Protein AF-A0A1E4AZ47-F1 (afdb_monomer_lite)

Structure (mmCIF, N/CA/C/O backbone):
data_AF-A0A1E4AZ47-F1
#
_entry.id   AF-A0A1E4AZ47-F1
#
loop_
_atom_site.group_PDB
_atom_site.id
_atom_site.type_symbol
_atom_site.label_atom_id
_atom_site.label_alt_id
_atom_site.label_comp_id
_atom_site.label_asym_id
_atom_site.label_entity_id
_atom_site.label_seq_id
_atom_site.pdbx_PDB_ins_code
_atom_site.Cartn_x
_atom_site.Cartn_y
_atom_site.Cartn_z
_atom_site.occupancy
_atom_site.B_iso_or_equiv
_atom_site.auth_seq_id
_atom_site.auth_comp_id
_atom_site.auth_asym_id
_atom_site.auth_atom_id
_atom_site.pdbx_PDB_model_num
ATOM 1 N N . MET A 1 1 ? 41.464 -9.085 0.660 1.00 68.50 1 MET A N 1
ATOM 2 C CA . MET A 1 1 ? 42.586 -8.368 -0.008 1.00 68.50 1 MET A CA 1
ATOM 3 C C . MET A 1 1 ? 43.583 -9.262 -0.747 1.00 68.50 1 MET A C 1
ATOM 5 O O . MET A 1 1 ? 43.901 -8.948 -1.885 1.00 68.50 1 MET A O 1
ATOM 9 N N . ALA A 1 2 ? 44.096 -10.356 -0.164 1.00 77.19 2 ALA A N 1
ATOM 10 C CA . ALA A 1 2 ? 45.120 -11.184 -0.825 1.00 77.19 2 ALA A CA 1
ATOM 11 C C . ALA A 1 2 ? 44.686 -11.757 -2.194 1.00 77.19 2 ALA A C 1
ATOM 13 O O . ALA A 1 2 ? 45.500 -11.821 -3.109 1.00 77.19 2 ALA A O 1
ATOM 14 N N . GLY A 1 3 ? 43.407 -12.129 -2.351 1.00 82.19 3 GLY A N 1
ATOM 15 C CA . GLY A 1 3 ? 42.839 -12.546 -3.643 1.00 82.19 3 GLY A CA 1
ATOM 16 C C . GLY A 1 3 ? 42.917 -11.458 -4.714 1.00 82.19 3 GLY A C 1
ATOM 17 O O . GLY A 1 3 ? 43.479 -11.697 -5.774 1.00 82.19 3 GLY A O 1
ATOM 18 N N . LEU A 1 4 ? 42.459 -10.244 -4.396 1.00 86.44 4 LEU A N 1
ATOM 19 C CA . LEU A 1 4 ? 42.490 -9.100 -5.317 1.00 86.44 4 LEU A CA 1
ATOM 20 C C . LEU A 1 4 ? 43.920 -8.715 -5.732 1.00 86.44 4 LEU A C 1
ATOM 22 O O . LEU A 1 4 ? 44.159 -8.426 -6.898 1.00 86.44 4 LEU A O 1
ATOM 26 N N . ARG A 1 5 ? 44.894 -8.783 -4.812 1.00 86.56 5 ARG A N 1
ATOM 27 C CA . ARG A 1 5 ? 46.308 -8.544 -5.158 1.00 86.56 5 ARG A CA 1
ATOM 28 C C . ARG A 1 5 ? 46.859 -9.601 -6.117 1.00 86.56 5 ARG A C 1
ATOM 30 O O . ARG A 1 5 ? 47.537 -9.246 -7.071 1.00 86.56 5 ARG A O 1
ATOM 37 N N . ARG A 1 6 ? 46.558 -10.888 -5.895 1.00 87.31 6 ARG A N 1
ATOM 38 C CA . ARG A 1 6 ? 46.950 -11.963 -6.831 1.00 87.31 6 ARG A CA 1
ATOM 39 C C . ARG A 1 6 ? 46.286 -11.813 -8.198 1.00 87.31 6 ARG A C 1
ATOM 41 O O . ARG A 1 6 ? 46.885 -12.188 -9.194 1.00 87.31 6 ARG A O 1
ATOM 48 N N . ALA A 1 7 ? 45.086 -11.244 -8.231 1.00 87.44 7 ALA A N 1
ATOM 49 C CA . ALA A 1 7 ? 44.376 -10.896 -9.454 1.00 87.44 7 ALA A CA 1
ATOM 50 C C . ALA A 1 7 ? 44.939 -9.650 -10.173 1.00 87.44 7 ALA A C 1
ATOM 52 O O . ALA A 1 7 ? 44.410 -9.260 -11.209 1.00 87.44 7 ALA A O 1
ATOM 53 N N . GLY A 1 8 ? 45.993 -9.018 -9.640 1.00 89.56 8 GLY A N 1
ATOM 54 C CA . GLY A 1 8 ? 46.674 -7.884 -10.268 1.00 89.56 8 GLY A CA 1
ATOM 55 C C . GLY A 1 8 ? 46.104 -6.507 -9.918 1.00 89.56 8 GLY A C 1
ATOM 56 O O . GLY A 1 8 ? 46.500 -5.521 -10.535 1.00 89.56 8 GLY A O 1
ATOM 57 N N . LEU A 1 9 ? 45.196 -6.399 -8.937 1.00 89.12 9 LEU A N 1
ATOM 58 C CA . LEU A 1 9 ? 44.657 -5.102 -8.525 1.00 89.12 9 LEU A CA 1
ATOM 59 C C . LEU A 1 9 ? 45.636 -4.345 -7.620 1.00 89.12 9 LEU A C 1
ATOM 61 O O . LEU A 1 9 ? 46.122 -4.868 -6.611 1.00 89.12 9 LEU A O 1
ATOM 65 N N . ASN A 1 10 ? 45.840 -3.070 -7.950 1.00 89.69 10 ASN A N 1
ATOM 66 C CA . ASN A 1 10 ? 46.580 -2.117 -7.132 1.00 89.69 10 ASN A CA 1
ATOM 67 C C . ASN A 1 10 ? 45.646 -1.387 -6.160 1.00 89.69 10 ASN A C 1
ATOM 69 O O . ASN A 1 10 ? 44.522 -1.027 -6.503 1.00 89.69 10 ASN A O 1
ATOM 73 N N . ASN A 1 11 ? 46.130 -1.135 -4.943 1.00 88.94 11 ASN A N 1
ATOM 74 C CA . ASN A 1 11 ? 45.370 -0.392 -3.943 1.00 88.94 11 ASN A CA 1
ATOM 75 C C . ASN A 1 11 ? 45.552 1.112 -4.157 1.00 88.94 11 ASN A C 1
ATOM 77 O O . ASN A 1 11 ? 46.662 1.611 -3.987 1.00 88.94 11 ASN A O 1
ATOM 81 N N . LEU A 1 12 ? 44.462 1.820 -4.457 1.00 90.38 12 LEU A N 1
ATOM 82 C CA . LEU A 1 12 ? 44.475 3.279 -4.587 1.00 90.38 12 LEU A CA 1
ATOM 83 C C . LEU A 1 12 ? 44.446 3.993 -3.225 1.00 90.38 12 LEU A C 1
ATOM 85 O O . LEU A 1 12 ? 45.108 5.007 -3.045 1.00 90.38 12 LEU A O 1
ATOM 89 N N . GLY A 1 13 ? 43.697 3.469 -2.252 1.00 90.25 13 GLY A N 1
ATOM 90 C CA . GLY A 1 13 ? 43.562 4.110 -0.946 1.00 90.25 13 GLY A CA 1
ATOM 91 C C . GLY A 1 13 ? 42.533 3.439 -0.043 1.00 90.25 13 GLY A C 1
ATOM 92 O O . GLY A 1 13 ? 42.040 2.351 -0.341 1.00 90.25 13 GLY A O 1
ATOM 93 N N . ARG A 1 14 ? 42.229 4.101 1.077 1.00 90.12 14 ARG A N 1
ATOM 94 C CA . ARG A 1 14 ? 41.139 3.736 1.991 1.00 90.12 14 ARG A CA 1
ATOM 95 C C . ARG A 1 14 ? 40.019 4.754 1.842 1.00 90.12 14 ARG A C 1
ATOM 97 O O . ARG A 1 14 ? 40.294 5.948 1.807 1.00 90.12 14 ARG A O 1
ATOM 104 N N . THR A 1 15 ? 38.786 4.276 1.770 1.00 91.94 15 THR A N 1
ATOM 105 C CA . THR A 1 15 ? 37.602 5.134 1.713 1.00 91.94 15 THR A CA 1
ATOM 106 C C . THR A 1 15 ? 37.025 5.346 3.104 1.00 91.94 15 THR A C 1
ATOM 108 O O . THR A 1 15 ? 37.216 4.509 3.986 1.00 91.94 15 THR A O 1
ATOM 111 N N . THR A 1 16 ? 36.290 6.437 3.287 1.00 91.81 16 THR A N 1
ATOM 112 C CA . THR A 1 16 ? 35.543 6.706 4.518 1.00 91.81 16 THR A CA 1
ATOM 113 C C . THR A 1 16 ? 34.477 5.636 4.756 1.00 91.81 16 THR A C 1
ATOM 115 O O . THR A 1 16 ? 33.860 5.137 3.812 1.00 91.81 16 THR A O 1
ATOM 118 N N . CYS A 1 17 ? 34.252 5.308 6.022 1.00 88.75 17 CYS A N 1
ATOM 119 C CA . CYS A 1 17 ? 33.089 4.578 6.506 1.00 88.75 17 CYS A CA 1
ATOM 120 C C . CYS A 1 17 ? 32.450 5.386 7.655 1.00 88.75 17 CYS A C 1
ATOM 122 O O . CYS A 1 17 ? 33.123 6.264 8.205 1.00 88.75 17 CYS A O 1
ATOM 124 N N . PRO A 1 18 ? 31.180 5.119 8.010 1.00 86.44 18 PRO A N 1
ATOM 125 C CA . PRO A 1 18 ? 30.551 5.682 9.198 1.00 86.44 18 PRO A CA 1
ATOM 126 C C . PRO A 1 18 ? 31.392 5.411 10.447 1.00 86.44 18 PRO A C 1
ATOM 128 O O . PRO A 1 18 ? 31.984 4.333 10.570 1.00 86.44 18 PRO A O 1
ATOM 131 N N . GLU A 1 19 ? 31.411 6.344 11.397 1.00 82.38 19 GLU A N 1
ATOM 132 C CA . GLU A 1 19 ? 32.083 6.146 12.685 1.00 82.38 19 GLU A CA 1
ATOM 133 C C . GLU A 1 19 ? 31.580 4.847 13.352 1.00 82.38 19 GLU A C 1
ATOM 135 O O . GLU A 1 19 ? 30.376 4.615 13.487 1.00 82.38 19 GLU A O 1
ATOM 140 N N . PHE A 1 20 ? 32.512 3.950 13.695 1.00 80.69 20 PHE A N 1
ATOM 141 C CA . PHE A 1 20 ? 32.240 2.589 14.195 1.00 80.69 20 PHE A CA 1
ATOM 142 C C . PHE A 1 20 ? 31.385 1.686 13.280 1.00 80.69 20 PHE A C 1
ATOM 144 O O . PHE A 1 20 ? 31.055 0.568 13.666 1.00 80.69 20 PHE A O 1
ATOM 151 N N . GLY A 1 21 ? 31.046 2.128 12.066 1.00 73.38 21 GLY A N 1
ATOM 152 C CA . GLY A 1 21 ? 30.168 1.413 11.142 1.00 73.38 21 GLY A CA 1
ATOM 153 C C . GLY A 1 21 ? 28.699 1.364 11.574 1.00 73.38 21 GLY A C 1
ATOM 154 O O . GLY A 1 21 ? 27.982 0.503 11.076 1.00 73.38 21 GLY A O 1
ATOM 155 N N . LEU A 1 22 ? 28.270 2.245 12.490 1.00 68.56 22 LEU A N 1
ATOM 156 C CA . LEU A 1 22 ? 26.955 2.177 13.149 1.00 68.56 22 LEU A CA 1
ATOM 157 C C . LEU A 1 22 ? 25.893 3.120 12.568 1.00 68.56 22 LEU A C 1
ATOM 159 O O . LEU A 1 22 ? 24.713 2.933 12.842 1.00 68.56 22 LEU A O 1
ATOM 163 N N . ALA A 1 23 ? 26.294 4.139 11.806 1.00 73.81 23 ALA A N 1
ATOM 164 C CA . ALA A 1 23 ? 25.368 5.118 11.244 1.00 73.81 23 ALA A CA 1
ATOM 165 C C . ALA A 1 23 ? 25.029 4.814 9.778 1.00 73.81 23 ALA A C 1
ATOM 167 O O . ALA A 1 23 ? 25.885 4.374 9.005 1.00 73.81 23 ALA A O 1
ATOM 168 N N . SER A 1 24 ? 23.805 5.155 9.367 1.00 76.81 24 SER A N 1
ATOM 169 C CA . SER A 1 24 ? 23.324 5.006 7.983 1.00 76.81 24 SER A CA 1
ATOM 170 C C . SER A 1 24 ? 23.868 6.069 7.012 1.00 76.81 24 SER A C 1
ATOM 172 O O . SER A 1 24 ? 23.378 6.229 5.894 1.00 76.81 24 SER A O 1
ATOM 174 N N . ILE A 1 25 ? 24.890 6.816 7.433 1.00 84.69 25 ILE A N 1
ATOM 175 C CA . ILE A 1 25 ? 25.527 7.895 6.678 1.00 84.69 25 ILE A CA 1
ATOM 176 C C . ILE A 1 25 ? 27.046 7.738 6.701 1.00 84.69 25 ILE A C 1
ATOM 178 O O . ILE A 1 25 ? 27.640 7.445 7.737 1.00 84.69 25 ILE A O 1
ATOM 182 N N . THR A 1 26 ? 27.696 7.932 5.550 1.00 89.19 26 THR A N 1
ATOM 183 C CA . THR A 1 26 ? 29.159 7.816 5.443 1.00 89.19 26 THR A CA 1
ATOM 184 C C . THR A 1 26 ? 29.839 9.109 5.883 1.00 89.19 26 THR A C 1
ATOM 186 O O . THR A 1 26 ? 30.253 9.933 5.065 1.00 89.19 26 THR A O 1
ATOM 189 N N . GLU A 1 27 ? 29.997 9.268 7.191 1.00 88.81 27 GLU A N 1
ATOM 190 C CA . GLU A 1 27 ? 30.791 10.337 7.787 1.00 88.81 27 GLU A CA 1
ATOM 191 C C . GLU A 1 27 ? 31.668 9.827 8.929 1.00 88.81 27 GLU A C 1
ATOM 193 O O . GLU A 1 27 ? 31.322 8.884 9.642 1.00 88.81 27 GLU A O 1
ATOM 198 N N . SER A 1 28 ? 32.825 10.459 9.098 1.00 86.75 28 SER A N 1
ATOM 199 C CA . SER A 1 28 ? 33.695 10.217 10.246 1.00 86.75 28 SER A CA 1
ATOM 200 C C . SER A 1 28 ? 34.412 11.494 10.654 1.00 86.75 28 SER A C 1
ATOM 202 O O . SER A 1 28 ? 34.670 12.371 9.825 1.00 86.75 28 SER A O 1
ATOM 204 N N . ARG A 1 29 ? 34.821 11.584 11.918 1.00 84.56 29 ARG A N 1
ATOM 205 C CA . ARG A 1 29 ? 35.613 12.722 12.413 1.00 84.56 29 ARG A CA 1
ATOM 206 C C . ARG A 1 29 ? 36.976 12.828 11.728 1.00 84.56 29 ARG A C 1
ATOM 208 O O . ARG A 1 29 ? 37.522 13.921 11.634 1.00 84.56 29 ARG A O 1
ATOM 215 N N . ILE A 1 30 ? 37.528 11.700 11.276 1.00 84.88 30 ILE A N 1
ATOM 216 C CA . ILE A 1 30 ? 38.873 11.619 10.687 1.00 84.88 30 ILE A CA 1
ATOM 217 C C . ILE A 1 30 ? 38.858 11.972 9.197 1.00 84.88 30 ILE A C 1
ATOM 219 O O . ILE A 1 30 ? 39.746 12.683 8.734 1.00 84.88 30 ILE A O 1
ATOM 223 N N . ALA A 1 31 ? 37.886 11.458 8.440 1.00 84.62 31 ALA A N 1
ATOM 224 C CA . ALA A 1 31 ? 37.849 11.591 6.981 1.00 84.62 31 ALA A CA 1
ATOM 225 C C . ALA A 1 31 ? 36.725 12.510 6.469 1.00 84.62 31 ALA A C 1
ATOM 227 O O . ALA A 1 31 ? 36.594 12.704 5.262 1.00 84.62 31 ALA A O 1
ATOM 228 N N . GLY A 1 32 ? 35.934 13.095 7.371 1.00 89.75 32 GLY A N 1
ATOM 229 C CA . GLY A 1 32 ? 34.832 13.992 7.040 1.00 89.75 32 GLY A CA 1
ATOM 230 C C . GLY A 1 32 ? 33.618 13.267 6.463 1.00 89.75 32 GLY A C 1
ATOM 231 O O . GLY A 1 32 ? 33.449 12.056 6.625 1.00 89.75 32 GLY A O 1
ATOM 232 N N . ILE A 1 33 ? 32.758 14.038 5.797 1.00 93.19 33 ILE A N 1
ATOM 233 C CA . ILE A 1 33 ? 31.509 13.564 5.195 1.00 93.19 33 ILE A CA 1
ATOM 234 C C . ILE A 1 33 ? 31.780 13.138 3.752 1.00 93.19 33 IL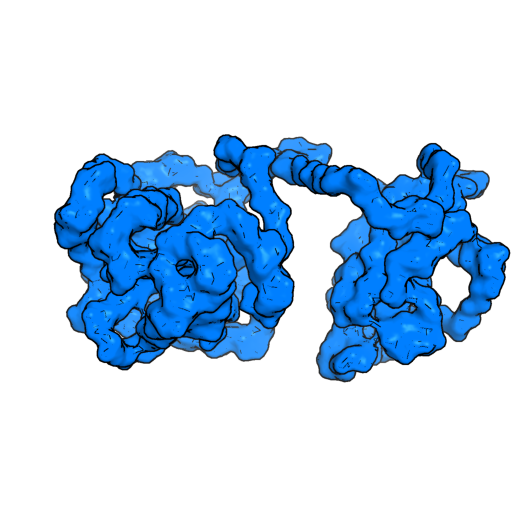E A C 1
ATOM 236 O O . ILE A 1 33 ? 32.275 13.929 2.948 1.00 93.19 33 ILE A O 1
ATOM 240 N N . THR A 1 34 ? 31.407 11.910 3.400 1.00 95.00 34 THR A N 1
ATOM 241 C CA . THR A 1 34 ? 31.369 11.466 2.002 1.00 95.00 34 THR A CA 1
ATOM 242 C C . THR A 1 34 ? 29.985 11.729 1.435 1.00 95.00 34 THR A C 1
ATOM 244 O O . THR A 1 34 ? 28.983 11.337 2.027 1.00 95.00 34 THR A O 1
ATOM 247 N N . ARG A 1 35 ? 29.927 12.383 0.276 1.00 95.88 35 ARG A N 1
ATOM 248 C CA . ARG A 1 35 ? 28.676 12.680 -0.429 1.00 95.88 35 ARG A CA 1
ATOM 249 C C . ARG A 1 35 ? 28.441 11.710 -1.580 1.00 95.88 35 ARG A C 1
ATOM 251 O O . ARG A 1 35 ? 29.384 11.107 -2.094 1.00 95.88 35 ARG A O 1
ATOM 258 N N . ASN A 1 36 ? 27.181 11.557 -1.969 1.00 96.12 36 ASN A N 1
ATOM 259 C CA . ASN A 1 36 ? 26.808 10.767 -3.132 1.00 96.12 36 ASN A CA 1
ATOM 260 C C . ASN A 1 36 ? 27.289 11.470 -4.421 1.00 96.12 36 ASN A C 1
ATOM 262 O O . ASN A 1 36 ? 26.981 12.646 -4.602 1.00 96.12 36 ASN A O 1
ATOM 266 N N . PRO A 1 37 ? 28.025 10.799 -5.326 1.00 94.94 37 PRO A N 1
ATOM 267 C CA . PRO A 1 37 ? 28.505 11.423 -6.563 1.00 94.94 37 PRO A CA 1
ATOM 268 C C . PRO A 1 37 ? 27.401 11.869 -7.528 1.00 94.94 37 PRO A C 1
ATOM 270 O O . PRO A 1 37 ? 27.653 12.739 -8.357 1.00 94.94 37 PRO A O 1
ATOM 273 N N . TRP A 1 38 ? 26.205 11.281 -7.437 1.00 92.81 38 TRP A N 1
ATOM 274 C CA . TRP A 1 38 ? 25.061 11.660 -8.270 1.00 92.81 38 TRP A CA 1
ATOM 275 C C . TRP A 1 38 ? 24.363 12.929 -7.770 1.00 92.81 38 TRP A C 1
ATOM 277 O O . TRP A 1 38 ? 23.812 13.681 -8.567 1.00 92.81 38 TRP A O 1
ATOM 287 N N . ASP A 1 39 ? 24.406 13.175 -6.460 1.00 93.94 39 ASP A N 1
ATOM 288 C CA . ASP A 1 39 ? 23.822 14.345 -5.805 1.00 93.94 39 ASP A CA 1
ATOM 289 C C . ASP A 1 39 ? 24.585 14.630 -4.504 1.00 93.94 39 ASP A C 1
ATOM 291 O O . ASP A 1 39 ? 24.444 13.919 -3.504 1.00 93.94 39 ASP A O 1
ATOM 295 N N . LEU A 1 40 ? 25.386 15.701 -4.504 1.00 94.38 40 LEU A N 1
ATOM 296 C CA . LEU A 1 40 ? 26.261 16.044 -3.381 1.00 94.38 40 LEU A CA 1
ATOM 297 C C . LEU A 1 40 ? 25.502 16.453 -2.108 1.00 94.38 40 LEU A C 1
ATOM 299 O O . LEU A 1 40 ? 26.118 16.575 -1.048 1.00 94.38 40 LEU A O 1
ATOM 303 N N . THR A 1 41 ? 24.184 16.652 -2.178 1.00 92.19 41 THR A N 1
ATOM 304 C CA . THR A 1 41 ? 23.349 16.884 -0.992 1.00 92.19 41 THR A CA 1
ATOM 305 C C . THR A 1 41 ? 23.019 15.585 -0.251 1.00 92.19 41 THR A C 1
ATOM 307 O O . THR A 1 41 ? 22.717 15.621 0.943 1.00 92.19 41 THR A O 1
ATOM 310 N N . ARG A 1 42 ? 23.168 14.425 -0.904 1.00 90.81 42 ARG A N 1
ATOM 311 C CA . ARG A 1 42 ? 22.760 13.114 -0.385 1.00 90.81 42 ARG A CA 1
ATOM 312 C C . ARG A 1 42 ? 23.923 12.281 0.150 1.00 90.81 42 ARG A C 1
ATOM 314 O O . ARG A 1 42 ? 25.098 12.511 -0.149 1.00 90.81 42 ARG A O 1
ATOM 321 N N . THR A 1 43 ? 23.574 11.277 0.951 1.00 92.56 43 THR A N 1
ATOM 322 C CA . THR A 1 43 ? 24.503 10.251 1.444 1.00 92.56 43 THR A CA 1
ATOM 323 C C . THR A 1 43 ? 24.751 9.177 0.373 1.00 92.56 43 THR A C 1
ATOM 325 O O . THR A 1 43 ? 23.822 8.808 -0.352 1.00 92.56 43 THR A O 1
ATOM 328 N N . PRO A 1 44 ? 25.975 8.630 0.255 1.00 92.75 44 PRO A N 1
ATOM 329 C CA . PRO A 1 44 ? 26.239 7.431 -0.541 1.00 92.75 44 PRO A CA 1
ATOM 330 C C . PRO A 1 44 ? 25.797 6.137 0.176 1.00 92.75 44 PRO A C 1
ATOM 332 O O . PRO A 1 44 ? 26.061 5.042 -0.318 1.00 92.75 44 PRO A O 1
ATOM 335 N N . GLY A 1 45 ? 25.160 6.257 1.347 1.00 88.62 45 GLY A N 1
ATOM 336 C CA . GLY A 1 45 ? 24.685 5.154 2.179 1.00 88.62 45 GLY A CA 1
ATOM 337 C C . GLY A 1 45 ? 25.606 4.841 3.362 1.00 88.62 45 GLY A C 1
ATOM 338 O O . GLY A 1 45 ? 26.498 5.619 3.707 1.00 88.62 45 GLY A O 1
ATOM 339 N N . GLU A 1 46 ? 25.349 3.697 3.992 1.00 85.31 46 GLU A N 1
ATOM 340 C CA . GLU A 1 46 ? 26.002 3.183 5.207 1.00 85.31 46 GLU A CA 1
ATOM 341 C C . GLU A 1 46 ? 27.413 2.590 4.964 1.00 85.31 46 GLU A C 1
ATOM 343 O O . GLU A 1 46 ? 28.176 3.115 4.164 1.00 85.31 46 GLU A O 1
ATOM 348 N N . SER A 1 47 ? 27.817 1.520 5.663 1.00 87.31 47 SER A N 1
ATOM 349 C CA . SER A 1 47 ? 29.218 1.138 5.930 1.00 87.31 47 SER A CA 1
ATOM 350 C C . SER A 1 47 ? 30.192 1.078 4.739 1.00 87.31 47 SER A C 1
ATOM 352 O O . SER A 1 47 ? 31.381 1.330 4.935 1.00 87.31 47 SER A O 1
ATOM 354 N N . SER A 1 48 ? 29.723 0.792 3.517 1.00 94.62 48 SER A N 1
ATOM 355 C CA . SER A 1 48 ? 30.553 0.785 2.295 1.00 94.62 48 SER A CA 1
ATOM 356 C C . SER A 1 48 ? 30.361 2.014 1.393 1.00 94.62 48 SER A C 1
ATOM 358 O O . SER A 1 48 ? 30.790 1.998 0.236 1.00 94.62 48 SER A O 1
ATOM 360 N N . GLY A 1 49 ? 29.729 3.084 1.877 1.00 95.12 49 GLY A N 1
ATOM 361 C CA . GLY A 1 49 ? 29.358 4.247 1.070 1.00 95.12 49 GLY A CA 1
ATOM 362 C C . GLY A 1 49 ? 30.554 4.998 0.491 1.00 95.12 49 GLY A C 1
ATOM 363 O O . GLY A 1 49 ? 30.499 5.409 -0.662 1.00 95.12 49 GLY A O 1
ATOM 364 N N . GLY A 1 50 ? 31.693 5.067 1.186 1.00 96.12 50 GLY A N 1
ATOM 365 C CA . GLY A 1 50 ? 32.921 5.631 0.611 1.00 96.12 50 GLY A CA 1
ATOM 366 C C . GLY A 1 50 ? 33.441 4.839 -0.591 1.00 96.12 50 GLY A C 1
ATOM 367 O O . GLY A 1 50 ? 33.876 5.413 -1.589 1.00 96.12 50 GLY A O 1
ATOM 368 N N . SER A 1 51 ? 33.358 3.511 -0.521 1.00 96.62 51 SER A N 1
ATOM 369 C CA . SER A 1 51 ? 33.732 2.623 -1.624 1.00 96.62 51 SER A CA 1
ATOM 370 C C . SER A 1 51 ? 32.754 2.733 -2.791 1.00 96.62 51 SER A C 1
ATOM 372 O O . SER A 1 51 ? 33.182 2.805 -3.943 1.00 96.62 51 SER A O 1
ATOM 374 N N . CYS A 1 52 ? 31.456 2.834 -2.501 1.00 97.31 52 CYS A N 1
ATOM 375 C CA . CYS A 1 52 ? 30.430 3.050 -3.518 1.00 97.31 52 CYS A CA 1
ATOM 376 C C . CYS A 1 52 ? 30.582 4.415 -4.196 1.00 97.31 52 CYS A C 1
ATOM 378 O O . CYS A 1 52 ? 30.564 4.481 -5.420 1.00 97.31 52 CYS A O 1
ATOM 380 N N . ALA A 1 53 ? 30.846 5.481 -3.438 1.00 97.38 53 ALA A N 1
ATOM 381 C CA . ALA A 1 53 ? 31.088 6.809 -3.988 1.00 97.38 53 ALA A CA 1
ATOM 382 C C . ALA A 1 53 ? 32.286 6.814 -4.953 1.00 97.38 53 ALA A C 1
ATOM 384 O O . ALA A 1 53 ? 32.190 7.341 -6.056 1.00 97.38 53 ALA A O 1
ATOM 385 N N . MET A 1 54 ? 33.395 6.157 -4.601 1.00 97.00 54 MET A N 1
ATOM 386 C CA . MET A 1 54 ? 34.566 6.069 -5.485 1.00 97.00 54 MET A CA 1
ATOM 387 C C . MET A 1 54 ? 34.294 5.291 -6.782 1.00 97.00 54 MET A C 1
ATOM 389 O O . MET A 1 54 ? 34.816 5.652 -7.839 1.00 97.00 54 MET A O 1
ATOM 393 N N . VAL A 1 55 ? 33.486 4.227 -6.728 1.00 97.75 55 VAL A N 1
ATOM 394 C CA . VAL A 1 55 ? 33.126 3.442 -7.922 1.00 97.75 55 VAL A CA 1
ATOM 395 C C . VAL A 1 55 ? 32.103 4.178 -8.789 1.00 97.75 55 VAL A C 1
ATOM 397 O O . VAL A 1 55 ? 32.249 4.192 -10.015 1.00 97.75 55 VAL A O 1
ATOM 400 N N . ALA A 1 56 ? 31.100 4.813 -8.178 1.00 97.31 56 ALA A N 1
ATOM 401 C CA . ALA A 1 56 ? 30.076 5.588 -8.875 1.00 97.31 56 ALA A CA 1
ATOM 402 C C . ALA A 1 56 ? 30.663 6.842 -9.536 1.00 97.31 56 ALA A C 1
ATOM 404 O O . ALA A 1 56 ? 30.373 7.106 -10.697 1.00 97.31 56 ALA A O 1
ATOM 405 N N . ALA A 1 57 ? 31.593 7.532 -8.867 1.00 96.25 57 ALA A N 1
ATOM 406 C CA . ALA A 1 57 ? 32.333 8.660 -9.439 1.00 96.25 57 ALA A CA 1
ATOM 407 C C . ALA A 1 57 ? 33.315 8.257 -10.561 1.00 96.25 57 ALA A C 1
ATOM 409 O O . ALA A 1 57 ? 33.973 9.114 -11.144 1.00 96.25 57 ALA A O 1
ATOM 410 N N . GLY A 1 58 ? 33.483 6.958 -10.838 1.00 95.00 58 GLY A N 1
ATOM 411 C CA . GLY A 1 58 ? 34.421 6.464 -11.848 1.00 95.00 58 GLY A CA 1
ATOM 412 C C . GLY A 1 58 ? 35.896 6.519 -11.434 1.00 95.00 58 GLY A C 1
ATOM 413 O O . GLY A 1 58 ? 36.754 6.154 -12.235 1.00 95.00 58 GLY A O 1
ATOM 414 N N . ALA A 1 59 ? 36.204 6.911 -10.193 1.00 95.06 59 ALA A N 1
ATOM 415 C CA . ALA A 1 59 ? 37.573 7.034 -9.692 1.00 95.06 59 ALA A CA 1
ATOM 416 C C . ALA A 1 59 ? 38.288 5.676 -9.587 1.00 95.06 59 ALA A C 1
ATOM 418 O O . ALA A 1 59 ? 39.502 5.589 -9.769 1.00 95.06 59 ALA A O 1
ATOM 419 N N . VAL A 1 60 ? 37.535 4.603 -9.326 1.00 95.00 60 VAL A N 1
ATOM 420 C CA . VAL A 1 60 ? 38.009 3.215 -9.432 1.00 95.00 60 VAL A CA 1
ATOM 421 C C . VAL A 1 60 ? 36.973 2.340 -10.149 1.00 95.00 60 VAL A C 1
ATOM 423 O O . VAL A 1 60 ? 35.775 2.635 -10.123 1.00 95.00 60 VAL A O 1
ATOM 426 N N . PRO A 1 61 ? 37.387 1.251 -10.821 1.00 91.50 61 PRO A N 1
ATOM 427 C CA . PRO A 1 61 ? 36.447 0.327 -11.463 1.00 91.50 61 PRO A CA 1
ATOM 428 C C . PRO A 1 61 ? 35.759 -0.624 -10.471 1.00 91.50 61 PRO A C 1
ATOM 430 O O . PRO A 1 61 ? 34.698 -1.166 -10.769 1.00 91.50 61 PRO A O 1
ATOM 433 N N . ILE A 1 62 ? 36.369 -0.826 -9.304 1.00 95.06 62 ILE A N 1
ATOM 434 C CA . ILE A 1 62 ? 35.967 -1.787 -8.279 1.00 95.06 62 ILE A CA 1
ATOM 435 C C . ILE A 1 62 ? 36.507 -1.321 -6.928 1.00 95.06 62 ILE A C 1
ATOM 437 O O . ILE A 1 62 ? 37.634 -0.828 -6.847 1.00 95.06 62 ILE A O 1
ATOM 441 N N . ALA A 1 63 ? 35.724 -1.493 -5.869 1.00 96.12 63 ALA A N 1
ATOM 442 C CA . ALA A 1 63 ? 36.153 -1.208 -4.504 1.00 96.12 63 ALA A CA 1
ATOM 443 C C . ALA A 1 63 ? 35.706 -2.325 -3.565 1.00 96.12 63 ALA A C 1
ATOM 445 O O . ALA A 1 63 ? 34.694 -2.980 -3.805 1.00 96.12 63 ALA A O 1
ATOM 446 N N . THR A 1 64 ? 36.474 -2.568 -2.506 1.00 94.12 64 THR A N 1
ATOM 447 C CA . THR A 1 64 ? 36.124 -3.571 -1.495 1.00 94.12 64 THR A CA 1
ATOM 448 C C . THR A 1 64 ? 34.993 -3.099 -0.606 1.00 94.12 64 THR A C 1
ATOM 450 O O . THR A 1 64 ? 34.949 -1.930 -0.246 1.00 94.12 64 THR A O 1
ATOM 453 N N . ALA A 1 65 ? 34.144 -4.027 -0.187 1.00 93.56 65 ALA A N 1
ATOM 454 C CA . ALA A 1 65 ? 33.010 -3.743 0.679 1.00 93.56 65 ALA A CA 1
ATOM 455 C C . ALA A 1 65 ? 32.717 -4.941 1.596 1.00 93.56 65 ALA A C 1
ATOM 457 O O . ALA A 1 65 ? 33.195 -6.055 1.348 1.00 93.56 65 ALA A O 1
ATOM 458 N N . SER A 1 66 ? 31.938 -4.721 2.652 1.00 90.25 66 SER A N 1
ATOM 459 C CA . SER A 1 66 ? 31.474 -5.768 3.569 1.00 90.25 66 SER A CA 1
ATOM 460 C C . SER A 1 66 ? 29.990 -5.604 3.879 1.00 90.25 66 SER A C 1
ATOM 462 O O . SER A 1 66 ? 29.465 -4.499 3.819 1.00 90.25 66 SER A O 1
ATOM 464 N N . ASP A 1 67 ? 29.297 -6.707 4.159 1.00 89.50 67 ASP A N 1
ATOM 465 C CA . ASP A 1 67 ? 27.845 -6.738 4.358 1.00 89.50 67 ASP A CA 1
ATOM 466 C C . ASP A 1 67 ? 27.476 -7.756 5.434 1.00 89.50 67 ASP A C 1
ATOM 468 O O . ASP A 1 67 ? 27.631 -8.959 5.215 1.00 89.50 67 ASP A O 1
ATOM 472 N N . GLY A 1 68 ? 27.001 -7.260 6.581 1.00 83.56 68 GLY A N 1
ATOM 473 C CA . GLY A 1 68 ? 26.282 -8.045 7.591 1.00 83.56 68 GLY A CA 1
ATOM 474 C C . GLY A 1 68 ? 24.779 -7.757 7.572 1.00 83.56 68 GLY A C 1
ATOM 475 O O . GLY A 1 68 ? 23.977 -8.676 7.454 1.00 83.56 68 GLY A O 1
ATOM 476 N N . GLY A 1 69 ? 24.394 -6.480 7.633 1.00 77.94 69 GLY A N 1
ATOM 477 C CA . GLY A 1 69 ? 22.989 -6.047 7.651 1.00 77.94 69 GLY A CA 1
ATOM 478 C C . GLY A 1 69 ? 22.450 -5.501 6.326 1.00 77.94 69 GLY A C 1
ATOM 479 O O . GLY A 1 69 ? 21.294 -5.108 6.264 1.00 77.94 69 GLY A O 1
ATOM 480 N N . GLY A 1 70 ? 23.249 -5.476 5.258 1.00 85.00 70 GLY A N 1
ATOM 481 C CA . GLY A 1 70 ? 22.926 -4.749 4.024 1.00 85.00 70 GLY A CA 1
ATOM 482 C C . GLY A 1 70 ? 24.085 -3.940 3.450 1.00 85.00 70 GLY A C 1
ATOM 483 O O . GLY A 1 70 ? 23.955 -3.391 2.364 1.00 85.00 70 GLY A O 1
ATOM 484 N N . SER A 1 71 ? 25.239 -3.898 4.112 1.00 90.81 71 SER A N 1
ATOM 485 C CA . SER A 1 71 ? 26.232 -2.841 3.900 1.00 90.81 71 SER A CA 1
ATOM 486 C C . SER A 1 71 ? 27.054 -2.915 2.602 1.00 90.81 71 SER A C 1
ATOM 488 O O . SER A 1 71 ? 27.846 -2.012 2.343 1.00 90.81 71 SER A O 1
ATOM 490 N N . ILE A 1 72 ? 26.847 -3.929 1.750 1.00 95.44 72 ILE A N 1
ATOM 491 C CA . ILE A 1 72 ? 27.234 -3.905 0.324 1.00 95.44 72 ILE A CA 1
ATOM 492 C C . ILE A 1 72 ? 26.045 -3.425 -0.512 1.00 95.44 72 ILE A C 1
ATOM 494 O O . ILE A 1 72 ? 26.190 -2.547 -1.358 1.00 95.44 72 ILE A O 1
ATOM 498 N N . ARG A 1 73 ? 24.874 -4.027 -0.289 1.00 94.31 73 ARG A N 1
ATOM 499 C CA . ARG A 1 73 ? 23.669 -3.860 -1.113 1.00 94.31 73 ARG A CA 1
ATOM 500 C C . ARG A 1 73 ? 23.033 -2.477 -0.967 1.00 94.31 73 ARG A C 1
ATOM 502 O O . ARG A 1 73 ? 22.748 -1.847 -1.977 1.00 94.31 73 ARG A O 1
ATOM 509 N N . SER A 1 74 ? 22.857 -1.994 0.260 1.00 90.88 74 SER A N 1
ATOM 510 C CA . SER A 1 74 ? 22.248 -0.696 0.560 1.00 90.88 74 SER A CA 1
ATOM 511 C C . SER A 1 74 ? 23.080 0.460 -0.018 1.00 90.88 74 SER A C 1
ATOM 513 O O . SER A 1 74 ? 22.553 1.171 -0.875 1.00 90.88 74 SER A O 1
ATOM 515 N N . PRO A 1 75 ? 24.386 0.623 0.286 1.00 94.00 75 PRO A N 1
ATOM 516 C CA . PRO A 1 75 ? 25.187 1.691 -0.324 1.00 94.00 75 PRO A CA 1
ATOM 517 C C . PRO A 1 75 ? 25.309 1.590 -1.852 1.00 94.00 75 PRO A C 1
ATOM 519 O O . PRO A 1 75 ? 25.341 2.609 -2.542 1.00 94.00 75 PRO A O 1
ATOM 522 N N . ALA A 1 76 ? 25.337 0.371 -2.406 1.00 96.31 76 ALA A N 1
ATOM 523 C CA . ALA A 1 76 ? 25.337 0.182 -3.854 1.00 96.31 76 ALA A CA 1
ATOM 524 C C . ALA A 1 76 ? 24.028 0.674 -4.490 1.00 96.31 76 ALA A C 1
ATOM 526 O O . ALA A 1 76 ? 24.089 1.369 -5.499 1.00 96.31 76 ALA A O 1
ATOM 527 N N . ALA A 1 77 ? 22.873 0.400 -3.874 1.00 92.44 77 ALA A N 1
ATOM 528 C CA . ALA A 1 77 ? 21.582 0.910 -4.334 1.00 92.44 77 ALA A CA 1
ATOM 529 C C . ALA A 1 77 ? 21.531 2.448 -4.312 1.00 92.44 77 ALA A C 1
ATOM 531 O O . ALA A 1 77 ? 21.141 3.058 -5.303 1.00 92.44 77 ALA A O 1
ATOM 532 N N . HIS A 1 78 ? 22.028 3.082 -3.242 1.00 90.19 78 HIS A N 1
ATOM 533 C CA . HIS A 1 78 ? 22.114 4.549 -3.147 1.00 90.19 78 HIS A CA 1
ATOM 534 C C . HIS A 1 78 ? 23.000 5.159 -4.243 1.00 90.19 78 HIS A C 1
ATOM 536 O O . HIS A 1 78 ? 22.765 6.278 -4.694 1.00 90.19 78 HIS A O 1
ATOM 542 N N . CYS A 1 79 ? 24.043 4.438 -4.656 1.00 95.75 79 CYS A N 1
ATOM 543 C CA . CYS A 1 79 ? 25.026 4.896 -5.632 1.00 95.75 79 CYS A CA 1
ATOM 544 C C . CYS A 1 79 ? 24.782 4.359 -7.056 1.00 95.75 79 CYS A C 1
ATOM 546 O O . CYS A 1 79 ? 25.650 4.549 -7.907 1.00 95.75 79 CYS A O 1
ATOM 548 N N . GLY A 1 80 ? 23.663 3.680 -7.339 1.00 94.12 80 GLY A N 1
ATOM 549 C CA . GLY A 1 80 ? 23.384 3.117 -8.670 1.00 94.12 80 GLY A CA 1
ATOM 550 C C . GLY A 1 80 ? 24.401 2.060 -9.130 1.00 94.12 80 GLY A C 1
ATOM 551 O O . GLY A 1 80 ? 24.800 2.035 -10.293 1.00 94.12 80 GLY A O 1
ATOM 552 N N . LEU A 1 81 ? 24.877 1.219 -8.210 1.00 97.56 81 LEU A N 1
ATOM 553 C CA . LEU A 1 81 ? 25.911 0.205 -8.434 1.00 97.56 81 LEU A CA 1
ATOM 554 C C . LEU A 1 81 ? 25.391 -1.219 -8.220 1.00 97.56 81 LEU A C 1
ATOM 556 O O . LEU A 1 81 ? 24.352 -1.456 -7.608 1.00 97.56 81 LEU A O 1
ATOM 560 N N . VAL A 1 82 ? 26.182 -2.198 -8.660 1.00 97.00 82 VAL A N 1
ATOM 561 C CA . VAL A 1 82 ? 25.950 -3.615 -8.378 1.00 97.00 82 VAL A CA 1
ATOM 562 C C . VAL A 1 82 ? 26.590 -3.976 -7.038 1.00 97.00 82 VAL A C 1
ATOM 564 O O . VAL A 1 82 ? 27.816 -4.067 -6.917 1.00 97.00 82 VAL A O 1
ATOM 567 N N . GLY A 1 83 ? 25.744 -4.217 -6.035 1.00 95.69 83 GLY A N 1
ATOM 568 C CA . GLY A 1 83 ? 26.131 -4.746 -4.729 1.00 95.69 83 GLY A CA 1
ATOM 569 C C . GLY A 1 83 ? 25.681 -6.195 -4.560 1.00 95.69 83 GLY A C 1
ATOM 570 O O . GLY A 1 83 ? 24.488 -6.466 -4.461 1.00 95.69 83 GLY A O 1
ATOM 571 N N . LEU A 1 84 ? 26.628 -7.132 -4.487 1.00 94.44 84 LEU A N 1
ATOM 572 C CA . LEU A 1 84 ? 26.350 -8.549 -4.239 1.00 94.44 84 LEU A CA 1
ATOM 573 C C . LEU A 1 84 ? 26.896 -8.952 -2.870 1.00 94.44 84 LEU A C 1
ATOM 575 O O . LEU A 1 84 ? 28.102 -8.886 -2.654 1.00 94.44 84 LEU A O 1
ATOM 579 N N . LYS A 1 85 ? 26.030 -9.438 -1.975 1.00 94.69 85 LYS A N 1
ATOM 580 C CA . LYS A 1 85 ? 26.465 -10.174 -0.782 1.00 94.69 85 LYS A CA 1
ATOM 581 C C . LYS A 1 85 ? 26.656 -11.642 -1.170 1.00 94.69 85 LYS A C 1
ATOM 583 O O . LYS A 1 85 ? 25.660 -12.308 -1.453 1.00 94.69 85 LYS A O 1
ATOM 588 N N . PRO A 1 86 ? 27.890 -12.170 -1.213 1.00 91.62 86 PRO A N 1
ATOM 589 C CA . PRO A 1 86 ? 28.095 -13.560 -1.591 1.00 91.62 86 PRO A CA 1
ATOM 590 C C . PRO A 1 86 ? 27.490 -14.506 -0.557 1.00 91.62 86 PRO A C 1
ATOM 592 O O . PRO A 1 86 ? 27.316 -14.155 0.614 1.00 91.62 86 PRO A O 1
ATOM 595 N N . THR A 1 87 ? 27.224 -15.740 -0.982 1.00 88.19 87 THR A N 1
ATOM 596 C CA . THR A 1 87 ? 26.923 -16.841 -0.063 1.00 88.19 87 THR A CA 1
ATOM 597 C C . THR A 1 87 ? 27.993 -16.912 1.029 1.00 88.19 87 THR A C 1
ATOM 599 O O . THR A 1 87 ? 29.184 -16.748 0.746 1.00 88.19 87 THR A O 1
ATOM 602 N N . ARG A 1 88 ? 27.579 -17.171 2.275 1.00 86.25 88 ARG A N 1
ATOM 603 C CA . ARG A 1 88 ? 28.495 -17.363 3.408 1.00 86.25 88 ARG A CA 1
ATOM 604 C C . ARG A 1 88 ? 29.598 -18.357 3.023 1.00 86.25 88 ARG A C 1
ATOM 606 O O . ARG A 1 88 ? 29.316 -19.385 2.413 1.00 86.25 88 ARG A O 1
ATOM 613 N N . ASN A 1 89 ? 30.847 -18.029 3.350 1.00 85.38 89 ASN A N 1
ATOM 614 C CA . ASN A 1 89 ? 32.039 -18.832 3.041 1.00 85.38 89 ASN A CA 1
ATOM 615 C C . ASN A 1 89 ? 32.348 -19.037 1.542 1.00 85.38 89 ASN A C 1
ATOM 617 O O . ASN A 1 89 ? 33.241 -19.813 1.205 1.00 85.38 89 ASN A O 1
ATOM 621 N N . ARG A 1 90 ? 31.667 -18.338 0.616 1.00 89.94 90 ARG A N 1
ATOM 622 C CA . ARG A 1 90 ? 32.074 -18.317 -0.804 1.00 89.94 90 ARG A CA 1
ATOM 623 C C . ARG A 1 90 ? 33.448 -17.667 -0.981 1.00 89.94 90 ARG A C 1
ATOM 625 O O . ARG A 1 90 ? 34.221 -18.089 -1.839 1.00 89.94 90 ARG A O 1
ATOM 632 N N . LEU A 1 91 ? 33.745 -16.655 -0.170 1.00 89.44 91 LEU A N 1
ATOM 633 C CA . LEU A 1 91 ? 35.075 -16.077 -0.027 1.00 89.44 91 LEU A CA 1
ATOM 634 C C . LEU A 1 91 ? 35.587 -16.361 1.383 1.00 89.44 91 LEU A C 1
ATOM 636 O O . LEU A 1 91 ? 34.819 -16.283 2.342 1.00 89.44 91 LEU A O 1
ATOM 640 N N . SER A 1 92 ? 36.886 -16.638 1.488 1.00 86.19 92 SER A N 1
ATOM 641 C CA . SER A 1 92 ? 37.584 -16.752 2.771 1.00 86.19 92 SER A CA 1
ATOM 642 C C . SER A 1 92 ? 37.388 -15.479 3.616 1.00 86.19 92 SER A C 1
ATOM 644 O O . SER A 1 92 ? 37.726 -14.387 3.137 1.00 86.19 92 SER A O 1
ATOM 646 N N . PRO A 1 93 ? 36.881 -15.589 4.861 1.00 77.69 93 PRO A N 1
ATOM 647 C CA . PRO A 1 93 ? 36.798 -14.463 5.795 1.00 77.69 93 PRO A CA 1
ATOM 648 C C . PRO A 1 93 ? 38.182 -14.037 6.318 1.00 77.69 93 PRO A C 1
ATOM 650 O O . PRO A 1 93 ? 38.333 -12.935 6.845 1.00 77.69 93 PRO A O 1
ATOM 653 N N . GLY A 1 94 ? 39.212 -14.865 6.112 1.00 75.69 94 GLY A N 1
ATOM 654 C CA . GLY A 1 94 ? 40.559 -14.657 6.628 1.00 75.69 94 GLY A CA 1
ATOM 655 C C . GLY A 1 94 ? 40.757 -15.246 8.027 1.00 75.69 94 GLY A C 1
ATOM 656 O O . GLY A 1 94 ? 39.884 -15.904 8.579 1.00 75.69 94 GLY A O 1
ATOM 657 N N . LEU A 1 95 ? 41.946 -15.018 8.594 1.00 60.78 95 LEU A N 1
ATOM 658 C CA . LEU A 1 95 ? 42.408 -15.701 9.810 1.00 60.78 95 LEU A CA 1
ATOM 659 C C . LEU A 1 95 ? 41.699 -15.246 11.098 1.00 60.78 95 LEU A C 1
ATOM 661 O O . LEU A 1 95 ? 41.684 -16.002 12.066 1.00 60.78 95 LEU A O 1
ATOM 665 N N . TYR A 1 96 ? 41.141 -14.028 11.145 1.00 59.97 96 TYR A N 1
ATOM 666 C CA . TYR A 1 96 ? 40.429 -13.534 12.326 1.00 59.97 96 TYR A CA 1
ATOM 667 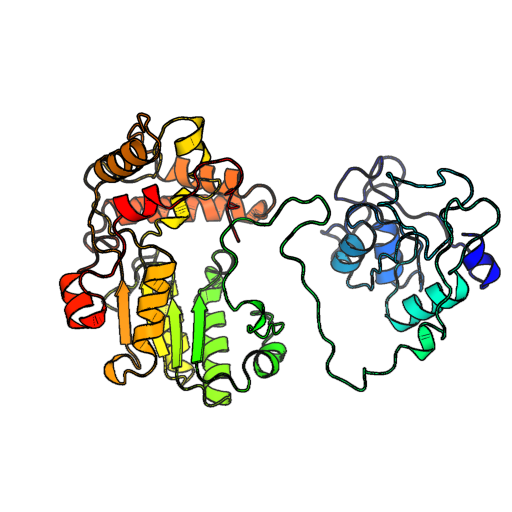C C . TYR A 1 96 ? 39.525 -12.319 12.026 1.00 59.97 96 TYR A C 1
ATOM 669 O O . TYR A 1 96 ? 40.005 -11.365 11.406 1.00 59.97 96 TYR A O 1
ATOM 677 N N . PRO A 1 97 ? 38.272 -12.290 12.521 1.00 60.06 97 PRO A N 1
ATOM 678 C CA . PRO A 1 97 ? 37.545 -13.410 13.125 1.00 60.06 97 PRO A CA 1
ATOM 679 C C . PRO A 1 97 ? 37.161 -14.450 12.057 1.00 60.06 97 PRO A C 1
ATOM 681 O O . PRO A 1 97 ? 36.792 -14.089 10.944 1.00 60.06 97 PRO A O 1
ATOM 684 N N . ALA A 1 98 ? 37.234 -15.740 12.404 1.00 64.75 98 ALA A N 1
ATOM 685 C CA . ALA A 1 98 ? 36.922 -16.838 11.480 1.00 64.75 98 ALA A CA 1
ATOM 686 C C . ALA A 1 98 ? 35.442 -16.868 11.046 1.00 64.75 98 ALA A C 1
ATOM 688 O O . ALA A 1 98 ? 35.116 -17.451 10.015 1.00 64.75 98 ALA A O 1
ATOM 689 N N . ASP A 1 99 ? 34.560 -16.232 11.826 1.00 71.25 99 ASP A N 1
ATOM 690 C CA . ASP A 1 99 ? 33.123 -16.146 11.567 1.00 71.25 99 ASP A CA 1
ATOM 691 C C . ASP A 1 99 ? 32.568 -14.767 11.993 1.00 71.25 99 ASP A C 1
ATOM 693 O O . ASP A 1 99 ? 31.981 -14.621 13.071 1.00 71.25 99 ASP A O 1
ATOM 697 N N . PRO A 1 100 ? 32.823 -13.700 11.211 1.00 70.38 100 PRO A N 1
ATOM 698 C CA . PRO A 1 100 ? 32.441 -12.342 11.586 1.00 70.38 100 PRO A CA 1
ATOM 699 C C . PRO A 1 100 ? 30.920 -12.222 11.742 1.00 70.38 100 PRO A C 1
ATOM 701 O O . PRO A 1 100 ? 30.158 -12.642 10.871 1.00 70.38 100 PRO A O 1
ATOM 704 N N . VAL A 1 101 ? 30.482 -11.616 12.851 1.00 74.56 101 VAL A N 1
ATOM 705 C CA . VAL A 1 101 ? 29.056 -11.421 13.179 1.00 74.56 101 VAL A CA 1
ATOM 706 C C . VAL A 1 101 ? 28.282 -12.752 13.141 1.00 74.56 101 VAL A C 1
ATOM 708 O O . VAL A 1 101 ? 27.226 -12.851 12.525 1.00 74.56 101 VAL A O 1
ATOM 711 N N . ALA A 1 102 ? 28.856 -13.812 13.728 1.00 75.50 102 ALA A N 1
ATOM 712 C CA . ALA A 1 102 ? 28.287 -15.168 13.728 1.00 75.50 102 ALA A CA 1
ATOM 713 C C . ALA A 1 102 ? 27.936 -15.698 12.317 1.00 75.50 102 ALA A C 1
ATOM 715 O O . ALA A 1 102 ? 26.963 -16.430 12.120 1.00 75.50 102 ALA A O 1
ATOM 716 N N . GLY A 1 103 ? 28.710 -15.275 11.313 1.00 75.50 103 GLY A N 1
ATOM 717 C CA . GLY A 1 103 ? 28.567 -15.712 9.926 1.00 75.50 103 GLY A CA 1
ATOM 718 C C . GLY A 1 103 ? 27.566 -14.933 9.093 1.00 75.50 103 GLY A C 1
ATOM 719 O O . GLY A 1 103 ? 27.321 -15.284 7.936 1.00 75.50 103 GLY A O 1
ATOM 720 N N . LEU A 1 104 ? 27.005 -13.866 9.655 1.00 79.38 104 LEU A N 1
ATOM 721 C CA . LEU A 1 104 ? 26.138 -12.953 8.929 1.00 79.38 104 LEU A CA 1
ATOM 722 C C . LEU A 1 104 ? 26.933 -12.106 7.922 1.00 79.38 104 LEU A C 1
ATOM 724 O O . LEU A 1 104 ? 26.456 -11.847 6.808 1.00 79.38 104 LEU A O 1
ATOM 728 N N . ALA A 1 105 ? 28.148 -11.707 8.310 1.00 83.69 105 ALA A N 1
ATOM 729 C CA . ALA A 1 105 ? 28.980 -10.804 7.537 1.00 83.69 105 ALA A CA 1
ATOM 730 C C . ALA A 1 105 ? 29.741 -11.513 6.408 1.00 83.69 105 ALA A C 1
ATOM 732 O O . ALA A 1 105 ? 30.372 -12.551 6.604 1.00 83.69 105 ALA A O 1
ATOM 733 N N . ALA A 1 106 ? 29.741 -10.902 5.226 1.00 88.88 106 ALA A N 1
ATOM 734 C CA . ALA A 1 106 ? 30.562 -11.302 4.090 1.00 88.88 106 ALA A CA 1
ATOM 735 C C . ALA A 1 106 ? 31.370 -10.110 3.570 1.00 88.88 106 ALA A C 1
ATOM 737 O O . ALA A 1 106 ? 30.898 -8.976 3.582 1.00 88.88 106 ALA A O 1
ATOM 738 N N . SER A 1 107 ? 32.588 -10.367 3.093 1.00 90.38 107 SER A N 1
ATOM 739 C CA . SER A 1 107 ? 33.403 -9.372 2.387 1.00 90.38 107 SER A CA 1
ATOM 740 C C . SER A 1 107 ? 33.403 -9.663 0.898 1.00 90.38 107 SER A C 1
ATOM 742 O O . SER A 1 107 ? 33.571 -10.814 0.491 1.00 90.38 107 SER A O 1
ATOM 744 N N . PHE A 1 108 ? 33.257 -8.623 0.086 1.00 94.12 108 PHE A N 1
ATOM 745 C CA . PHE A 1 108 ? 33.362 -8.727 -1.360 1.00 94.12 108 PHE A CA 1
ATOM 746 C C . PHE A 1 108 ? 33.753 -7.381 -1.978 1.00 94.12 108 PHE A C 1
ATOM 748 O O . PHE A 1 108 ? 34.688 -6.724 -1.511 1.00 94.12 108 PHE A O 1
ATOM 755 N N . VAL A 1 109 ? 33.074 -6.993 -3.053 1.00 95.69 109 VAL A N 1
ATOM 756 C CA . VAL A 1 109 ? 33.327 -5.792 -3.831 1.00 95.69 109 VAL A CA 1
ATOM 757 C C . VAL A 1 109 ? 32.012 -5.163 -4.280 1.00 95.69 109 VAL A C 1
ATOM 759 O O . VAL A 1 109 ? 30.981 -5.832 -4.346 1.00 95.69 109 VAL A O 1
ATOM 762 N N . VAL A 1 110 ? 32.086 -3.887 -4.631 1.00 97.44 110 VAL A N 1
ATOM 763 C CA . VAL A 1 110 ? 31.057 -3.153 -5.372 1.00 97.44 110 VAL A CA 1
ATOM 764 C C . VAL A 1 110 ? 31.596 -2.790 -6.753 1.00 97.44 110 VAL A C 1
ATOM 766 O O . VAL A 1 110 ? 32.781 -2.467 -6.900 1.00 97.44 110 VAL A O 1
ATOM 769 N N . THR A 1 111 ? 30.744 -2.882 -7.772 1.00 97.62 111 THR A N 1
ATOM 770 C CA . THR A 1 111 ? 31.113 -2.684 -9.184 1.00 97.62 111 THR A CA 1
ATOM 771 C C . THR A 1 111 ? 30.008 -1.947 -9.946 1.00 97.62 111 THR A C 1
ATOM 773 O O . THR A 1 111 ? 28.894 -1.792 -9.452 1.00 97.62 111 THR A O 1
ATOM 776 N N . ARG A 1 112 ? 30.297 -1.499 -11.175 1.00 96.19 112 ARG A N 1
ATOM 777 C CA . ARG A 1 112 ? 29.290 -0.905 -12.078 1.00 96.19 112 ARG A CA 1
ATOM 778 C C . ARG A 1 112 ? 28.524 -1.937 -12.910 1.00 96.19 112 ARG A C 1
ATOM 780 O O . ARG A 1 112 ? 27.563 -1.577 -13.577 1.00 96.19 112 ARG A O 1
ATOM 787 N N . SER A 1 113 ? 28.958 -3.198 -12.929 1.00 95.00 113 SER A N 1
ATOM 788 C CA . SER A 1 113 ? 28.356 -4.216 -13.789 1.00 95.00 113 SER A CA 1
ATOM 789 C C . SER A 1 113 ? 28.370 -5.602 -13.153 1.00 95.00 113 SER A C 1
ATOM 791 O O . SER A 1 113 ? 29.319 -5.995 -12.474 1.00 95.00 113 SER A O 1
ATOM 793 N N . VAL A 1 114 ? 27.335 -6.395 -13.443 1.00 93.75 114 VAL A N 1
ATOM 794 C CA . VAL A 1 114 ? 27.252 -7.797 -13.001 1.00 93.75 114 VAL A CA 1
ATOM 795 C C . VAL A 1 114 ? 28.433 -8.610 -13.540 1.00 93.75 114 VAL A C 1
ATOM 797 O O . VAL A 1 114 ? 28.959 -9.470 -12.836 1.00 93.75 114 VAL A O 1
ATOM 800 N N . ARG A 1 115 ? 28.913 -8.280 -14.748 1.00 95.12 115 ARG A N 1
ATOM 801 C CA . ARG A 1 115 ? 30.105 -8.882 -15.356 1.00 95.12 115 ARG A CA 1
ATOM 802 C C . ARG A 1 115 ? 31.339 -8.744 -14.470 1.00 95.12 115 ARG A C 1
ATOM 804 O O . ARG A 1 115 ? 32.048 -9.723 -14.255 1.00 95.12 115 ARG A O 1
ATOM 811 N N . ASP A 1 116 ? 31.591 -7.545 -13.956 1.00 95.25 116 ASP A N 1
ATOM 812 C CA . ASP A 1 116 ? 32.787 -7.285 -13.156 1.00 95.25 116 ASP A CA 1
ATOM 813 C C . ASP A 1 116 ? 32.674 -7.935 -11.767 1.00 95.25 116 ASP A C 1
ATOM 815 O O . ASP A 1 116 ? 33.665 -8.451 -11.250 1.00 95.25 116 ASP A O 1
ATOM 819 N N . SER A 1 117 ? 31.465 -8.008 -11.194 1.00 95.56 117 SER A N 1
ATOM 820 C CA . SER A 1 117 ? 31.206 -8.795 -9.978 1.00 95.56 117 SER A CA 1
ATOM 821 C C . SER A 1 117 ? 31.431 -10.294 -10.204 1.00 95.56 117 SER A C 1
ATOM 823 O O . SER A 1 117 ? 32.065 -10.951 -9.384 1.00 95.56 117 SER A O 1
ATOM 825 N N . ALA A 1 118 ? 30.975 -10.851 -11.325 1.00 95.25 118 ALA A N 1
ATOM 826 C CA . ALA A 1 118 ? 31.213 -12.254 -11.662 1.00 95.25 118 ALA A CA 1
ATOM 827 C C . ALA A 1 118 ? 32.713 -12.557 -11.808 1.00 95.25 118 ALA A C 1
ATOM 829 O O . ALA A 1 118 ? 33.216 -13.505 -11.208 1.00 95.25 118 ALA A O 1
ATOM 830 N N . LEU A 1 119 ? 33.450 -11.696 -12.516 1.00 95.00 119 LEU A N 1
ATOM 831 C CA . LEU A 1 119 ? 34.900 -11.828 -12.654 1.00 95.00 119 LEU A CA 1
ATOM 832 C C . LEU A 1 119 ? 35.615 -11.715 -11.299 1.00 95.00 119 LEU A C 1
ATOM 834 O O . LEU A 1 119 ? 36.527 -12.487 -11.007 1.00 95.00 119 LEU A O 1
ATOM 838 N N . ALA A 1 120 ? 35.192 -10.785 -10.441 1.00 94.75 120 ALA A N 1
ATOM 839 C CA . ALA A 1 120 ? 35.747 -10.658 -9.100 1.00 94.75 120 ALA A CA 1
ATOM 840 C C . ALA A 1 120 ? 35.505 -11.922 -8.261 1.00 94.75 120 ALA A C 1
ATOM 842 O O . ALA A 1 120 ? 36.414 -12.339 -7.542 1.00 94.75 120 ALA A O 1
ATOM 843 N N . LEU A 1 121 ? 34.334 -12.564 -8.365 1.00 94.56 121 LEU A N 1
ATOM 844 C CA . LEU A 1 121 ? 34.091 -13.858 -7.722 1.00 94.56 121 LEU A CA 1
ATOM 845 C C . LEU A 1 121 ? 35.037 -14.929 -8.260 1.00 94.56 121 LEU A C 1
ATOM 847 O O . LEU A 1 121 ? 35.702 -15.575 -7.458 1.00 94.56 121 LEU A O 1
ATOM 851 N N . ASP A 1 122 ? 35.164 -15.078 -9.578 1.00 94.44 122 ASP A N 1
ATOM 852 C CA . ASP A 1 122 ? 36.057 -16.076 -10.182 1.00 94.44 122 ASP A CA 1
ATOM 853 C C . ASP A 1 122 ? 37.504 -15.943 -9.698 1.00 94.44 122 ASP A C 1
ATOM 855 O O . ASP A 1 122 ? 38.171 -16.937 -9.412 1.00 94.44 122 ASP A O 1
ATOM 859 N N . LEU A 1 123 ? 37.975 -14.706 -9.540 1.00 92.69 123 LEU A N 1
ATOM 860 C CA . LEU A 1 123 ? 39.346 -14.407 -9.134 1.00 92.69 123 LEU A CA 1
ATOM 861 C C . LEU A 1 123 ? 39.586 -14.516 -7.621 1.00 92.69 123 LEU A C 1
ATOM 863 O O . LEU A 1 123 ? 40.733 -14.665 -7.183 1.00 92.69 123 LEU A O 1
ATOM 867 N N . THR A 1 124 ? 38.540 -14.388 -6.800 1.00 91.06 124 THR A N 1
ATOM 868 C CA . THR A 1 124 ? 38.692 -14.249 -5.340 1.00 91.06 124 THR A CA 1
ATOM 869 C C . THR A 1 124 ? 38.013 -15.327 -4.510 1.00 91.06 124 THR A C 1
ATOM 871 O O . THR A 1 124 ? 38.355 -15.445 -3.330 1.00 91.06 124 THR A O 1
ATOM 874 N N . GLN A 1 125 ? 37.112 -16.119 -5.096 1.00 90.94 125 GLN A N 1
ATOM 875 C CA . GLN A 1 125 ? 36.387 -17.165 -4.387 1.00 90.94 125 GLN A CA 1
ATOM 876 C C . GLN A 1 125 ? 37.300 -18.272 -3.852 1.00 90.94 125 GLN A C 1
ATOM 878 O O . GLN A 1 125 ? 38.442 -18.474 -4.279 1.00 90.94 125 GLN A O 1
ATOM 883 N N . GLY A 1 126 ? 36.731 -19.033 -2.925 1.00 88.00 126 GLY A N 1
ATOM 884 C CA . GLY A 1 126 ? 37.316 -20.233 -2.369 1.00 88.00 126 GLY A CA 1
ATOM 885 C C . GLY A 1 126 ? 37.960 -20.039 -1.011 1.00 88.00 126 GLY A C 1
ATOM 886 O O . GLY A 1 126 ? 38.288 -18.930 -0.578 1.00 88.00 126 GLY A O 1
ATOM 887 N N . TRP A 1 127 ? 38.130 -21.177 -0.351 1.00 86.69 127 TRP A N 1
ATOM 888 C CA . TRP A 1 127 ? 38.664 -21.252 0.993 1.00 86.69 127 TRP A CA 1
ATOM 889 C C . TRP A 1 127 ? 40.197 -21.168 1.000 1.00 86.69 127 TRP A C 1
ATOM 891 O O . TRP A 1 127 ? 40.878 -21.354 -0.021 1.00 86.69 127 TRP A O 1
ATOM 901 N N . LYS A 1 128 ? 40.747 -20.826 2.160 1.00 85.06 128 LYS A N 1
ATOM 902 C CA . LYS A 1 128 ? 42.177 -20.730 2.455 1.00 85.06 128 LYS A CA 1
ATOM 903 C C . LYS A 1 128 ? 42.509 -21.551 3.704 1.00 85.06 128 LYS A C 1
ATOM 905 O O . LYS A 1 128 ? 41.629 -21.778 4.532 1.00 85.06 128 LYS A O 1
ATOM 910 N N . PRO A 1 129 ? 43.772 -21.989 3.868 1.00 83.19 129 PRO A N 1
ATOM 911 C CA . PRO A 1 129 ? 44.214 -22.587 5.123 1.00 83.19 129 PRO A CA 1
ATOM 912 C C . PRO A 1 129 ? 43.875 -21.674 6.311 1.00 83.19 129 PRO A C 1
ATOM 914 O O . PRO A 1 129 ? 44.262 -20.505 6.312 1.00 83.19 129 PRO A O 1
ATOM 917 N N . GLY A 1 130 ? 43.146 -22.213 7.290 1.00 79.12 130 GLY A N 1
ATOM 918 C CA . GLY A 1 130 ? 42.667 -21.479 8.466 1.00 79.12 130 GLY A CA 1
ATOM 919 C C . GLY A 1 130 ? 41.195 -21.054 8.418 1.00 79.12 130 GLY A C 1
ATOM 920 O O . GLY A 1 130 ? 40.675 -20.640 9.450 1.00 79.12 130 GLY A O 1
ATOM 921 N N . ASP A 1 131 ? 40.505 -21.190 7.281 1.00 83.69 131 ASP A N 1
ATOM 922 C CA . ASP A 1 131 ? 39.056 -20.969 7.231 1.00 83.69 131 ASP A CA 1
ATOM 923 C C . ASP A 1 131 ? 38.312 -22.063 8.013 1.00 83.69 131 ASP A C 1
ATOM 925 O O . ASP A 1 131 ? 38.594 -23.253 7.855 1.00 83.69 131 ASP A O 1
ATOM 929 N N . ALA A 1 132 ? 37.325 -21.666 8.822 1.00 78.81 132 ALA A N 1
ATOM 930 C CA . ALA A 1 132 ? 36.509 -22.599 9.604 1.00 78.81 132 ALA A CA 1
ATOM 931 C C . ALA A 1 132 ? 35.588 -23.470 8.729 1.00 78.81 132 ALA A C 1
ATOM 933 O O . ALA A 1 132 ? 35.238 -24.586 9.109 1.00 78.81 132 ALA A O 1
ATOM 934 N N . TYR A 1 133 ? 35.205 -22.964 7.553 1.00 80.94 133 TYR A N 1
ATOM 935 C CA . TYR A 1 133 ? 34.267 -23.608 6.641 1.00 80.94 133 TYR A CA 1
ATOM 936 C C . TYR A 1 133 ? 34.688 -23.378 5.187 1.00 80.94 133 TYR A C 1
ATOM 938 O O . TYR A 1 133 ? 35.067 -22.270 4.810 1.00 80.94 133 TYR A O 1
ATOM 946 N N . GLY A 1 134 ? 34.559 -24.409 4.352 1.00 81.19 134 GLY A N 1
ATOM 947 C CA . GLY A 1 134 ? 34.768 -24.320 2.908 1.00 81.19 134 GLY A CA 1
ATOM 948 C C . GLY A 1 134 ? 33.492 -24.666 2.155 1.00 81.19 134 GLY A C 1
ATOM 949 O O . GLY A 1 134 ? 32.860 -25.681 2.439 1.00 81.19 134 GLY A O 1
ATOM 950 N N . LEU A 1 135 ? 33.112 -23.833 1.187 1.00 86.12 135 LEU A N 1
ATOM 951 C CA . LEU A 1 135 ? 31.999 -24.134 0.291 1.00 86.12 135 LEU A CA 1
ATOM 952 C C . LEU A 1 135 ? 32.500 -24.874 -0.959 1.00 86.12 135 LEU A C 1
ATOM 954 O O . LEU A 1 135 ? 33.607 -24.612 -1.440 1.00 86.12 135 LEU A O 1
ATOM 958 N N . GLN A 1 136 ? 31.675 -25.765 -1.513 1.00 87.31 136 GLN A N 1
ATOM 959 C CA . GLN A 1 136 ? 31.973 -26.433 -2.779 1.00 87.31 136 GLN A CA 1
ATOM 960 C C . GLN A 1 136 ? 32.199 -25.397 -3.892 1.00 87.31 136 GLN A C 1
ATOM 962 O O . GLN A 1 136 ? 31.442 -24.426 -4.041 1.00 87.31 136 GLN A O 1
ATOM 967 N N . GLN A 1 137 ? 33.268 -25.593 -4.665 1.00 86.94 137 GLN A N 1
ATOM 968 C CA . GLN A 1 137 ? 33.564 -24.746 -5.819 1.00 86.94 137 GLN A CA 1
ATOM 969 C C . GLN A 1 137 ? 32.496 -24.943 -6.899 1.00 86.94 137 GLN A C 1
ATOM 971 O O . GLN A 1 137 ? 32.013 -26.064 -7.066 1.00 86.94 137 GLN A O 1
ATOM 976 N N . PRO A 1 138 ? 32.096 -23.877 -7.608 1.00 87.19 138 PRO A N 1
ATOM 977 C CA . PRO A 1 138 ? 31.143 -24.010 -8.695 1.00 87.19 138 PRO A CA 1
ATOM 978 C C . PRO A 1 138 ? 31.766 -24.830 -9.834 1.00 87.19 138 PRO A C 1
ATOM 980 O O . PRO A 1 138 ? 32.969 -24.756 -10.077 1.00 87.19 138 PRO A O 1
ATOM 983 N N . GLU A 1 139 ? 30.940 -25.605 -10.537 1.00 89.44 139 GLU A N 1
ATOM 984 C CA . GLU A 1 139 ? 31.379 -26.443 -11.667 1.00 89.44 139 GLU A CA 1
ATOM 985 C C . GLU A 1 139 ? 31.853 -25.615 -12.872 1.00 89.44 139 GLU A C 1
ATOM 987 O O . GLU A 1 139 ? 32.632 -26.090 -13.695 1.00 89.44 139 GLU A O 1
ATOM 992 N N . GLN A 1 140 ? 31.399 -24.365 -12.961 1.00 92.00 140 GLN A N 1
ATOM 993 C CA . GLN A 1 140 ? 31.776 -23.406 -13.993 1.00 92.00 140 GLN A CA 1
ATOM 994 C C . GLN A 1 140 ? 32.108 -22.043 -13.379 1.00 92.00 140 GLN A C 1
ATOM 996 O O . GLN A 1 140 ? 31.755 -21.758 -12.232 1.00 92.00 140 GLN A O 1
ATOM 1001 N N . THR A 1 141 ? 32.769 -21.189 -14.157 1.00 93.44 141 THR A N 1
ATOM 1002 C CA . THR A 1 141 ? 33.060 -19.813 -13.751 1.00 93.44 141 THR A CA 1
ATOM 1003 C C . THR A 1 141 ? 31.785 -18.970 -13.698 1.00 93.44 141 THR A C 1
ATOM 1005 O O . THR A 1 141 ? 30.823 -19.190 -14.435 1.00 93.44 141 THR A O 1
ATOM 1008 N N . TYR A 1 142 ? 31.755 -17.970 -12.827 1.00 93.94 142 TYR A N 1
ATOM 1009 C CA . TYR A 1 142 ? 30.644 -17.029 -12.744 1.00 93.94 142 TYR A CA 1
ATOM 1010 C C . TYR A 1 142 ? 30.507 -16.211 -14.023 1.00 93.94 142 TYR A C 1
ATOM 1012 O O . TYR A 1 142 ? 29.386 -15.945 -14.448 1.00 93.94 142 TYR A O 1
ATOM 1020 N N . VAL A 1 143 ? 31.619 -15.848 -14.670 1.00 94.31 143 VAL A N 1
ATOM 1021 C CA . VAL A 1 143 ? 31.584 -15.141 -15.957 1.00 94.31 143 VAL A CA 1
ATOM 1022 C C . VAL A 1 143 ? 30.919 -15.986 -17.047 1.00 94.31 143 VAL A C 1
ATOM 1024 O O . VAL A 1 143 ? 30.135 -15.444 -17.825 1.00 94.31 143 VAL A O 1
ATOM 1027 N N . SER A 1 144 ? 31.163 -17.303 -17.105 1.00 90.62 144 SER A N 1
ATOM 1028 C CA . SER A 1 144 ? 30.490 -18.165 -18.093 1.00 90.62 144 SER A CA 1
ATOM 1029 C C . SER A 1 144 ? 29.007 -18.383 -17.771 1.00 90.62 144 SER A C 1
ATOM 1031 O O . SER A 1 144 ? 28.201 -18.613 -18.675 1.00 90.62 144 SER A O 1
ATOM 1033 N N . ALA A 1 145 ? 28.623 -18.229 -16.502 1.00 86.75 145 ALA A N 1
ATOM 1034 C CA . ALA A 1 145 ? 27.241 -18.305 -16.046 1.00 86.75 145 ALA A CA 1
ATOM 1035 C C . ALA A 1 145 ? 26.396 -17.052 -16.365 1.00 86.75 145 ALA A C 1
ATOM 1037 O O . ALA A 1 145 ? 25.186 -17.093 -16.168 1.00 86.75 145 ALA A O 1
ATOM 1038 N N . LEU A 1 146 ? 26.977 -15.965 -16.897 1.00 86.50 146 LEU A N 1
ATOM 1039 C CA . LEU A 1 146 ? 26.254 -14.730 -17.270 1.00 86.50 146 LEU A CA 1
ATOM 1040 C C . LEU A 1 146 ? 25.369 -14.860 -18.520 1.00 86.50 146 LEU A C 1
ATOM 1042 O O . LEU A 1 146 ? 24.871 -13.864 -19.046 1.00 86.50 146 LEU A O 1
ATOM 1046 N N . THR A 1 147 ? 25.192 -16.072 -19.035 1.00 79.31 147 THR A N 1
ATOM 1047 C CA . THR A 1 147 ? 24.313 -16.306 -20.179 1.00 79.31 147 THR A CA 1
ATOM 1048 C C . THR A 1 147 ? 22.849 -16.154 -19.758 1.00 79.31 147 THR A C 1
ATOM 1050 O O . THR A 1 147 ? 22.478 -16.621 -18.677 1.00 79.31 147 THR A O 1
ATOM 1053 N N . PRO A 1 148 ? 21.994 -15.521 -20.588 1.00 68.50 148 PRO A N 1
ATOM 1054 C CA . PRO A 1 148 ? 20.567 -15.460 -20.314 1.00 68.50 148 PRO A CA 1
ATOM 1055 C C . PRO A 1 148 ? 20.023 -16.867 -20.047 1.00 68.50 148 PRO A C 1
ATOM 1057 O O . PRO A 1 148 ? 20.351 -17.807 -20.786 1.00 68.50 148 PRO A O 1
ATOM 1060 N N . PRO A 1 149 ? 19.222 -17.049 -18.989 1.00 67.62 149 PRO A N 1
ATOM 1061 C CA . PRO A 1 149 ? 18.746 -18.367 -18.623 1.00 67.62 149 PRO A CA 1
ATOM 1062 C C . PRO A 1 149 ? 17.891 -18.928 -19.764 1.00 67.62 149 PRO A C 1
ATOM 1064 O O . PRO A 1 149 ? 16.934 -18.307 -20.215 1.00 67.62 149 PRO A O 1
ATOM 1067 N N . LYS A 1 150 ? 18.219 -20.141 -20.228 1.00 74.38 150 LYS A N 1
ATOM 1068 C CA . LYS A 1 150 ? 17.476 -20.828 -21.307 1.00 74.38 150 LYS A CA 1
ATOM 1069 C C . LYS A 1 150 ? 16.037 -21.196 -20.920 1.00 74.38 150 LYS A C 1
ATOM 1071 O O . LYS A 1 150 ? 15.283 -21.693 -21.750 1.00 74.38 150 LYS A O 1
ATOM 1076 N N . LYS A 1 151 ? 15.680 -21.037 -19.646 1.00 73.38 151 LYS A N 1
ATOM 1077 C CA . LYS A 1 151 ? 14.373 -21.351 -19.066 1.00 73.38 151 LYS A CA 1
ATOM 1078 C C . LYS A 1 151 ? 13.951 -20.190 -18.173 1.00 73.38 151 LYS A C 1
ATOM 1080 O O . LYS A 1 151 ? 14.814 -19.533 -17.595 1.00 73.38 151 LYS A O 1
ATOM 1085 N N . LYS A 1 152 ? 12.640 -19.989 -18.014 1.00 70.56 152 LYS A N 1
ATOM 1086 C CA . LYS A 1 152 ? 12.099 -19.050 -17.022 1.00 70.56 152 LYS A CA 1
ATOM 1087 C C . LYS A 1 152 ? 12.700 -19.366 -15.646 1.00 70.56 152 LYS A C 1
ATOM 1089 O O . LYS A 1 152 ? 12.710 -20.526 -15.224 1.00 70.56 152 LYS A O 1
ATOM 1094 N N . LEU A 1 153 ? 13.244 -18.348 -14.982 1.00 69.69 153 LEU A N 1
ATOM 1095 C CA . LEU A 1 153 ? 13.737 -18.487 -13.616 1.00 69.69 153 LEU A CA 1
ATOM 1096 C C . LEU A 1 153 ? 12.541 -18.629 -12.676 1.00 69.69 153 LEU A C 1
ATOM 1098 O O . LEU A 1 153 ? 11.516 -17.983 -12.863 1.00 69.69 153 LEU A O 1
ATOM 1102 N N . ARG A 1 154 ? 12.683 -19.487 -11.668 1.00 60.31 154 ARG A N 1
ATOM 1103 C CA . ARG A 1 154 ? 11.713 -19.613 -10.580 1.00 60.31 154 ARG A CA 1
ATOM 1104 C C . ARG A 1 154 ? 12.311 -18.929 -9.365 1.00 60.31 154 ARG A C 1
ATOM 1106 O O . ARG A 1 154 ? 13.415 -19.288 -8.957 1.00 60.31 154 ARG A O 1
ATOM 1113 N N . VAL A 1 155 ? 11.601 -17.953 -8.818 1.00 62.44 155 VAL A N 1
ATOM 1114 C CA . VAL A 1 155 ? 11.975 -17.308 -7.562 1.00 62.44 155 VAL A CA 1
ATOM 1115 C C . VAL A 1 155 ? 11.316 -18.098 -6.442 1.00 62.44 155 VAL A C 1
ATOM 1117 O O . VAL A 1 155 ? 10.098 -18.240 -6.417 1.00 62.44 155 VAL A O 1
ATOM 1120 N N . ALA A 1 156 ? 12.121 -18.659 -5.545 1.00 50.53 156 ALA A N 1
ATOM 1121 C CA . ALA A 1 156 ? 11.603 -19.228 -4.311 1.00 50.53 156 ALA A CA 1
ATOM 1122 C C . ALA A 1 156 ? 11.463 -18.102 -3.284 1.00 50.53 156 ALA A C 1
ATOM 1124 O O . ALA A 1 156 ? 12.404 -17.333 -3.081 1.00 50.53 156 ALA A O 1
ATOM 1125 N N . TYR A 1 157 ? 10.309 -18.029 -2.634 1.00 53.91 157 TYR A N 1
ATOM 1126 C CA . TYR A 1 157 ? 10.091 -17.202 -1.455 1.00 53.91 157 TYR A CA 1
ATOM 1127 C C . TYR A 1 157 ? 9.887 -18.118 -0.244 1.00 53.91 157 TYR A C 1
ATOM 1129 O O . TYR A 1 157 ? 9.524 -19.286 -0.389 1.00 53.91 157 TYR A O 1
ATOM 1137 N N . ALA A 1 158 ? 10.170 -17.603 0.948 1.00 46.72 158 ALA A N 1
ATOM 1138 C CA . ALA A 1 158 ? 9.884 -18.281 2.203 1.00 46.72 158 ALA A CA 1
ATOM 1139 C C . ALA A 1 158 ? 9.006 -17.353 3.040 1.00 46.72 158 ALA A C 1
ATOM 1141 O O . ALA A 1 158 ? 9.397 -16.221 3.312 1.00 46.72 158 ALA A O 1
ATOM 1142 N N . THR A 1 159 ? 7.829 -17.831 3.431 1.00 50.31 159 THR A N 1
ATOM 1143 C CA . THR A 1 159 ? 6.917 -17.142 4.360 1.00 50.31 159 THR A CA 1
ATOM 1144 C C . THR A 1 159 ? 7.250 -17.451 5.813 1.00 50.31 159 THR A C 1
ATOM 1146 O O . THR A 1 159 ? 6.803 -16.773 6.726 1.00 50.31 159 THR A O 1
ATOM 1149 N N . THR A 1 160 ? 8.070 -18.467 6.058 1.00 46.50 160 THR A N 1
ATOM 1150 C CA . THR A 1 160 ? 8.596 -18.784 7.383 1.00 46.50 160 THR A CA 1
ATOM 1151 C C . THR A 1 160 ? 10.055 -18.365 7.437 1.00 46.50 160 THR A C 1
ATOM 1153 O O . THR A 1 160 ? 10.867 -18.802 6.617 1.00 46.50 160 THR A O 1
ATOM 1156 N N . ALA A 1 161 ? 10.410 -17.517 8.402 1.00 48.78 161 ALA A N 1
ATOM 1157 C CA . ALA A 1 161 ? 11.803 -17.214 8.665 1.00 48.78 161 ALA A CA 1
ATOM 1158 C C . ALA A 1 161 ? 12.530 -18.498 9.087 1.00 48.78 161 ALA A C 1
ATOM 1160 O O . ALA A 1 161 ? 12.004 -19.331 9.823 1.00 48.78 161 ALA A O 1
ATOM 1161 N N . TRP A 1 162 ? 13.788 -18.636 8.676 1.00 45.84 162 TRP A N 1
ATOM 1162 C CA . TRP A 1 162 ? 14.644 -19.782 9.012 1.00 45.84 162 TRP A CA 1
ATOM 1163 C C . TRP A 1 162 ? 14.880 -19.961 10.524 1.00 45.84 162 TRP A C 1
ATOM 1165 O O . TRP A 1 162 ? 15.395 -20.988 10.954 1.00 45.84 162 TRP A O 1
ATOM 1175 N N . THR A 1 163 ? 14.498 -18.967 11.327 1.00 52.22 163 THR A N 1
ATOM 1176 C CA . THR A 1 163 ? 14.469 -18.986 12.795 1.00 52.22 163 THR A CA 1
ATOM 1177 C C . THR A 1 163 ? 13.252 -19.719 13.374 1.00 52.22 163 THR A C 1
ATOM 1179 O O . THR A 1 163 ? 13.148 -19.831 14.591 1.00 52.22 163 THR A O 1
ATOM 1182 N N . GLY A 1 164 ? 12.330 -20.204 12.535 1.00 40.72 164 GLY A N 1
ATOM 1183 C CA . GLY A 1 164 ? 11.069 -20.814 12.965 1.00 40.72 164 GLY A CA 1
ATOM 1184 C C . GLY A 1 164 ? 9.975 -19.798 13.299 1.00 40.72 164 GLY A C 1
ATOM 1185 O O . GLY A 1 164 ? 8.901 -20.193 13.740 1.00 40.72 164 GLY A O 1
ATOM 1186 N N . VAL A 1 165 ? 10.229 -18.503 13.080 1.00 45.94 165 VAL A N 1
ATOM 1187 C CA . VAL A 1 165 ? 9.199 -17.463 13.149 1.00 45.94 165 VAL A CA 1
ATOM 1188 C C . VAL A 1 165 ? 8.437 -17.489 11.830 1.00 45.94 165 VAL A C 1
ATOM 1190 O O . VAL A 1 165 ? 8.946 -17.065 10.791 1.00 45.94 165 VAL A O 1
ATOM 1193 N N . THR A 1 166 ? 7.237 -18.050 11.847 1.00 43.91 166 THR A N 1
ATOM 1194 C CA . THR A 1 166 ? 6.292 -17.939 10.736 1.00 43.91 166 THR A CA 1
ATOM 1195 C C . THR A 1 166 ? 5.915 -16.467 10.580 1.00 43.91 166 THR A C 1
ATOM 1197 O O . THR A 1 166 ? 5.573 -15.832 11.576 1.00 43.91 166 THR A O 1
ATOM 1200 N N . ALA A 1 167 ? 5.973 -15.913 9.362 1.00 45.62 167 ALA A N 1
ATOM 1201 C CA . ALA A 1 167 ? 5.092 -14.789 9.060 1.00 45.62 167 ALA A CA 1
ATOM 1202 C C . ALA A 1 167 ? 3.658 -15.254 9.357 1.00 45.62 167 ALA A C 1
ATOM 1204 O O . ALA A 1 167 ? 3.351 -16.437 9.185 1.00 45.62 167 ALA A O 1
ATOM 1205 N N . ASP A 1 168 ? 2.854 -14.363 9.918 1.00 44.50 168 ASP A N 1
ATOM 1206 C CA . ASP A 1 168 ? 1.648 -14.718 10.655 1.00 44.50 168 ASP A CA 1
ATOM 1207 C C . ASP A 1 168 ? 0.606 -15.510 9.840 1.00 44.50 168 ASP A C 1
ATOM 1209 O O . ASP A 1 168 ? 0.677 -15.602 8.615 1.00 44.50 168 ASP A O 1
ATOM 1213 N N . LYS A 1 169 ? -0.357 -16.096 10.560 1.00 41.22 169 LYS A N 1
ATOM 1214 C CA . LYS A 1 169 ? -1.393 -17.068 10.142 1.00 41.22 169 LYS A CA 1
ATOM 1215 C C . LYS A 1 169 ? -2.271 -16.729 8.923 1.00 41.22 169 LYS A C 1
ATOM 1217 O O . LYS A 1 169 ? -3.089 -17.573 8.558 1.00 41.22 169 LYS A O 1
ATOM 1222 N N . ASP A 1 170 ? -2.069 -15.602 8.256 1.00 43.41 170 ASP A N 1
ATOM 1223 C CA . ASP A 1 170 ? -2.711 -15.265 6.984 1.00 43.41 170 ASP A CA 1
ATOM 1224 C C . ASP A 1 170 ? -1.885 -15.818 5.816 1.00 43.41 170 ASP A C 1
ATOM 1226 O O . ASP A 1 170 ? -1.451 -15.094 4.917 1.00 43.41 170 ASP A O 1
ATOM 1230 N N . ALA A 1 171 ? -1.629 -17.129 5.822 1.00 48.44 171 ALA A N 1
ATOM 1231 C CA . ALA A 1 171 ? -1.172 -17.791 4.611 1.00 48.44 171 ALA A CA 1
ATOM 1232 C C . ALA A 1 171 ? -2.294 -17.637 3.578 1.00 48.44 171 ALA A C 1
ATOM 1234 O O . ALA A 1 171 ? -3.272 -18.379 3.621 1.00 48.44 171 ALA A O 1
ATOM 1235 N N . ILE A 1 172 ? -2.175 -16.634 2.701 1.00 52.97 172 ILE A N 1
ATOM 1236 C CA . ILE A 1 172 ? -3.059 -16.451 1.552 1.00 52.97 172 ILE A CA 1
ATOM 1237 C C . ILE A 1 172 ? -3.008 -17.765 0.773 1.00 52.97 172 ILE A C 1
ATOM 1239 O O . ILE A 1 172 ? -2.006 -18.080 0.126 1.00 52.97 172 ILE A O 1
ATOM 1243 N N . GLU A 1 173 ? -4.057 -18.572 0.904 1.00 50.91 173 GLU A N 1
ATOM 1244 C CA . GLU A 1 173 ? -4.172 -19.835 0.191 1.00 50.91 173 GLU A CA 1
ATOM 1245 C C . GLU A 1 173 ? -4.108 -19.539 -1.309 1.00 50.91 173 GLU A C 1
ATOM 1247 O O . GLU A 1 173 ? -4.803 -18.656 -1.816 1.00 50.91 173 GLU A O 1
ATOM 1252 N N . GLY A 1 174 ? -3.225 -20.232 -2.025 1.00 59.88 174 GLY A N 1
ATOM 1253 C CA . GLY A 1 174 ? -3.028 -19.992 -3.445 1.00 59.88 174 GLY A CA 1
ATOM 1254 C C . GLY A 1 174 ? -2.060 -18.860 -3.782 1.00 59.88 174 GLY A C 1
ATOM 1255 O O . GLY A 1 174 ? -1.916 -18.560 -4.966 1.00 59.88 174 GLY A O 1
ATOM 1256 N N . VAL A 1 175 ? -1.351 -18.257 -2.819 1.00 62.44 175 VAL A N 1
ATOM 1257 C CA . VAL A 1 175 ? -0.282 -17.282 -3.118 1.00 62.44 175 VAL A CA 1
ATOM 1258 C C . VAL A 1 175 ? 0.853 -17.895 -3.947 1.00 62.44 175 VAL A C 1
ATOM 1260 O O . VAL A 1 175 ? 1.486 -17.211 -4.744 1.00 62.44 175 VAL A O 1
ATOM 1263 N N . GLU A 1 176 ? 1.070 -19.209 -3.865 1.00 66.31 176 GLU A N 1
ATOM 1264 C CA . GLU A 1 176 ? 1.948 -19.958 -4.769 1.00 66.31 176 GLU A CA 1
ATOM 1265 C C . GLU A 1 176 ? 1.465 -19.998 -6.227 1.00 66.31 176 GLU A C 1
ATOM 1267 O O . GLU A 1 176 ? 2.269 -20.245 -7.128 1.00 66.31 176 GLU A O 1
ATOM 1272 N N . ASN A 1 177 ? 0.178 -19.732 -6.458 1.00 76.88 177 ASN A N 1
ATOM 1273 C CA . ASN A 1 177 ? -0.428 -19.612 -7.781 1.00 76.88 177 ASN A CA 1
ATOM 1274 C C . ASN A 1 177 ? -0.451 -18.156 -8.279 1.00 76.88 177 ASN A C 1
ATOM 1276 O O . ASN A 1 177 ? -0.895 -17.907 -9.399 1.00 76.88 177 ASN A O 1
ATOM 1280 N N . VAL A 1 178 ? 0.033 -17.198 -7.478 1.00 79.44 178 VAL A N 1
ATOM 1281 C CA . VAL A 1 178 ? 0.135 -15.788 -7.865 1.00 79.44 178 VAL A CA 1
ATOM 1282 C C . VAL A 1 178 ? 1.442 -15.560 -8.618 1.00 79.44 178 VAL A C 1
ATOM 1284 O O . VAL A 1 178 ? 2.543 -15.738 -8.091 1.00 79.44 178 VAL A O 1
ATOM 1287 N N . GLU A 1 179 ? 1.329 -15.139 -9.875 1.00 84.00 179 GLU A N 1
ATOM 1288 C CA . GLU A 1 179 ? 2.475 -14.662 -10.640 1.00 84.00 179 GLU A CA 1
ATOM 1289 C C . GLU A 1 179 ? 2.884 -13.268 -10.143 1.00 84.00 179 GLU A C 1
ATOM 1291 O O . GLU A 1 179 ? 2.077 -12.341 -10.127 1.00 84.00 179 GLU A O 1
ATOM 1296 N N . VAL A 1 180 ? 4.153 -13.104 -9.763 1.00 83.94 180 VAL A N 1
ATOM 1297 C CA . VAL A 1 180 ? 4.705 -11.806 -9.355 1.00 83.94 180 VAL A CA 1
ATOM 1298 C C . VAL A 1 180 ? 5.481 -11.199 -10.513 1.00 83.94 180 VAL A C 1
ATOM 1300 O O . VAL A 1 180 ? 6.436 -11.802 -11.012 1.00 83.94 180 VAL A O 1
ATOM 1303 N N . ARG A 1 181 ? 5.109 -9.979 -10.903 1.00 82.56 181 ARG A N 1
ATOM 1304 C CA . ARG A 1 181 ? 5.777 -9.218 -11.961 1.00 82.56 181 ARG A CA 1
ATOM 1305 C C . ARG A 1 181 ? 6.256 -7.868 -11.423 1.00 82.56 181 ARG A C 1
ATOM 1307 O O . ARG A 1 181 ? 5.493 -7.198 -10.730 1.00 82.56 181 ARG A O 1
ATOM 1314 N N . PRO A 1 182 ? 7.512 -7.470 -11.691 1.00 82.75 182 PRO A N 1
ATOM 1315 C CA . PRO A 1 182 ? 8.013 -6.174 -11.261 1.00 82.75 182 PRO A CA 1
ATOM 1316 C C . PRO A 1 182 ? 7.327 -5.058 -12.051 1.00 82.75 182 PRO A C 1
ATOM 1318 O O . PRO A 1 182 ? 7.234 -5.126 -13.273 1.00 82.75 182 PRO A O 1
ATOM 1321 N N . MET A 1 183 ? 6.890 -4.021 -11.347 1.00 86.25 183 MET A N 1
ATOM 1322 C CA . MET A 1 183 ? 6.299 -2.822 -11.929 1.00 86.25 183 MET A CA 1
ATOM 1323 C C . MET A 1 183 ? 6.716 -1.627 -11.082 1.00 86.25 183 MET A C 1
ATOM 1325 O O . MET A 1 183 ? 6.583 -1.663 -9.858 1.00 86.25 183 MET A O 1
ATOM 1329 N N . ASP A 1 184 ? 7.215 -0.579 -11.724 1.00 86.12 184 ASP A N 1
ATOM 1330 C CA . ASP A 1 184 ? 7.466 0.705 -11.079 1.00 86.12 184 ASP A CA 1
ATOM 1331 C C . ASP A 1 184 ? 6.418 1.692 -11.583 1.00 86.12 184 ASP A C 1
ATOM 1333 O O . ASP A 1 184 ? 6.373 1.992 -12.774 1.00 86.12 184 ASP A O 1
ATOM 1337 N N . LEU A 1 185 ? 5.572 2.200 -10.682 1.00 86.94 185 LEU A N 1
ATOM 1338 C CA . LEU A 1 185 ? 4.498 3.129 -11.034 1.00 86.94 185 LEU A CA 1
ATOM 1339 C C . LEU A 1 185 ? 5.022 4.420 -11.685 1.00 86.94 185 LEU A C 1
ATOM 1341 O O . LEU A 1 185 ? 4.288 5.032 -12.453 1.00 86.94 185 LEU A O 1
ATOM 1345 N N . TYR A 1 186 ? 6.273 4.811 -11.448 1.00 87.69 186 TYR A N 1
ATOM 1346 C CA . TYR A 1 186 ? 6.868 6.005 -12.050 1.00 87.69 186 TYR A CA 1
ATOM 1347 C C . TYR A 1 186 ? 7.645 5.722 -13.346 1.00 87.69 186 TYR A C 1
ATOM 1349 O O . TYR A 1 186 ? 8.055 6.668 -14.022 1.00 87.69 186 TYR A O 1
ATOM 1357 N N . ASP A 1 187 ? 7.800 4.453 -13.742 1.00 89.69 187 ASP A N 1
ATOM 1358 C CA . ASP A 1 187 ? 8.414 4.058 -15.011 1.00 89.69 187 ASP A CA 1
ATOM 1359 C C . ASP A 1 187 ? 7.429 3.283 -15.895 1.00 89.69 187 ASP A C 1
ATOM 1361 O O . ASP A 1 187 ? 7.300 2.056 -15.834 1.00 89.69 187 ASP A O 1
ATOM 1365 N N . THR A 1 188 ? 6.764 4.016 -16.793 1.00 93.56 188 THR A N 1
ATOM 1366 C CA . THR A 1 188 ? 5.800 3.452 -17.752 1.00 93.56 188 THR A CA 1
ATOM 1367 C C . THR A 1 188 ? 6.383 2.376 -18.672 1.00 93.56 188 THR A C 1
ATOM 1369 O O . THR A 1 188 ? 5.620 1.574 -19.208 1.00 93.56 188 THR A O 1
ATOM 1372 N N . ALA A 1 189 ? 7.712 2.298 -18.840 1.00 94.19 189 ALA A N 1
ATOM 1373 C CA . ALA A 1 189 ? 8.332 1.233 -19.627 1.00 94.19 189 ALA A CA 1
ATOM 1374 C C . ALA A 1 189 ? 8.138 -0.154 -18.988 1.00 94.19 189 ALA A C 1
ATOM 1376 O O . ALA A 1 189 ? 8.171 -1.159 -19.693 1.00 94.19 189 ALA A O 1
ATOM 1377 N N . THR A 1 190 ? 7.881 -0.213 -17.676 1.00 91.69 190 THR A N 1
ATOM 1378 C CA . THR A 1 190 ? 7.651 -1.465 -16.937 1.00 91.69 190 THR A CA 1
ATOM 1379 C C . THR A 1 190 ? 6.212 -1.984 -17.038 1.00 91.69 190 THR A C 1
ATOM 1381 O O . THR A 1 190 ? 5.946 -3.141 -16.723 1.00 91.69 190 THR A O 1
ATOM 1384 N N . TYR A 1 191 ? 5.267 -1.154 -17.497 1.00 95.06 191 TYR A N 1
ATOM 1385 C CA . TYR A 1 191 ? 3.834 -1.442 -17.384 1.00 95.06 191 TYR A CA 1
ATOM 1386 C C . TYR A 1 191 ? 3.387 -2.580 -18.300 1.00 95.06 191 TYR A C 1
ATOM 1388 O O . TYR A 1 191 ? 2.602 -3.424 -17.879 1.00 95.06 191 TYR A O 1
ATOM 1396 N N . ARG A 1 192 ? 3.874 -2.616 -19.549 1.00 94.62 192 ARG A N 1
ATOM 1397 C CA . ARG A 1 192 ? 3.479 -3.650 -20.518 1.00 94.62 192 ARG A CA 1
ATOM 1398 C C . ARG A 1 192 ? 3.826 -5.040 -19.999 1.00 94.62 192 ARG A C 1
ATOM 1400 O O . ARG A 1 192 ? 2.937 -5.874 -19.890 1.00 94.62 192 ARG A O 1
ATOM 1407 N N . ASP A 1 193 ? 5.081 -5.251 -19.618 1.00 91.25 193 ASP A N 1
ATOM 1408 C CA . ASP A 1 193 ? 5.553 -6.545 -19.118 1.00 91.25 193 ASP A CA 1
ATOM 1409 C C . ASP A 1 193 ? 4.826 -6.955 -17.827 1.00 91.25 193 ASP A C 1
ATOM 1411 O O . ASP A 1 193 ? 4.552 -8.136 -17.613 1.00 91.25 193 ASP A O 1
ATOM 1415 N N . ALA A 1 194 ? 4.475 -5.985 -16.977 1.00 91.31 194 ALA A N 1
ATOM 1416 C CA . ALA A 1 194 ? 3.726 -6.241 -15.755 1.00 91.31 194 ALA A CA 1
ATOM 1417 C C . ALA A 1 194 ? 2.264 -6.635 -16.019 1.00 91.31 194 ALA A C 1
ATOM 1419 O O . ALA A 1 194 ? 1.755 -7.550 -15.376 1.00 91.31 194 ALA A O 1
ATOM 1420 N N . LEU A 1 195 ? 1.590 -5.979 -16.965 1.00 94.75 195 LEU A N 1
ATOM 1421 C CA . LEU A 1 195 ? 0.136 -6.066 -17.123 1.00 94.75 195 LEU A CA 1
ATOM 1422 C C . LEU A 1 195 ? -0.314 -6.993 -18.265 1.00 94.75 195 LEU A C 1
ATOM 1424 O O . LEU A 1 195 ? -1.456 -7.449 -18.256 1.00 94.75 195 LEU A O 1
ATOM 1428 N N . GLU A 1 196 ? 0.551 -7.306 -19.233 1.00 94.19 196 GLU A N 1
ATOM 1429 C CA . GLU A 1 196 ? 0.186 -8.081 -20.427 1.00 94.19 196 GLU A CA 1
ATOM 1430 C C . GLU A 1 196 ? -0.440 -9.445 -20.085 1.00 94.19 196 GLU A C 1
ATOM 1432 O O . GLU A 1 196 ? 0.066 -10.211 -19.263 1.00 94.19 196 GLU A O 1
ATOM 1437 N N . GLY A 1 197 ? -1.566 -9.758 -20.730 1.00 92.88 197 GLY A N 1
ATOM 1438 C CA . GLY A 1 197 ? -2.323 -10.989 -20.491 1.00 92.88 197 GLY A CA 1
ATOM 1439 C C . GLY A 1 197 ? -3.246 -10.951 -19.269 1.00 92.88 197 GLY A C 1
ATOM 1440 O O . GLY A 1 197 ? -3.907 -11.950 -18.999 1.00 92.88 197 GLY A O 1
ATOM 1441 N N . SER A 1 198 ? -3.317 -9.830 -18.546 1.00 94.88 198 SER A N 1
ATOM 1442 C CA . SER A 1 198 ? -4.315 -9.630 -17.491 1.00 94.88 198 SER A CA 1
ATOM 1443 C C . SER A 1 198 ? -5.669 -9.277 -18.102 1.00 94.88 198 SER A C 1
ATOM 1445 O O . SER A 1 198 ? -5.780 -8.303 -18.838 1.00 94.88 198 SER A O 1
ATOM 1447 N N . ASP A 1 199 ? -6.716 -10.024 -17.754 1.00 95.56 199 ASP A N 1
ATOM 1448 C CA . ASP A 1 199 ? -8.093 -9.650 -18.102 1.00 95.56 199 ASP A CA 1
ATOM 1449 C C . ASP A 1 199 ? -8.571 -8.427 -17.301 1.00 95.56 199 ASP A C 1
ATOM 1451 O O . ASP A 1 199 ? -9.326 -7.598 -17.805 1.00 95.56 199 ASP A O 1
ATOM 1455 N N . TYR A 1 200 ? -8.119 -8.313 -16.050 1.00 97.00 200 TYR A N 1
ATOM 1456 C CA . TYR A 1 200 ? -8.577 -7.331 -15.074 1.00 97.00 200 TYR A CA 1
ATOM 1457 C C . TYR A 1 200 ? -7.407 -6.743 -14.301 1.00 97.00 200 TYR A C 1
ATOM 1459 O O . TYR A 1 200 ? -6.439 -7.442 -14.005 1.00 97.00 200 TYR A O 1
ATOM 1467 N N . ILE A 1 201 ? -7.518 -5.469 -13.929 1.00 96.94 201 ILE A N 1
ATOM 1468 C CA . ILE A 1 201 ? -6.541 -4.795 -13.074 1.00 96.94 201 ILE A CA 1
ATOM 1469 C C . ILE A 1 201 ? -7.248 -4.281 -11.830 1.00 96.94 201 ILE A C 1
ATOM 1471 O O . ILE A 1 201 ? -8.123 -3.424 -11.920 1.00 96.94 201 ILE A O 1
ATOM 1475 N N . PHE A 1 202 ? -6.822 -4.758 -10.665 1.00 95.81 202 PHE A N 1
ATOM 1476 C CA . PHE A 1 202 ? -7.161 -4.150 -9.385 1.00 95.81 202 PHE A CA 1
ATOM 1477 C C . PHE A 1 202 ? -6.085 -3.135 -9.016 1.00 95.81 202 PHE A C 1
ATOM 1479 O O . PHE A 1 202 ? -4.909 -3.478 -8.911 1.00 95.81 202 PHE A O 1
ATOM 1486 N N . TYR A 1 203 ? -6.482 -1.883 -8.818 1.00 94.00 203 TYR A N 1
ATOM 1487 C CA . TYR A 1 203 ? -5.576 -0.811 -8.434 1.00 94.00 203 TYR A CA 1
ATOM 1488 C C . TYR A 1 203 ? -5.995 -0.239 -7.083 1.00 94.00 203 TYR A C 1
ATOM 1490 O O . TYR A 1 203 ? -7.132 0.194 -6.913 1.00 94.00 203 TYR A O 1
ATOM 1498 N N . THR A 1 204 ? -5.067 -0.194 -6.132 1.00 88.12 204 THR A N 1
ATOM 1499 C CA . THR A 1 204 ? -5.224 0.534 -4.868 1.00 88.12 204 THR A CA 1
ATOM 1500 C C . THR A 1 204 ? -4.058 1.495 -4.754 1.00 88.12 204 THR A C 1
ATOM 1502 O O . THR A 1 204 ? -2.897 1.102 -4.851 1.00 88.12 204 THR A O 1
ATOM 1505 N N . HIS A 1 205 ? -4.365 2.780 -4.613 1.00 81.25 205 HIS A N 1
ATOM 1506 C CA . HIS A 1 205 ? -3.350 3.816 -4.728 1.00 81.25 205 HIS A CA 1
ATOM 1507 C C . HIS A 1 205 ? -2.474 3.903 -3.461 1.00 81.25 205 HIS A C 1
ATOM 1509 O O . HIS A 1 205 ? -3.038 4.046 -2.371 1.00 81.25 205 HIS A O 1
ATOM 1515 N N . PRO A 1 206 ? -1.129 3.898 -3.572 1.00 75.50 206 PRO A N 1
ATOM 1516 C CA . PRO A 1 206 ? -0.247 4.055 -2.418 1.00 75.50 206 PRO A CA 1
ATOM 1517 C C . PRO A 1 206 ? -0.476 5.385 -1.699 1.00 75.50 206 PRO A C 1
ATOM 1519 O O . PRO A 1 206 ? -0.615 6.437 -2.326 1.00 75.50 206 PRO A O 1
ATOM 1522 N N . LEU A 1 207 ? -0.482 5.364 -0.367 1.00 70.75 207 LEU A N 1
ATOM 1523 C CA . LEU A 1 207 ? -0.742 6.563 0.430 1.00 70.75 207 LEU A CA 1
ATOM 1524 C C . LEU A 1 207 ? 0.318 7.655 0.205 1.00 70.75 207 LEU A C 1
ATOM 1526 O O . LEU A 1 207 ? -0.0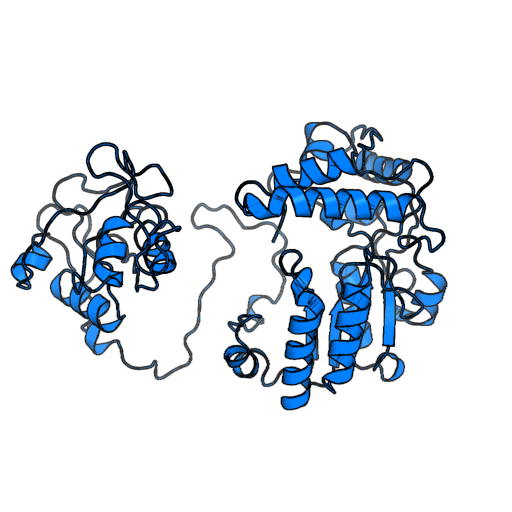11 8.840 0.170 1.00 70.75 207 LEU A O 1
ATOM 1530 N N . GLN A 1 208 ? 1.576 7.253 0.019 1.00 67.62 208 GLN A N 1
ATOM 1531 C CA . GLN A 1 208 ? 2.724 8.144 -0.153 1.00 67.62 208 GLN A CA 1
ATOM 1532 C C . GLN A 1 208 ? 2.714 8.878 -1.501 1.00 67.62 208 GLN A C 1
ATOM 1534 O O . GLN A 1 208 ? 3.331 9.931 -1.621 1.00 67.62 208 GLN A O 1
ATOM 1539 N N . ALA A 1 209 ? 1.990 8.360 -2.497 1.00 72.38 209 ALA A N 1
ATOM 1540 C CA . ALA A 1 209 ? 1.932 8.917 -3.847 1.00 72.38 209 ALA A CA 1
ATOM 1541 C C . ALA A 1 209 ? 0.671 9.767 -4.099 1.00 72.38 209 ALA A C 1
ATOM 1543 O O . ALA A 1 209 ? 0.356 10.088 -5.243 1.00 72.38 209 ALA A O 1
ATOM 1544 N N . ARG A 1 210 ? -0.053 10.165 -3.036 1.00 73.94 210 ARG A N 1
ATOM 1545 C CA . ARG A 1 210 ? -1.342 10.884 -3.117 1.00 73.94 210 ARG A CA 1
ATOM 1546 C C . ARG A 1 210 ? -1.333 12.094 -4.056 1.00 73.94 210 ARG A C 1
ATOM 1548 O O . ARG A 1 210 ? -2.327 12.305 -4.745 1.00 73.94 210 ARG A O 1
ATOM 1555 N N . ALA A 1 211 ? -0.245 12.865 -4.082 1.00 78.94 211 ALA A N 1
ATOM 1556 C CA . ALA A 1 211 ? -0.114 14.044 -4.942 1.00 78.94 211 ALA A CA 1
ATOM 1557 C C . ALA A 1 211 ? -0.061 13.690 -6.440 1.00 78.94 211 ALA A C 1
ATOM 1559 O O . ALA A 1 211 ? -0.541 14.455 -7.273 1.00 78.94 211 ALA A O 1
ATOM 1560 N N . ASP A 1 212 ? 0.453 12.505 -6.775 1.00 86.12 212 ASP A N 1
ATOM 1561 C CA . ASP A 1 212 ? 0.596 12.017 -8.148 1.00 86.12 212 ASP A CA 1
ATOM 1562 C C . ASP A 1 212 ? -0.563 11.105 -8.570 1.00 86.12 212 ASP A C 1
ATOM 1564 O O . ASP A 1 212 ? -0.561 10.556 -9.673 1.00 86.12 212 ASP A O 1
ATOM 1568 N N . ARG A 1 213 ? -1.586 10.946 -7.718 1.00 88.88 213 ARG A N 1
ATOM 1569 C CA . ARG A 1 213 ? -2.722 10.034 -7.918 1.00 88.88 213 ARG A CA 1
ATOM 1570 C C . ARG A 1 213 ? -3.305 10.088 -9.313 1.00 88.88 213 ARG A C 1
ATOM 1572 O O . ARG A 1 213 ? -3.478 9.045 -9.939 1.00 88.88 213 ARG A O 1
ATOM 1579 N N . ALA A 1 214 ? -3.597 11.292 -9.795 1.00 91.12 214 ALA A N 1
ATOM 1580 C CA . ALA A 1 214 ? -4.214 11.462 -11.099 1.00 91.12 214 ALA A CA 1
ATOM 1581 C C . ALA A 1 214 ? -3.292 11.058 -12.255 1.00 91.12 214 ALA A C 1
ATOM 1583 O O . ALA A 1 214 ? -3.759 10.486 -13.238 1.00 91.12 214 ALA A O 1
ATOM 1584 N N . VAL A 1 215 ? -1.990 11.317 -12.124 1.00 93.38 215 VAL A N 1
ATOM 1585 C CA . VAL A 1 215 ? -0.990 10.921 -13.119 1.00 93.38 215 VAL A CA 1
ATOM 1586 C C . VAL A 1 215 ? -0.871 9.401 -13.151 1.00 93.38 215 VAL A C 1
ATOM 1588 O O . VAL A 1 215 ? -1.024 8.801 -14.214 1.00 93.38 215 VAL A O 1
ATOM 1591 N N . LEU A 1 216 ? -0.679 8.781 -11.986 1.00 94.06 216 LEU A N 1
ATOM 1592 C CA . LEU A 1 216 ? -0.428 7.347 -11.871 1.00 94.06 216 LEU A CA 1
ATOM 1593 C C . LEU A 1 216 ? -1.632 6.511 -12.322 1.00 94.06 216 LEU A C 1
ATOM 1595 O O . LEU A 1 216 ? -1.482 5.621 -13.156 1.00 94.06 216 LEU A O 1
ATOM 1599 N N . VAL A 1 217 ? -2.850 6.825 -11.860 1.00 95.38 217 VAL A N 1
ATOM 1600 C CA . VAL A 1 217 ? -4.044 6.074 -12.295 1.00 95.38 217 VAL A CA 1
ATOM 1601 C C . VAL A 1 217 ? -4.346 6.280 -13.782 1.00 95.38 217 VAL A C 1
ATOM 1603 O O . VAL A 1 217 ? -4.781 5.351 -14.457 1.00 95.38 217 VAL A O 1
ATOM 1606 N N . GLY A 1 218 ? -4.066 7.472 -14.321 1.00 96.56 218 GLY A N 1
ATOM 1607 C CA . GLY A 1 218 ? -4.201 7.744 -15.751 1.00 96.56 218 GLY A CA 1
ATOM 1608 C C . GLY A 1 218 ? -3.219 6.928 -16.595 1.00 96.56 218 GLY A C 1
ATOM 1609 O O . GLY A 1 218 ? -3.597 6.421 -17.649 1.00 96.56 218 GLY A O 1
ATOM 1610 N N . GLN A 1 219 ? -1.978 6.759 -16.129 1.00 97.56 219 GLN A N 1
ATOM 1611 C CA . GLN A 1 219 ? -0.972 5.914 -16.782 1.00 97.56 219 GLN A CA 1
ATOM 1612 C C . GLN A 1 219 ? -1.346 4.431 -16.724 1.00 97.56 219 GLN A C 1
ATOM 1614 O O . GLN A 1 219 ? -1.252 3.749 -17.745 1.00 97.56 219 GLN A O 1
ATOM 1619 N N . VAL A 1 220 ? -1.826 3.947 -15.571 1.00 97.31 220 VAL A N 1
ATOM 1620 C CA . VAL A 1 220 ? -2.331 2.570 -15.425 1.00 97.31 220 VAL A CA 1
ATOM 1621 C C . VAL A 1 220 ? -3.502 2.338 -16.376 1.00 97.31 220 VAL A C 1
ATOM 1623 O O . VAL A 1 220 ? -3.489 1.371 -17.131 1.00 97.31 220 VAL A O 1
ATOM 1626 N N . GLY A 1 221 ? -4.469 3.259 -16.409 1.00 97.94 221 GLY A N 1
ATOM 1627 C CA . GLY A 1 221 ? -5.590 3.205 -17.343 1.00 97.94 221 GLY A CA 1
ATOM 1628 C C . GLY A 1 221 ? -5.138 3.203 -18.804 1.00 97.94 221 GLY A C 1
ATOM 1629 O O . GLY A 1 221 ? -5.611 2.401 -19.599 1.00 97.94 221 GLY A O 1
ATOM 1630 N N . LYS A 1 222 ? -4.153 4.029 -19.170 1.00 98.31 222 LYS A N 1
ATOM 1631 C CA . LYS A 1 222 ? -3.669 4.089 -20.555 1.00 98.31 222 LYS A CA 1
ATOM 1632 C C . LYS A 1 222 ? -3.027 2.766 -20.974 1.00 98.31 222 LYS A C 1
ATOM 1634 O O . LYS A 1 222 ? -3.328 2.262 -22.050 1.00 98.31 222 LYS A O 1
ATOM 1639 N N . ALA A 1 223 ? -2.181 2.193 -20.119 1.00 97.94 223 ALA A N 1
ATOM 1640 C CA . ALA A 1 223 ? -1.583 0.887 -20.375 1.00 97.94 223 ALA A CA 1
ATOM 1641 C C . ALA A 1 223 ? -2.647 -0.217 -20.457 1.00 97.94 223 ALA A C 1
ATOM 1643 O O . ALA A 1 223 ? -2.561 -1.078 -21.325 1.00 97.94 223 ALA A O 1
ATOM 1644 N N . ALA A 1 224 ? -3.672 -0.165 -19.603 1.00 97.88 224 ALA A N 1
ATOM 1645 C CA . ALA A 1 224 ? -4.788 -1.103 -19.635 1.00 97.88 224 ALA A CA 1
ATOM 1646 C C . ALA A 1 224 ? -5.558 -1.038 -20.966 1.00 97.88 224 ALA A C 1
ATOM 1648 O O . ALA A 1 224 ? -5.842 -2.076 -21.558 1.00 97.88 224 ALA A O 1
ATOM 1649 N N . ALA A 1 225 ? -5.833 0.170 -21.469 1.00 97.75 225 ALA A N 1
ATOM 1650 C CA . ALA A 1 225 ? -6.477 0.373 -22.765 1.00 97.75 225 ALA A CA 1
ATOM 1651 C C . ALA A 1 225 ? -5.612 -0.134 -23.935 1.00 97.75 225 ALA A C 1
ATOM 1653 O O . ALA A 1 225 ? -6.127 -0.758 -24.853 1.00 97.75 225 ALA A O 1
ATOM 1654 N N . GLU A 1 226 ? -4.293 0.087 -23.897 1.00 97.94 226 GLU A N 1
ATOM 1655 C CA . GLU A 1 226 ? -3.350 -0.413 -24.916 1.00 97.94 226 GLU A CA 1
ATOM 1656 C C . GLU A 1 226 ? -3.179 -1.943 -24.914 1.00 97.94 226 GLU A C 1
ATOM 1658 O O . GLU A 1 226 ? -2.635 -2.500 -25.871 1.00 97.94 226 GLU A O 1
ATOM 1663 N N . LEU A 1 227 ? -3.579 -2.606 -23.829 1.00 97.81 227 LEU A N 1
ATOM 1664 C CA . LEU A 1 227 ? -3.493 -4.054 -23.631 1.00 97.81 227 LEU A CA 1
ATOM 1665 C C . LEU A 1 227 ? -4.858 -4.749 -23.717 1.00 97.81 227 LEU A C 1
ATOM 1667 O O . LEU A 1 227 ? -4.937 -5.937 -23.416 1.00 97.81 227 LEU A O 1
ATOM 1671 N N . ASP A 1 228 ? -5.910 -4.021 -24.106 1.00 96.44 228 ASP A N 1
ATOM 1672 C CA . ASP A 1 228 ? -7.284 -4.525 -24.202 1.00 96.44 228 ASP A CA 1
ATOM 1673 C C . ASP A 1 228 ? -7.787 -5.186 -22.897 1.00 96.44 228 ASP A C 1
ATOM 1675 O O . ASP A 1 228 ? -8.527 -6.173 -22.911 1.00 96.44 228 ASP A O 1
ATOM 1679 N N . VAL A 1 229 ? -7.392 -4.634 -21.742 1.00 96.88 229 VAL A N 1
ATOM 1680 C CA . VAL A 1 229 ? -7.870 -5.073 -20.419 1.00 96.88 229 VAL A CA 1
ATOM 1681 C C . VAL A 1 229 ? -9.375 -4.814 -20.308 1.00 96.88 229 VAL A C 1
ATOM 1683 O O . VAL A 1 229 ? -9.850 -3.716 -20.601 1.00 96.88 229 VAL A O 1
ATOM 1686 N N . LYS A 1 230 ? -10.137 -5.799 -19.819 1.00 96.88 230 LYS A N 1
ATOM 1687 C CA . LYS A 1 230 ? -11.608 -5.746 -19.741 1.00 96.88 230 LYS A CA 1
ATOM 1688 C C . LYS A 1 230 ? -12.128 -4.785 -18.676 1.00 96.88 230 LYS A C 1
ATOM 1690 O O . LYS A 1 230 ? -13.191 -4.194 -18.855 1.00 96.88 230 LYS A O 1
ATOM 1695 N N . ARG A 1 231 ? -11.418 -4.636 -17.551 1.00 97.25 231 ARG A N 1
ATOM 1696 C CA . ARG A 1 231 ? -11.765 -3.660 -16.503 1.00 97.25 231 ARG A CA 1
ATOM 1697 C C . ARG A 1 231 ? -10.566 -3.276 -15.638 1.00 97.25 231 ARG A C 1
ATOM 1699 O O . ARG A 1 231 ? -9.841 -4.142 -15.150 1.00 97.25 231 ARG A O 1
ATOM 1706 N N . VAL A 1 232 ? -10.426 -1.980 -15.369 1.00 98.12 232 VAL A N 1
ATOM 1707 C CA . VAL A 1 232 ? -9.606 -1.434 -14.280 1.00 98.12 232 VAL A CA 1
ATOM 1708 C C . VAL A 1 232 ? -10.518 -1.107 -13.100 1.00 98.12 232 VAL A C 1
ATOM 1710 O O . VAL A 1 232 ? -11.328 -0.184 -13.168 1.00 98.12 232 VAL A O 1
ATOM 1713 N N . VAL A 1 233 ? -10.398 -1.851 -12.008 1.00 98.19 233 VAL A N 1
ATOM 1714 C CA . VAL A 1 233 ? -11.146 -1.609 -10.774 1.00 98.19 233 VAL A CA 1
ATOM 1715 C C . VAL A 1 233 ? -10.243 -0.889 -9.785 1.00 98.19 233 VAL A C 1
ATOM 1717 O O . VAL A 1 233 ? -9.273 -1.453 -9.279 1.00 98.19 233 VAL A O 1
ATOM 1720 N N . TRP A 1 234 ? -10.555 0.372 -9.510 1.00 97.12 234 TRP A N 1
ATOM 1721 C CA . TRP A 1 234 ? -9.757 1.229 -8.647 1.00 97.12 234 TRP A CA 1
ATOM 1722 C C . TRP A 1 234 ? -10.442 1.464 -7.302 1.00 97.12 234 TRP A C 1
ATOM 1724 O O . TRP A 1 234 ? -11.542 2.005 -7.258 1.00 97.12 234 TRP A O 1
ATOM 1734 N N . ASN A 1 235 ? -9.769 1.134 -6.201 1.00 95.12 235 ASN A N 1
ATOM 1735 C CA . ASN A 1 235 ? -10.129 1.638 -4.880 1.00 95.12 235 ASN A CA 1
ATOM 1736 C C . ASN A 1 235 ? -9.341 2.920 -4.555 1.00 95.12 235 ASN A C 1
ATOM 1738 O O . ASN A 1 235 ? -8.106 2.923 -4.503 1.00 95.12 235 ASN A O 1
ATOM 1742 N N . THR A 1 236 ? -10.046 4.024 -4.309 1.00 91.62 236 THR A N 1
ATOM 1743 C CA . THR A 1 236 ? -9.439 5.326 -3.983 1.00 91.62 236 THR A CA 1
ATOM 1744 C C . THR A 1 236 ? -8.938 5.412 -2.538 1.00 91.62 236 THR A C 1
ATOM 1746 O O . THR A 1 236 ? -8.184 6.338 -2.208 1.00 91.62 236 THR A O 1
ATOM 1749 N N . SER A 1 237 ? -9.372 4.486 -1.673 1.00 89.25 237 SER A N 1
ATOM 1750 C CA . SER A 1 237 ? -9.116 4.491 -0.226 1.00 89.25 237 SER A CA 1
ATOM 1751 C C . SER A 1 237 ? -9.575 5.776 0.472 1.00 89.25 237 SER A C 1
ATOM 1753 O O . SER A 1 237 ? -8.963 6.220 1.447 1.00 89.25 237 SER A O 1
ATOM 1755 N N . SER A 1 238 ? -10.576 6.457 -0.088 1.00 88.81 238 SER A N 1
ATOM 1756 C CA . SER A 1 238 ? -11.160 7.693 0.437 1.00 88.81 238 SER A CA 1
ATOM 1757 C C . SER A 1 238 ? -12.485 7.997 -0.261 1.00 88.81 238 SER A C 1
ATOM 1759 O O . SER A 1 238 ? -12.649 7.691 -1.439 1.00 88.81 238 SER A O 1
ATOM 1761 N N . TRP A 1 239 ? -13.382 8.701 0.423 1.00 91.06 239 TRP A N 1
ATOM 1762 C CA . TRP A 1 239 ? -14.652 9.148 -0.151 1.00 91.06 239 TRP A CA 1
ATOM 1763 C C . TRP A 1 239 ? -14.495 9.876 -1.503 1.00 91.06 239 TRP A C 1
ATOM 1765 O O . TRP A 1 239 ? -13.524 10.604 -1.750 1.00 91.06 239 TRP A O 1
ATOM 1775 N N . ILE A 1 240 ? -15.467 9.658 -2.384 1.00 90.12 240 ILE A N 1
ATOM 1776 C CA . ILE A 1 240 ? -15.593 10.267 -3.707 1.00 90.12 240 ILE A CA 1
ATOM 1777 C C . ILE A 1 240 ? -16.787 11.227 -3.671 1.00 90.12 240 ILE A C 1
ATOM 1779 O O . ILE A 1 240 ? -17.891 10.792 -3.341 1.00 90.12 240 ILE A O 1
ATOM 1783 N N . PRO A 1 241 ? -16.611 12.507 -4.035 1.00 84.31 241 PRO A N 1
ATOM 1784 C CA . PRO A 1 241 ? -17.724 13.445 -4.094 1.00 84.31 241 PRO A CA 1
ATOM 1785 C C . PRO A 1 241 ? -18.788 13.064 -5.130 1.00 84.31 241 PRO A C 1
ATOM 1787 O O . PRO A 1 241 ? -18.461 12.759 -6.275 1.00 84.31 241 PRO A O 1
ATOM 1790 N N . ASP A 1 242 ? -20.069 13.186 -4.765 1.00 73.38 242 ASP A N 1
ATOM 1791 C CA . ASP A 1 242 ? -21.203 12.902 -5.666 1.00 73.38 242 ASP A CA 1
ATOM 1792 C C . ASP A 1 242 ? -21.236 13.811 -6.905 1.00 73.38 242 ASP A C 1
ATOM 1794 O O . ASP A 1 242 ? -21.802 13.463 -7.942 1.00 73.38 242 ASP A O 1
ATOM 1798 N N . LYS A 1 243 ? -20.646 15.007 -6.803 1.00 69.75 243 LYS A N 1
ATOM 1799 C CA . LYS A 1 243 ? -20.535 15.973 -7.899 1.00 69.75 243 LYS A CA 1
ATOM 1800 C C . LYS A 1 243 ? -19.068 16.330 -8.128 1.00 69.75 243 LYS A C 1
ATOM 1802 O O . LYS A 1 243 ? -18.389 16.680 -7.163 1.00 69.75 243 LYS A O 1
ATOM 1807 N N . PRO A 1 244 ? -18.589 16.340 -9.386 1.00 63.50 244 PRO A N 1
ATOM 1808 C CA . PRO A 1 244 ? -17.279 16.886 -9.715 1.00 63.50 244 PRO A CA 1
ATOM 1809 C C . PRO A 1 244 ? -17.176 18.356 -9.283 1.00 63.50 244 PRO A C 1
ATOM 1811 O O . PRO A 1 244 ? -17.932 19.208 -9.746 1.00 63.50 244 PRO A O 1
ATOM 1814 N N . GLY A 1 245 ? -16.248 18.649 -8.380 1.00 62.25 245 GLY A N 1
ATOM 1815 C CA . GLY A 1 245 ? -16.100 19.955 -7.737 1.00 62.25 245 GLY A CA 1
ATOM 1816 C C . GLY A 1 245 ? -15.528 19.748 -6.341 1.00 62.25 245 GLY A C 1
ATOM 1817 O O . GLY A 1 245 ? -15.842 18.749 -5.705 1.00 62.25 245 GLY A O 1
ATOM 1818 N N . ASP A 1 246 ? -14.611 20.610 -5.912 1.00 56.75 246 ASP A N 1
ATOM 1819 C CA . ASP A 1 246 ? -13.623 20.236 -4.899 1.00 56.75 246 ASP A CA 1
ATOM 1820 C C . ASP A 1 246 ? -13.997 20.685 -3.474 1.00 56.75 246 ASP A C 1
ATOM 1822 O O . ASP A 1 246 ? -13.883 21.871 -3.148 1.00 56.75 246 ASP A O 1
ATOM 1826 N N . PRO A 1 247 ? -14.389 19.762 -2.580 1.00 67.94 247 PRO A N 1
ATOM 1827 C CA . PRO A 1 247 ? -13.938 19.812 -1.202 1.00 67.94 247 PRO A CA 1
ATOM 1828 C C . PRO A 1 247 ? -12.455 19.427 -1.167 1.00 67.94 247 PRO A C 1
ATOM 1830 O O . PRO A 1 247 ? -12.142 18.253 -1.343 1.00 67.94 247 PRO A O 1
ATOM 1833 N N . PHE A 1 248 ? -11.586 20.414 -0.907 1.00 73.38 248 PHE A N 1
ATOM 1834 C CA . PHE A 1 248 ? -10.106 20.378 -0.929 1.00 73.38 248 PHE A CA 1
ATOM 1835 C C . PHE A 1 248 ? -9.439 19.020 -0.615 1.00 73.38 248 PHE A C 1
ATOM 1837 O O . PHE A 1 248 ? -8.447 18.645 -1.232 1.00 73.38 248 PHE A O 1
ATOM 1844 N N . THR A 1 249 ? -9.976 18.264 0.338 1.00 76.81 249 THR A N 1
ATOM 1845 C CA . THR A 1 249 ? -9.472 16.960 0.783 1.00 76.81 249 THR A CA 1
ATOM 1846 C C . THR A 1 249 ? -9.658 15.811 -0.230 1.00 76.81 249 THR A C 1
ATOM 1848 O O . THR A 1 249 ? -8.957 14.802 -0.145 1.00 76.81 249 THR A O 1
ATOM 1851 N N . TYR A 1 250 ? -10.579 15.939 -1.190 1.00 84.00 250 TYR A N 1
ATOM 1852 C CA . TYR A 1 250 ? -10.998 14.864 -2.103 1.00 84.00 250 TYR A CA 1
ATOM 1853 C C . TYR A 1 250 ? -10.906 15.224 -3.592 1.00 84.00 250 TYR A C 1
ATOM 1855 O O . TYR A 1 250 ? -11.159 14.368 -4.441 1.00 84.00 250 TYR A O 1
ATOM 1863 N N . GLY A 1 251 ? -10.500 16.444 -3.947 1.00 81.06 251 GLY A N 1
ATOM 1864 C CA . GLY A 1 251 ? -10.333 16.875 -5.338 1.00 81.06 251 GLY A CA 1
ATOM 1865 C C . GLY A 1 251 ? -9.407 15.997 -6.165 1.00 81.06 251 GLY A C 1
ATOM 1866 O O . GLY A 1 251 ? -9.679 15.747 -7.341 1.00 81.06 251 GLY A O 1
ATOM 1867 N N . GLU A 1 252 ? -8.356 15.453 -5.549 1.00 83.31 252 GLU A N 1
ATOM 1868 C CA . GLU A 1 252 ? -7.430 14.536 -6.222 1.00 83.31 252 GLU A CA 1
ATOM 1869 C C . GLU A 1 252 ? -8.087 13.199 -6.607 1.00 83.31 252 GLU A C 1
ATOM 1871 O O . GLU A 1 252 ? -7.702 12.603 -7.614 1.00 83.31 252 GLU A O 1
ATOM 1876 N N . ASN A 1 253 ? -9.135 12.752 -5.895 1.00 88.69 253 ASN A N 1
ATOM 1877 C CA . ASN A 1 253 ? -9.953 11.619 -6.349 1.00 88.69 253 ASN A CA 1
ATOM 1878 C C . ASN A 1 253 ? -10.682 11.970 -7.638 1.00 88.69 253 ASN A C 1
ATOM 1880 O O . ASN A 1 253 ? -10.556 11.253 -8.624 1.00 88.69 253 ASN A O 1
ATOM 1884 N N . THR A 1 254 ? -11.375 13.108 -7.668 1.00 88.50 254 THR A N 1
ATOM 1885 C CA . THR A 1 254 ? -12.086 13.579 -8.863 1.00 88.50 254 THR A CA 1
ATOM 1886 C C . THR A 1 254 ? -11.134 13.746 -10.052 1.00 88.50 254 THR A C 1
ATOM 1888 O O . THR A 1 254 ? -11.455 13.347 -11.173 1.00 88.50 254 THR A O 1
ATOM 1891 N N . LYS A 1 255 ? -9.932 14.298 -9.831 1.00 89.56 255 LYS A N 1
ATOM 1892 C CA . LYS A 1 255 ? -8.897 14.413 -10.871 1.00 89.56 255 LYS A CA 1
ATOM 1893 C C . LYS A 1 255 ? -8.428 13.045 -11.363 1.00 89.56 255 LYS A C 1
ATOM 1895 O O . LYS A 1 255 ? -8.336 12.859 -12.574 1.00 89.56 255 LYS A O 1
ATOM 1900 N N . GLY A 1 256 ? -8.180 12.095 -10.462 1.00 92.12 256 GLY A N 1
ATOM 1901 C CA . GLY A 1 256 ? -7.769 10.745 -10.844 1.00 92.12 256 GLY A CA 1
ATOM 1902 C C . GLY A 1 256 ? -8.851 9.968 -11.579 1.00 92.12 256 GLY A C 1
ATOM 1903 O O . GLY A 1 256 ? -8.567 9.339 -12.591 1.00 92.12 256 GLY A O 1
ATOM 1904 N N . ILE A 1 257 ? -10.106 10.102 -11.162 1.00 92.81 257 ILE A N 1
ATOM 1905 C CA . ILE A 1 257 ? -11.249 9.479 -11.831 1.00 92.81 257 ILE A CA 1
ATOM 1906 C C . ILE A 1 257 ? -11.350 9.997 -13.269 1.00 92.81 257 ILE A C 1
ATOM 1908 O O . ILE A 1 257 ? -11.420 9.221 -14.218 1.00 92.81 257 ILE A O 1
ATOM 1912 N N . ASN A 1 258 ? -11.250 11.316 -13.448 1.00 92.44 258 ASN A N 1
ATOM 1913 C CA . ASN A 1 258 ? -11.220 11.925 -14.775 1.00 92.44 258 ASN A CA 1
ATOM 1914 C C . ASN A 1 258 ? -10.018 11.467 -15.614 1.00 92.44 258 ASN A C 1
ATOM 1916 O O . ASN A 1 258 ? -10.146 11.332 -16.830 1.00 92.44 258 ASN A O 1
ATOM 1920 N N . ALA A 1 259 ? -8.852 11.257 -14.998 1.00 95.50 259 ALA A N 1
ATOM 1921 C CA . ALA A 1 259 ? -7.672 10.750 -15.690 1.00 95.50 259 ALA A CA 1
ATOM 1922 C C . ALA A 1 259 ? -7.869 9.301 -16.160 1.00 95.50 259 ALA A C 1
ATOM 1924 O O . ALA A 1 259 ? -7.545 8.998 -17.308 1.00 95.50 259 ALA A O 1
ATOM 1925 N N . LEU A 1 260 ? -8.472 8.444 -15.327 1.00 96.19 260 LEU A N 1
ATOM 1926 C CA . LEU A 1 260 ? -8.845 7.081 -15.702 1.00 96.19 260 LEU A CA 1
ATOM 1927 C C . LEU A 1 260 ? -9.839 7.085 -16.870 1.00 96.19 260 LEU A C 1
ATOM 1929 O O . LEU A 1 260 ? -9.587 6.428 -17.873 1.00 96.19 260 LEU A O 1
ATOM 1933 N N . TRP A 1 261 ? -10.900 7.895 -16.823 1.00 94.19 261 TRP A N 1
ATOM 1934 C CA . TRP A 1 261 ? -11.853 7.985 -17.939 1.00 94.19 261 TRP A CA 1
ATOM 1935 C C . TRP A 1 261 ? -11.214 8.474 -19.238 1.00 94.19 261 TRP A C 1
ATOM 1937 O O . TRP A 1 261 ? -11.465 7.925 -20.308 1.00 94.19 261 TRP A O 1
ATOM 1947 N N . ARG A 1 262 ? -10.337 9.481 -19.162 1.00 96.56 262 ARG A N 1
ATOM 1948 C CA . ARG A 1 262 ? -9.612 10.001 -20.335 1.00 96.56 262 ARG A CA 1
ATOM 1949 C C . ARG A 1 262 ? -8.601 9.016 -20.908 1.00 96.56 262 ARG A C 1
ATOM 1951 O O . ARG A 1 262 ? -8.201 9.188 -22.055 1.00 96.56 262 ARG A O 1
ATOM 1958 N N . SER A 1 263 ? -8.178 8.024 -20.129 1.00 97.25 263 SER A N 1
ATOM 1959 C CA . SER A 1 263 ? -7.259 6.991 -20.603 1.00 97.25 263 SER A CA 1
ATOM 1960 C C . SER A 1 263 ? -7.892 6.058 -21.639 1.00 97.25 263 SER A C 1
ATOM 1962 O O . SER A 1 263 ? -7.168 5.426 -22.402 1.00 97.25 263 SER A O 1
ATOM 1964 N N . GLY A 1 264 ? -9.229 5.999 -21.684 1.00 95.12 264 GLY A N 1
ATOM 1965 C CA . GLY A 1 264 ? -9.982 5.109 -22.564 1.00 95.12 264 GLY A CA 1
ATOM 1966 C C . GLY A 1 264 ? -10.160 3.691 -22.020 1.00 95.12 264 GLY A C 1
ATOM 1967 O O . GLY A 1 264 ? -10.847 2.902 -22.661 1.00 95.12 264 GLY A O 1
ATOM 1968 N N . ALA A 1 265 ? -9.592 3.359 -20.855 1.00 96.44 265 ALA A N 1
ATOM 1969 C CA . ALA A 1 265 ? -9.826 2.061 -20.236 1.00 96.44 265 ALA A CA 1
ATOM 1970 C C . ALA A 1 265 ? -11.254 1.939 -19.678 1.00 96.44 265 ALA A C 1
ATOM 1972 O O . ALA A 1 265 ? -11.746 2.882 -19.044 1.00 96.44 265 ALA A O 1
ATOM 1973 N N . PRO A 1 266 ? -11.898 0.766 -19.823 1.00 95.56 266 PRO A N 1
ATOM 1974 C CA . PRO A 1 266 ? -13.102 0.448 -19.070 1.00 95.56 266 PRO A CA 1
ATOM 1975 C C . PRO A 1 266 ? -12.739 0.413 -17.584 1.00 95.56 266 PRO A C 1
ATOM 1977 O O . PRO A 1 266 ? -11.864 -0.345 -17.163 1.00 95.56 266 PRO A O 1
ATOM 1980 N N . GLY A 1 267 ? -13.383 1.250 -16.773 1.00 96.62 267 GLY A N 1
ATOM 1981 C CA . GLY A 1 267 ? -13.035 1.414 -15.360 1.00 96.62 267 GLY A CA 1
ATOM 1982 C C . GLY A 1 267 ? -14.233 1.323 -14.421 1.00 96.62 267 GLY A C 1
ATOM 1983 O O . GLY A 1 267 ? -15.359 1.620 -14.811 1.00 96.62 267 GLY A O 1
ATOM 1984 N N . THR A 1 268 ? -13.976 0.942 -13.174 1.00 97.62 268 THR A N 1
ATOM 1985 C CA . THR A 1 268 ? -14.914 1.008 -12.045 1.00 97.62 268 THR A CA 1
ATOM 1986 C C . THR A 1 268 ? -14.172 1.589 -10.854 1.00 97.62 268 THR A C 1
ATOM 1988 O O . THR A 1 268 ? -13.044 1.179 -10.588 1.00 97.62 268 THR A O 1
ATOM 1991 N N . VAL A 1 269 ? -14.776 2.531 -10.131 1.00 96.94 269 VAL A N 1
ATOM 1992 C CA . VAL A 1 269 ? -14.103 3.190 -9.005 1.00 96.94 269 VAL A CA 1
ATOM 1993 C C . VAL A 1 269 ? -14.885 3.026 -7.706 1.00 96.94 269 VAL A C 1
ATOM 1995 O O . VAL A 1 269 ? -16.066 3.348 -7.632 1.00 96.94 269 VAL A O 1
ATOM 1998 N N . PHE A 1 270 ? -14.213 2.575 -6.655 1.00 97.06 270 PHE A N 1
ATOM 1999 C CA . PHE A 1 270 ? -14.772 2.476 -5.316 1.00 97.06 270 PHE A CA 1
ATOM 2000 C C . PHE A 1 270 ? -14.151 3.510 -4.383 1.00 97.06 270 PHE A C 1
ATOM 2002 O O . PHE A 1 270 ? -12.931 3.640 -4.296 1.00 97.06 270 PHE A O 1
ATOM 2009 N N . GLY A 1 271 ? -15.017 4.240 -3.685 1.00 94.62 271 GLY A N 1
ATOM 2010 C CA . GLY A 1 271 ? -14.672 5.170 -2.620 1.00 94.62 271 GLY A CA 1
ATOM 2011 C C . GLY A 1 271 ? -14.843 4.517 -1.262 1.00 94.62 271 GLY A C 1
ATOM 2012 O O . GLY A 1 271 ? -15.850 4.752 -0.598 1.00 94.62 271 GLY A O 1
ATOM 2013 N N . SER A 1 272 ? -13.903 3.665 -0.850 1.00 94.12 272 SER A N 1
ATOM 2014 C CA . SER A 1 272 ? -13.966 3.077 0.489 1.00 94.12 272 SER A CA 1
ATOM 2015 C C . SER A 1 272 ? -13.682 4.132 1.560 1.00 94.12 272 SER A C 1
ATOM 2017 O O . SER A 1 272 ? -12.744 4.922 1.416 1.00 94.12 272 SER A O 1
ATOM 2019 N N . VAL A 1 273 ? -14.469 4.136 2.636 1.00 91.75 273 VAL A N 1
ATOM 2020 C CA . VAL A 1 273 ? -14.337 5.110 3.732 1.00 91.75 273 VAL A CA 1
ATOM 2021 C C . VAL A 1 273 ? -13.283 4.687 4.769 1.00 91.75 273 VAL A C 1
ATOM 2023 O O . VAL A 1 273 ? -12.097 4.663 4.449 1.00 91.75 273 VAL A O 1
ATOM 2026 N N . LEU A 1 274 ? -13.658 4.397 6.017 1.00 93.94 274 LEU A N 1
ATOM 2027 C CA . LEU A 1 274 ? -12.716 4.009 7.066 1.00 93.94 274 LEU A CA 1
ATOM 2028 C C . LEU A 1 274 ? -12.463 2.503 7.053 1.00 93.94 274 LEU A C 1
ATOM 2030 O O . LEU A 1 274 ? -13.408 1.717 7.052 1.00 93.94 274 LEU A O 1
ATOM 2034 N N . PHE A 1 275 ? -11.193 2.101 7.101 1.00 94.38 275 PHE A N 1
ATOM 2035 C CA . PHE A 1 275 ? -10.826 0.690 7.201 1.00 94.38 275 PHE A CA 1
ATOM 2036 C C . PHE A 1 275 ? -10.774 0.230 8.652 1.00 94.38 275 PHE A C 1
ATOM 2038 O O . PHE A 1 275 ? -10.094 0.857 9.468 1.00 94.38 275 PHE A O 1
ATOM 2045 N N . MET A 1 276 ? -11.429 -0.890 8.964 1.00 95.56 276 MET A N 1
ATOM 2046 C CA . MET A 1 276 ? -11.281 -1.556 10.265 1.00 95.56 276 MET A CA 1
ATOM 2047 C C . MET A 1 276 ? -9.816 -1.952 10.508 1.00 95.56 276 MET A C 1
ATOM 2049 O O . MET A 1 276 ? -9.282 -1.727 11.591 1.00 95.56 276 MET A O 1
ATOM 2053 N N . ASP A 1 277 ? -9.127 -2.411 9.459 1.00 92.06 277 ASP A N 1
ATOM 2054 C CA . ASP A 1 277 ? -7.707 -2.779 9.451 1.00 92.06 277 ASP A CA 1
ATOM 2055 C C . ASP A 1 277 ? -6.757 -1.688 9.967 1.00 92.06 277 ASP A C 1
ATOM 2057 O O . ASP A 1 277 ? -5.713 -2.004 10.542 1.00 92.06 277 ASP A O 1
ATOM 2061 N N . ASN A 1 278 ? -7.131 -0.407 9.864 1.00 90.94 278 ASN A N 1
ATOM 2062 C CA . ASN A 1 278 ? -6.340 0.693 10.423 1.00 90.94 278 ASN A CA 1
ATOM 2063 C C . ASN A 1 278 ? -6.296 0.689 11.964 1.00 90.94 278 ASN A C 1
ATOM 2065 O O . ASN A 1 278 ? -5.596 1.513 12.552 1.00 90.94 278 ASN A O 1
ATOM 2069 N N . LEU A 1 279 ? -7.069 -0.166 12.640 1.00 93.31 279 LEU A N 1
ATOM 2070 C CA . LEU A 1 279 ? -7.004 -0.366 14.091 1.00 93.31 279 LEU A CA 1
ATOM 2071 C C . LEU A 1 279 ? -5.865 -1.320 14.501 1.00 93.31 279 LEU A C 1
ATOM 2073 O O . LEU A 1 279 ? -5.507 -1.360 15.678 1.00 93.31 279 LEU A O 1
ATOM 2077 N N . LEU A 1 280 ? -5.279 -2.053 13.545 1.00 89.81 280 LEU A N 1
ATOM 2078 C CA . LEU A 1 280 ? -4.140 -2.960 13.755 1.00 89.81 280 LEU A CA 1
ATOM 2079 C C . LEU A 1 280 ? -2.778 -2.303 13.490 1.00 89.81 280 LEU A C 1
ATOM 2081 O O . LEU A 1 280 ? -1.746 -2.876 13.834 1.00 89.81 280 LEU A O 1
ATOM 2085 N N . THR A 1 281 ? -2.756 -1.114 12.894 1.00 87.94 281 THR A N 1
ATOM 2086 C CA . THR A 1 281 ? -1.517 -0.409 12.549 1.00 87.94 281 THR A CA 1
ATOM 2087 C C . THR A 1 281 ? -0.884 0.274 13.758 1.00 87.94 281 THR A C 1
ATOM 2089 O O . THR A 1 281 ? -1.531 0.540 14.778 1.00 87.94 281 THR A O 1
ATOM 2092 N N . ASP A 1 282 ? 0.397 0.610 13.625 1.00 83.94 282 ASP A N 1
ATOM 2093 C CA . ASP A 1 282 ? 1.214 1.152 14.713 1.00 83.94 282 ASP A CA 1
ATOM 2094 C C . ASP A 1 282 ? 0.736 2.510 15.269 1.00 83.94 282 ASP A C 1
ATOM 2096 O O . ASP A 1 282 ? 1.032 2.860 16.406 1.00 83.94 282 ASP A O 1
ATOM 2100 N N . TRP A 1 283 ? -0.073 3.274 14.528 1.00 87.12 283 TRP A N 1
ATOM 2101 C CA . TRP A 1 283 ? -0.643 4.529 15.044 1.00 87.12 283 TRP A CA 1
ATOM 2102 C C . TRP A 1 283 ? -1.905 4.343 15.898 1.00 87.12 283 TRP A C 1
ATOM 2104 O O . TRP A 1 283 ? -2.341 5.289 16.548 1.00 87.12 283 TRP A O 1
ATOM 2114 N N . ALA A 1 284 ? -2.542 3.167 15.878 1.00 91.94 284 ALA A N 1
ATOM 2115 C CA . ALA A 1 284 ? -3.796 2.911 16.598 1.00 91.94 284 ALA A CA 1
ATOM 2116 C C . ALA A 1 284 ? -3.646 1.785 17.619 1.00 91.94 284 ALA A C 1
ATOM 2118 O O . ALA A 1 284 ? -4.050 1.915 18.778 1.00 91.94 284 ALA A O 1
ATOM 2119 N N . ARG A 1 285 ? -3.043 0.676 17.192 1.00 92.75 285 ARG A N 1
ATOM 2120 C CA . ARG A 1 285 ? -2.961 -0.561 17.960 1.00 92.75 285 ARG A CA 1
ATOM 2121 C C . ARG A 1 285 ? -2.261 -0.387 19.313 1.00 92.75 285 ARG A C 1
ATOM 2123 O O . ARG A 1 285 ? -2.777 -0.943 20.283 1.00 92.75 285 ARG A O 1
ATOM 2130 N N . PRO A 1 286 ? -1.151 0.368 19.462 1.00 92.62 286 PRO A N 1
ATOM 2131 C CA . PRO A 1 286 ? -0.532 0.576 20.773 1.00 92.62 286 PRO A CA 1
ATOM 2132 C C . PRO A 1 286 ? -1.473 1.249 21.778 1.00 92.62 286 PRO A C 1
ATOM 2134 O O . PRO A 1 286 ? -1.572 0.786 22.914 1.00 92.62 286 PRO A O 1
ATOM 2137 N N . PHE A 1 287 ? -2.241 2.257 21.357 1.00 95.69 287 PHE A N 1
ATOM 2138 C CA . PHE A 1 287 ? -3.231 2.903 22.222 1.00 95.69 287 PHE A CA 1
ATOM 2139 C C . PHE A 1 287 ? -4.316 1.914 22.665 1.00 95.69 287 PHE A C 1
ATOM 2141 O O . PHE A 1 287 ? -4.649 1.843 23.846 1.00 95.69 287 PHE A O 1
ATOM 2148 N N . ILE A 1 288 ? -4.806 1.071 21.756 1.00 95.81 288 ILE A N 1
ATOM 2149 C CA . ILE A 1 288 ? -5.853 0.083 22.055 1.00 95.81 288 ILE A CA 1
ATOM 2150 C C . ILE A 1 288 ? -5.312 -1.028 22.974 1.00 95.81 288 ILE A C 1
ATOM 2152 O O . ILE A 1 288 ? -5.838 -1.300 24.060 1.00 95.81 288 ILE A O 1
ATOM 2156 N N . VAL A 1 289 ? -4.226 -1.681 22.562 1.00 94.12 289 VAL A N 1
ATOM 2157 C CA . VAL A 1 289 ? -3.717 -2.899 23.203 1.00 94.12 289 VAL A CA 1
ATOM 2158 C C . VAL A 1 289 ? -2.898 -2.594 24.453 1.00 94.12 289 VAL A C 1
ATOM 2160 O O . VAL A 1 289 ? -3.054 -3.301 25.447 1.00 94.12 289 VAL A O 1
ATOM 2163 N N . LYS A 1 290 ? -2.064 -1.550 24.458 1.00 93.19 290 LYS A N 1
ATOM 2164 C CA . LYS A 1 290 ? -1.182 -1.242 25.598 1.00 93.19 290 LYS A CA 1
ATOM 2165 C C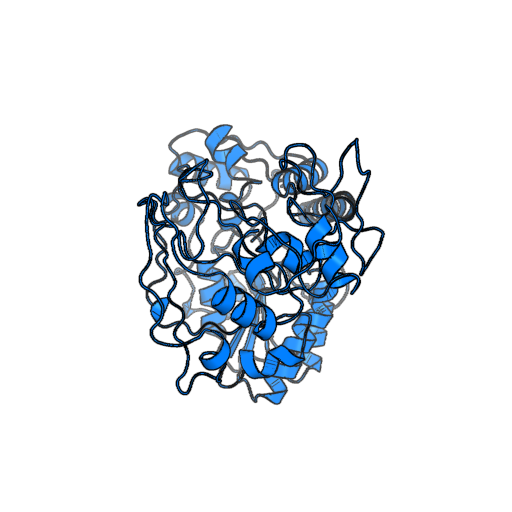 . LYS A 1 290 ? -1.827 -0.249 26.559 1.00 93.19 290 LYS A C 1
ATOM 2167 O O . LYS A 1 290 ? -1.787 -0.474 27.764 1.00 93.19 290 LYS A O 1
ATOM 2172 N N . GLU A 1 291 ? -2.478 0.791 26.044 1.00 96.19 291 GLU A N 1
ATOM 2173 C CA . GLU A 1 291 ? -3.036 1.860 26.888 1.00 96.19 291 GLU A CA 1
ATOM 2174 C C . GLU A 1 291 ? -4.526 1.694 27.220 1.00 96.19 291 GLU A C 1
ATOM 2176 O O . GLU A 1 291 ? -5.012 2.327 28.154 1.00 96.19 291 GLU A O 1
ATOM 2181 N N . GLY A 1 292 ? -5.262 0.850 26.487 1.00 97.25 292 GLY A N 1
ATOM 2182 C CA . GLY A 1 292 ? -6.710 0.701 26.668 1.00 97.25 292 GLY A CA 1
ATOM 2183 C C . GLY A 1 292 ? -7.496 1.937 26.223 1.00 97.25 292 GLY A C 1
ATOM 2184 O O . GLY A 1 292 ? -8.490 2.296 26.848 1.00 97.25 292 GLY A O 1
ATOM 2185 N N . ARG A 1 293 ? -7.042 2.621 25.168 1.00 97.56 293 ARG A N 1
ATOM 2186 C CA . ARG A 1 293 ? -7.606 3.882 24.667 1.00 97.56 293 ARG A CA 1
ATOM 2187 C C . ARG A 1 293 ? -7.910 3.796 23.175 1.00 97.56 293 ARG A C 1
ATOM 2189 O O . ARG A 1 293 ? -7.121 3.271 22.395 1.00 97.56 293 ARG A O 1
ATOM 2196 N N . TYR A 1 294 ? -9.031 4.378 22.773 1.00 97.00 294 TYR A N 1
ATOM 2197 C CA . TYR A 1 294 ? -9.356 4.667 21.380 1.00 97.00 294 TYR A CA 1
ATOM 2198 C C . TYR A 1 294 ? -9.187 6.163 21.136 1.00 97.00 294 TYR A C 1
ATOM 2200 O O . TYR A 1 294 ? -9.925 6.964 21.712 1.00 97.00 294 TYR A O 1
ATOM 2208 N N . VAL A 1 295 ? -8.219 6.518 20.289 1.00 96.44 295 VAL A N 1
ATOM 2209 C CA . VAL A 1 295 ? -7.745 7.904 20.134 1.00 96.44 295 VAL A CA 1
ATOM 2210 C C . VAL A 1 295 ? -8.116 8.557 18.805 1.00 96.44 295 VAL A C 1
ATOM 2212 O O . VAL A 1 295 ? -7.722 9.693 18.572 1.00 96.44 295 VAL A O 1
ATOM 2215 N N . TYR A 1 296 ? -8.872 7.890 17.927 1.00 95.56 296 TYR A N 1
ATOM 2216 C CA . TYR A 1 296 ? -9.252 8.480 16.635 1.00 95.56 296 TYR A CA 1
ATOM 2217 C C . TYR A 1 296 ? -9.965 9.827 16.825 1.00 95.56 296 TYR A C 1
ATOM 2219 O O . TYR A 1 296 ? -10.838 9.927 17.692 1.00 95.56 296 TYR A O 1
ATOM 2227 N N . PRO A 1 297 ? -9.658 10.841 15.996 1.00 96.75 297 PRO A N 1
ATOM 2228 C CA . PRO A 1 297 ? -10.088 12.221 16.199 1.00 96.75 297 PRO A CA 1
ATOM 2229 C C . PRO A 1 297 ? -11.513 12.455 15.678 1.00 96.75 297 PRO A C 1
ATOM 2231 O O . PRO A 1 297 ? -11.789 13.396 14.931 1.00 96.75 297 PRO A O 1
ATOM 2234 N N . HIS A 1 298 ? -12.432 11.563 16.037 1.00 95.31 298 HIS A N 1
ATOM 2235 C CA . HIS A 1 298 ? -13.850 11.680 15.733 1.00 95.31 298 HIS A CA 1
ATOM 2236 C C . HIS A 1 298 ? -14.542 12.449 16.849 1.00 95.31 298 HIS A C 1
ATOM 2238 O O . HIS A 1 298 ? -14.355 12.172 18.036 1.00 95.31 298 HIS A O 1
ATOM 2244 N N . ASN A 1 299 ? -15.389 13.403 16.483 1.00 93.50 299 ASN A N 1
ATOM 2245 C CA . ASN A 1 299 ? -16.264 14.023 17.458 1.00 93.50 299 ASN A CA 1
ATOM 2246 C C . ASN A 1 299 ? -17.272 12.982 17.999 1.00 93.50 299 ASN A C 1
ATOM 2248 O O . ASN A 1 299 ? -17.557 11.986 17.330 1.00 93.50 299 ASN A O 1
ATOM 2252 N N . PRO A 1 300 ? -17.852 13.201 19.194 1.00 94.06 300 PRO A N 1
ATOM 2253 C CA . PRO A 1 300 ? -18.696 12.201 19.857 1.00 94.06 300 PRO A CA 1
ATOM 2254 C C . PRO A 1 300 ? -19.934 11.739 19.078 1.00 94.06 300 PRO A C 1
ATOM 2256 O O . PRO A 1 300 ? -20.477 10.683 19.397 1.00 94.06 300 PRO A O 1
ATOM 2259 N N . ASN A 1 301 ? -20.389 12.528 18.103 1.00 94.25 301 ASN A N 1
ATOM 2260 C CA . ASN A 1 301 ? -21.603 12.277 17.331 1.00 94.25 301 ASN A CA 1
ATOM 2261 C C . ASN A 1 301 ? -21.307 11.851 15.886 1.00 94.25 301 ASN A C 1
ATOM 2263 O O . ASN A 1 301 ? -22.248 11.547 15.155 1.00 94.25 301 ASN A O 1
ATOM 2267 N N . LEU A 1 302 ? -20.035 11.849 15.468 1.00 96.00 302 LEU A N 1
ATOM 2268 C CA . LEU A 1 302 ? -19.648 11.458 14.121 1.00 96.00 302 LEU A CA 1
ATOM 2269 C C . LEU A 1 302 ? -19.960 9.979 13.940 1.00 96.00 302 LEU A C 1
ATOM 2271 O O . LEU A 1 302 ? -19.392 9.115 14.611 1.00 96.00 302 LEU A O 1
ATOM 2275 N N . GLN A 1 303 ? -20.876 9.718 13.024 1.00 95.81 303 GLN A N 1
ATOM 2276 C CA . GLN A 1 303 ? -21.221 8.387 12.582 1.00 95.81 303 GLN A CA 1
ATOM 2277 C C . GLN A 1 303 ? -20.353 8.024 11.381 1.00 95.81 303 GLN A C 1
ATOM 2279 O O . GLN A 1 303 ? -20.151 8.843 10.486 1.00 95.81 303 GLN A O 1
ATOM 2284 N N . ALA A 1 304 ? -19.833 6.802 11.366 1.00 96.69 304 ALA A N 1
ATOM 2285 C CA . ALA A 1 304 ? -19.009 6.325 10.270 1.00 96.69 304 ALA A CA 1
ATOM 2286 C C . ALA A 1 304 ? -19.289 4.858 9.965 1.00 96.69 304 ALA A C 1
ATOM 2288 O O . ALA A 1 304 ? -19.406 4.034 10.876 1.00 96.69 304 ALA A O 1
ATOM 2289 N N . ASN A 1 305 ? -19.351 4.539 8.678 1.00 97.62 305 ASN A N 1
ATOM 2290 C CA . ASN A 1 305 ? -19.215 3.176 8.208 1.00 97.62 305 ASN A CA 1
ATOM 2291 C C . ASN A 1 305 ? -17.732 2.785 8.252 1.00 97.62 305 ASN A C 1
ATOM 2293 O O . ASN A 1 305 ? -16.862 3.531 7.796 1.00 97.62 305 ASN A O 1
ATOM 2297 N N . TRP A 1 306 ? -17.457 1.604 8.794 1.00 97.06 306 TRP A N 1
ATOM 2298 C CA . TRP A 1 306 ? -16.132 0.989 8.801 1.00 97.06 306 TRP A CA 1
ATOM 2299 C C . TRP A 1 306 ? -16.191 -0.272 7.958 1.00 97.06 306 TRP A C 1
ATOM 2301 O O . TRP A 1 306 ? -17.138 -1.027 8.117 1.00 97.06 306 TRP A O 1
ATOM 2311 N N . ILE A 1 307 ? -15.230 -0.492 7.067 1.00 97.44 307 ILE A N 1
ATOM 2312 C CA . ILE A 1 307 ? -15.185 -1.644 6.155 1.00 97.44 307 ILE A CA 1
ATOM 2313 C C . ILE A 1 307 ? -13.867 -2.406 6.330 1.00 97.44 307 ILE A C 1
ATOM 2315 O O . ILE A 1 307 ? -12.836 -1.784 6.587 1.00 97.44 307 ILE A O 1
ATOM 2319 N N . SER A 1 308 ? -13.875 -3.733 6.215 1.00 95.12 308 SER A N 1
ATOM 2320 C CA . SER A 1 308 ? -12.638 -4.523 6.165 1.00 95.12 308 SER A CA 1
ATOM 2321 C C . SER A 1 308 ? -12.018 -4.476 4.763 1.00 95.12 308 SER A C 1
ATOM 2323 O O . SER A 1 308 ? -12.716 -4.265 3.767 1.00 95.12 308 SER A O 1
ATOM 2325 N N . LEU A 1 309 ? -10.704 -4.682 4.654 1.00 91.38 309 LEU A N 1
ATOM 2326 C CA . LEU A 1 309 ? -10.049 -4.803 3.342 1.00 91.38 309 LEU A CA 1
ATOM 2327 C C . LEU A 1 309 ? -10.587 -5.995 2.526 1.00 91.38 309 LEU A C 1
ATOM 2329 O O . LEU A 1 309 ? -10.704 -5.897 1.303 1.00 91.38 309 LEU A O 1
ATOM 2333 N N . ASP A 1 310 ?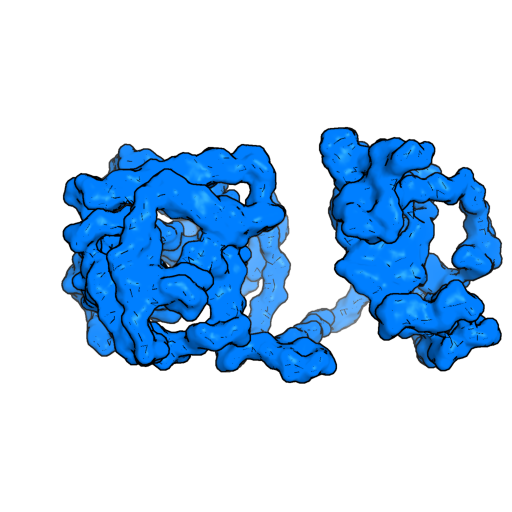 -10.991 -7.076 3.195 1.00 90.94 310 ASP A N 1
ATOM 2334 C CA . ASP A 1 310 ? -11.617 -8.240 2.560 1.00 90.94 310 ASP A CA 1
ATOM 2335 C C . ASP A 1 310 ? -12.953 -7.882 1.899 1.00 90.94 310 ASP A C 1
ATOM 2337 O O . ASP A 1 310 ? -13.230 -8.291 0.770 1.00 90.94 310 ASP A O 1
ATOM 2341 N N . ASP A 1 311 ? -13.783 -7.081 2.567 1.00 96.44 311 ASP A N 1
ATOM 2342 C CA . ASP A 1 311 ? -15.065 -6.649 2.013 1.00 96.44 311 ASP A CA 1
ATOM 2343 C C . ASP A 1 311 ? -14.890 -5.649 0.867 1.00 96.44 311 ASP A C 1
ATOM 2345 O O . ASP A 1 311 ? -15.628 -5.709 -0.119 1.00 96.44 311 ASP A O 1
ATOM 2349 N N . VAL A 1 312 ? -13.867 -4.790 0.922 1.00 96.38 312 VAL A N 1
ATOM 2350 C CA . VAL A 1 312 ? -13.470 -3.965 -0.232 1.00 96.38 312 VAL A CA 1
ATOM 2351 C C . VAL A 1 312 ? -13.142 -4.858 -1.430 1.00 96.38 312 VAL A C 1
ATOM 2353 O O . VAL A 1 312 ? -13.642 -4.618 -2.531 1.00 96.38 312 VAL A O 1
ATOM 2356 N N . ALA A 1 313 ? -12.362 -5.924 -1.225 1.00 93.25 313 ALA A N 1
ATOM 2357 C CA . ALA A 1 313 ? -12.039 -6.875 -2.284 1.00 93.25 313 ALA A CA 1
ATOM 2358 C C . ALA A 1 313 ? -13.290 -7.586 -2.829 1.00 93.25 313 ALA A C 1
ATOM 2360 O O . ALA A 1 313 ? -13.403 -7.764 -4.044 1.00 93.25 313 ALA A O 1
ATOM 2361 N N . ARG A 1 314 ? -14.271 -7.929 -1.977 1.00 95.88 314 ARG A N 1
ATOM 2362 C CA . ARG A 1 314 ? -15.563 -8.494 -2.418 1.00 95.88 314 ARG A CA 1
ATOM 2363 C C . ARG A 1 314 ? -16.314 -7.551 -3.358 1.00 95.88 314 ARG A C 1
ATOM 2365 O O . ARG A 1 314 ? -16.770 -8.007 -4.404 1.00 95.88 314 ARG A O 1
ATOM 2372 N N . PHE A 1 315 ? -16.399 -6.257 -3.040 1.00 97.50 315 PHE A N 1
ATOM 2373 C CA . PHE A 1 315 ? -16.998 -5.261 -3.942 1.00 97.50 315 PHE A CA 1
ATOM 2374 C C . PHE A 1 315 ? -16.243 -5.157 -5.270 1.00 97.50 315 PHE A C 1
ATOM 2376 O O . PHE A 1 315 ? -16.854 -5.144 -6.341 1.00 97.50 315 PHE A O 1
ATOM 2383 N N . MET A 1 316 ? -14.910 -5.126 -5.209 1.00 97.12 316 MET A N 1
ATOM 2384 C CA . MET A 1 316 ? -14.067 -5.037 -6.399 1.00 97.12 316 MET A CA 1
ATOM 2385 C C . MET A 1 316 ? -14.269 -6.251 -7.318 1.00 97.12 316 MET A C 1
ATOM 2387 O O . MET A 1 316 ? -14.489 -6.076 -8.518 1.00 97.12 316 MET A O 1
ATOM 2391 N N . LEU A 1 317 ? -14.289 -7.465 -6.761 1.00 95.38 317 LEU A N 1
ATOM 2392 C CA . LEU A 1 317 ? -14.555 -8.712 -7.486 1.00 95.38 317 LEU A CA 1
ATOM 2393 C C . LEU A 1 317 ? -15.972 -8.761 -8.071 1.00 95.38 317 LEU A C 1
ATOM 2395 O O . LEU A 1 317 ? -16.141 -9.115 -9.237 1.00 95.38 317 LEU A O 1
ATOM 2399 N N . ALA A 1 318 ? -16.984 -8.358 -7.300 1.00 96.25 318 ALA A N 1
ATOM 2400 C CA . ALA A 1 318 ? -18.378 -8.352 -7.746 1.00 96.25 318 ALA A CA 1
ATOM 2401 C C . ALA A 1 318 ? -18.632 -7.401 -8.936 1.00 96.25 318 ALA A C 1
ATOM 2403 O O . ALA A 1 318 ? -19.626 -7.539 -9.648 1.00 96.25 318 ALA A O 1
ATOM 2404 N N . SER A 1 319 ? -17.729 -6.446 -9.183 1.00 96.19 319 SER A N 1
ATOM 2405 C CA . SER A 1 319 ? -17.856 -5.455 -10.258 1.00 96.19 319 SER A CA 1
ATOM 2406 C C . SER A 1 319 ? -17.305 -5.877 -11.628 1.00 96.19 319 SER A C 1
ATOM 2408 O O . SER A 1 319 ? -17.635 -5.227 -12.622 1.00 96.19 319 SER A O 1
ATOM 2410 N N . LEU A 1 320 ? -16.485 -6.935 -11.697 1.00 93.19 320 LEU A N 1
ATOM 2411 C CA . LEU A 1 320 ? -15.654 -7.252 -12.871 1.00 93.19 320 LEU A CA 1
ATOM 2412 C C . LEU A 1 320 ? -16.451 -7.430 -14.168 1.00 93.19 320 LEU A C 1
ATOM 2414 O O . LEU A 1 320 ? -16.175 -6.771 -15.164 1.00 93.19 320 LEU A O 1
ATOM 2418 N N . GLU A 1 321 ? -17.459 -8.298 -14.138 1.00 91.44 321 GLU A N 1
ATOM 2419 C CA . GLU A 1 321 ? -18.226 -8.709 -15.324 1.00 91.44 321 GLU A CA 1
ATOM 2420 C C . GLU A 1 321 ? -19.537 -7.917 -15.470 1.00 91.44 321 GLU A C 1
ATOM 2422 O O . GLU A 1 321 ? -20.458 -8.329 -16.175 1.00 91.44 321 GLU A O 1
ATOM 2427 N N . ARG A 1 322 ? -19.664 -6.790 -14.758 1.00 93.12 322 ARG A N 1
ATOM 2428 C CA . ARG A 1 322 ? -20.895 -5.999 -14.704 1.00 93.12 322 ARG A CA 1
ATOM 2429 C C . ARG A 1 322 ? -20.856 -4.824 -15.682 1.00 93.12 322 ARG A C 1
ATOM 2431 O O . ARG A 1 322 ? -20.054 -3.901 -15.485 1.00 93.12 322 ARG A O 1
ATOM 2438 N N . PRO A 1 323 ? -21.742 -4.793 -16.699 1.00 93.38 323 PRO A N 1
ATOM 2439 C CA . PRO A 1 323 ? -21.822 -3.669 -17.630 1.00 93.38 323 PRO A CA 1
ATOM 2440 C C . PRO A 1 323 ? -22.252 -2.362 -16.955 1.00 93.38 323 PRO A C 1
ATOM 2442 O O . PRO A 1 323 ? -21.757 -1.301 -17.309 1.00 93.38 323 PRO A O 1
ATOM 2445 N N . ASP A 1 324 ? -23.126 -2.424 -15.944 1.00 93.62 324 ASP A N 1
ATOM 2446 C CA . ASP A 1 324 ? -23.612 -1.240 -15.217 1.00 93.62 324 ASP A CA 1
ATOM 2447 C C . ASP A 1 324 ? -22.553 -0.594 -14.306 1.00 93.62 324 ASP A C 1
ATOM 2449 O O . ASP A 1 324 ? -22.761 0.508 -13.794 1.00 93.62 324 ASP A O 1
ATOM 2453 N N . MET A 1 325 ? -21.430 -1.285 -14.091 1.00 94.88 325 MET A N 1
ATOM 2454 C CA . MET A 1 325 ? -20.299 -0.788 -13.309 1.00 94.88 325 MET A CA 1
ATOM 2455 C C . MET A 1 325 ? -19.199 -0.168 -14.179 1.00 94.88 325 MET A C 1
ATOM 2457 O O . MET A 1 325 ? -18.266 0.428 -13.640 1.00 94.88 325 MET A O 1
ATOM 2461 N N . GLU A 1 326 ? -19.290 -0.273 -15.506 1.00 94.69 326 GLU A N 1
ATOM 2462 C CA . GLU A 1 326 ? -18.354 0.397 -16.407 1.00 94.69 326 GLU A CA 1
ATOM 2463 C C . GLU A 1 326 ? -18.607 1.903 -16.424 1.00 94.69 326 GLU A C 1
ATOM 2465 O O . GLU A 1 326 ? -19.737 2.349 -16.615 1.00 94.69 326 GLU A O 1
ATOM 2470 N N . GLY A 1 327 ? -17.569 2.707 -16.204 1.00 91.94 327 GLY A N 1
ATOM 2471 C CA . GLY A 1 327 ? -17.732 4.159 -16.108 1.00 91.94 327 GLY A CA 1
ATOM 2472 C C . GLY A 1 327 ? -18.336 4.626 -14.779 1.00 91.94 327 GLY A C 1
ATOM 2473 O O . GLY A 1 327 ? -18.515 5.827 -14.581 1.00 91.94 327 GLY A O 1
ATOM 2474 N N . ALA A 1 328 ? -18.663 3.704 -13.869 1.00 92.44 328 ALA A N 1
ATOM 2475 C CA . ALA A 1 328 ? -19.313 4.020 -12.607 1.00 92.44 328 ALA A CA 1
ATOM 2476 C C . ALA A 1 328 ? -18.298 4.247 -11.481 1.00 92.44 328 ALA A C 1
ATOM 2478 O O . ALA A 1 328 ? -17.224 3.635 -11.437 1.00 92.44 328 ALA A O 1
ATOM 2479 N N . TRP A 1 329 ? -18.692 5.079 -10.517 1.00 92.88 329 TRP A N 1
ATOM 2480 C CA . TRP A 1 329 ? -18.068 5.124 -9.204 1.00 92.88 329 TRP A CA 1
ATOM 2481 C C . TRP A 1 329 ? -19.108 4.990 -8.094 1.00 92.88 329 TRP A C 1
ATOM 2483 O O . TRP A 1 329 ? -20.256 5.402 -8.267 1.00 92.88 329 TRP A O 1
ATOM 2493 N N . LEU A 1 330 ? -18.713 4.422 -6.956 1.00 94.25 330 LEU A N 1
ATOM 2494 C CA . LEU A 1 330 ? -19.591 4.221 -5.803 1.00 94.25 330 LEU A CA 1
ATOM 2495 C C . LEU A 1 330 ? -18.796 4.306 -4.497 1.00 94.25 330 LEU A C 1
ATOM 2497 O O . LEU A 1 330 ? -17.728 3.706 -4.379 1.00 94.25 330 LEU A O 1
ATOM 2501 N N . ASN A 1 331 ? -19.314 5.027 -3.504 1.00 95.81 331 ASN A N 1
ATOM 2502 C CA . ASN A 1 331 ? -18.759 4.981 -2.152 1.00 95.81 331 ASN A CA 1
ATOM 2503 C C . ASN A 1 331 ? -19.219 3.703 -1.445 1.00 95.81 331 ASN A C 1
ATOM 2505 O O . ASN A 1 331 ? -20.395 3.359 -1.522 1.00 95.81 331 ASN A O 1
ATOM 2509 N N . ILE A 1 332 ? -18.305 3.019 -0.756 1.00 97.56 332 ILE A N 1
ATOM 2510 C CA . ILE A 1 332 ? -18.586 1.761 -0.050 1.00 97.56 332 ILE A CA 1
ATOM 2511 C C . ILE A 1 332 ? -18.130 1.846 1.406 1.00 97.56 332 ILE A C 1
ATOM 2513 O O . ILE A 1 332 ? -17.110 2.461 1.729 1.00 97.56 332 ILE A O 1
ATOM 2517 N N . GLY A 1 333 ? -18.899 1.219 2.287 1.00 97.31 333 GLY A N 1
ATOM 2518 C CA . GLY A 1 333 ? -18.620 1.086 3.710 1.00 97.31 333 GLY A CA 1
ATOM 2519 C C . GLY A 1 333 ? -19.014 -0.306 4.195 1.00 97.31 333 GLY A C 1
ATOM 2520 O O . GLY A 1 333 ? -19.525 -1.113 3.421 1.00 97.31 333 GLY A O 1
ATOM 2521 N N . GLY A 1 334 ? -18.753 -0.611 5.464 1.00 96.56 334 GLY A N 1
ATOM 2522 C CA . GLY A 1 334 ? -19.276 -1.837 6.057 1.00 96.56 334 GLY A CA 1
ATOM 2523 C C . GLY A 1 334 ? -20.737 -1.686 6.474 1.00 96.56 334 GLY A C 1
ATOM 2524 O O . GLY A 1 334 ? -21.317 -0.597 6.362 1.00 96.56 334 GLY A O 1
ATOM 2525 N N . PRO A 1 335 ? -21.330 -2.774 6.983 1.00 96.00 335 PRO A N 1
ATOM 2526 C CA . PRO A 1 335 ? -22.769 -2.887 7.195 1.00 96.00 335 PRO A CA 1
ATOM 2527 C C . PRO A 1 335 ? -23.281 -1.998 8.334 1.00 96.00 335 PRO A C 1
ATOM 2529 O O . PRO A 1 335 ? -24.469 -1.693 8.393 1.00 96.00 335 PRO A O 1
ATOM 2532 N N . GLU A 1 336 ? -22.399 -1.565 9.235 1.00 96.25 336 GLU A N 1
ATOM 2533 C CA . GLU A 1 336 ? -22.759 -0.799 10.423 1.00 96.25 336 GLU A CA 1
ATOM 2534 C C . GLU A 1 336 ? -22.292 0.649 10.333 1.00 96.25 336 GLU A C 1
ATOM 2536 O O . GLU A 1 336 ? -21.179 0.948 9.895 1.00 96.25 336 GLU A O 1
ATOM 2541 N N . ARG A 1 337 ? -23.131 1.547 10.850 1.00 95.50 337 ARG A N 1
ATOM 2542 C CA . ARG A 1 337 ? -22.797 2.950 11.058 1.00 95.50 337 ARG A CA 1
ATOM 2543 C C . ARG A 1 337 ? -22.608 3.197 12.552 1.00 95.50 337 ARG A C 1
ATOM 2545 O O . ARG A 1 337 ? -23.571 3.171 13.316 1.00 95.50 337 ARG A O 1
ATOM 2552 N N . LEU A 1 338 ? -21.361 3.419 12.962 1.00 97.62 338 LEU A N 1
ATOM 2553 C CA . LEU A 1 338 ? -20.966 3.457 14.369 1.00 97.62 338 LEU A CA 1
ATOM 2554 C C . LEU A 1 338 ? -20.438 4.835 14.766 1.00 97.62 338 LEU A C 1
ATOM 2556 O O . LEU A 1 338 ? -19.680 5.462 14.023 1.00 97.62 338 LEU A O 1
ATOM 2560 N N . VAL A 1 339 ? -20.787 5.282 15.973 1.00 97.81 339 VAL A N 1
ATOM 2561 C CA . VAL A 1 339 ? -20.039 6.342 16.664 1.00 97.81 339 VAL A CA 1
ATOM 2562 C C . VAL A 1 339 ? -18.850 5.740 17.409 1.00 97.81 339 VAL A C 1
ATOM 2564 O O . VAL A 1 339 ? -18.856 4.562 17.771 1.00 97.81 339 VAL A O 1
ATOM 2567 N N . GLY A 1 340 ? -17.835 6.549 17.719 1.00 96.44 340 GLY A N 1
ATOM 2568 C CA . GLY A 1 340 ? -16.603 6.039 18.334 1.00 96.44 340 GLY A CA 1
ATOM 2569 C C . GLY A 1 340 ? -16.808 5.277 19.655 1.00 96.44 340 GLY A C 1
ATOM 2570 O O . GLY A 1 340 ? -16.111 4.299 19.904 1.00 96.44 340 GLY A O 1
ATOM 2571 N N . LYS A 1 341 ? -17.823 5.631 20.459 1.00 97.31 341 LYS A N 1
ATOM 2572 C CA . LYS A 1 341 ? -18.181 4.874 21.678 1.00 97.31 341 LYS A CA 1
ATOM 2573 C C . LYS A 1 341 ? -18.659 3.442 21.398 1.00 97.31 341 LYS A C 1
ATOM 2575 O O . LYS A 1 341 ? -18.431 2.549 22.210 1.00 97.31 341 LYS A O 1
ATOM 2580 N N . GLN A 1 342 ? -19.321 3.211 20.266 1.00 98.38 342 GLN A N 1
ATOM 2581 C CA . GLN A 1 342 ? -19.747 1.867 19.868 1.00 98.38 342 GLN A CA 1
ATOM 2582 C C . GLN A 1 342 ? -18.551 1.054 19.366 1.00 98.38 342 GLN A C 1
ATOM 2584 O O . GLN A 1 342 ? -18.406 -0.103 19.745 1.00 98.38 342 GLN A O 1
ATOM 2589 N N . VAL A 1 343 ? -17.622 1.681 18.632 1.00 97.94 343 VAL A N 1
ATOM 2590 C CA . VAL A 1 343 ? -16.350 1.040 18.248 1.00 97.94 343 VAL A CA 1
ATOM 2591 C C . VAL A 1 343 ? -15.576 0.582 19.490 1.00 97.94 343 VAL A C 1
ATOM 2593 O O . VAL A 1 343 ? -15.116 -0.557 19.552 1.00 97.94 343 VAL A O 1
ATOM 2596 N N . THR A 1 344 ? -15.495 1.421 20.531 1.00 97.88 344 THR A N 1
ATOM 2597 C CA . THR A 1 344 ? -14.847 1.028 21.793 1.00 97.88 344 THR A CA 1
ATOM 2598 C C . THR A 1 344 ? -15.541 -0.121 22.507 1.00 97.88 344 THR A C 1
ATOM 2600 O O . THR A 1 344 ? -14.865 -0.906 23.169 1.00 97.88 344 THR A O 1
ATOM 2603 N N . GLN A 1 345 ? -16.861 -0.258 22.364 1.00 98.25 345 GLN A N 1
ATOM 2604 C CA . GLN A 1 345 ? -17.589 -1.395 22.919 1.00 98.25 345 GLN A CA 1
ATOM 2605 C C . GLN A 1 345 ? -17.186 -2.694 22.206 1.00 98.25 345 GLN A C 1
ATOM 2607 O O . GLN A 1 345 ? -16.788 -3.643 22.878 1.00 98.25 345 GLN A O 1
ATOM 2612 N N . CYS A 1 346 ? -17.181 -2.711 20.868 1.00 98.31 346 CYS A N 1
ATOM 2613 C CA . CYS A 1 346 ? -16.746 -3.873 20.084 1.00 98.31 346 CYS A CA 1
ATOM 2614 C C . CYS A 1 346 ? -15.301 -4.286 20.407 1.00 98.31 346 CYS A C 1
ATOM 2616 O O . CYS A 1 346 ? -15.004 -5.475 20.522 1.00 98.31 346 CYS A O 1
ATOM 2618 N N . LEU A 1 347 ? -14.401 -3.311 20.584 1.00 98.06 347 LEU A N 1
ATOM 2619 C CA . LEU A 1 347 ? -13.018 -3.566 20.994 1.00 98.06 347 LEU A CA 1
ATOM 2620 C C . LEU A 1 347 ? -12.939 -4.102 22.431 1.00 98.06 347 LEU A C 1
ATOM 2622 O O . LEU A 1 347 ? -12.206 -5.052 22.688 1.00 98.06 347 LEU A O 1
ATOM 2626 N N . SER A 1 348 ? -13.706 -3.532 23.365 1.00 98.25 348 SER A N 1
ATOM 2627 C CA . SER A 1 348 ? -13.697 -3.975 24.766 1.00 98.25 348 SER A CA 1
ATOM 2628 C C . SER A 1 348 ? -14.180 -5.415 24.916 1.00 98.25 348 SER A C 1
ATOM 2630 O O . SER A 1 348 ? -13.584 -6.204 25.649 1.00 98.25 348 SER A O 1
ATOM 2632 N N . GLU A 1 349 ? -15.240 -5.768 24.187 1.00 97.75 349 GLU A N 1
ATOM 2633 C CA . GLU A 1 349 ? -15.774 -7.127 24.140 1.00 97.75 349 GLU A CA 1
ATOM 2634 C C . GLU A 1 349 ? -14.758 -8.115 23.551 1.00 97.75 349 GLU A C 1
ATOM 2636 O O . GLU A 1 349 ? -14.577 -9.198 24.105 1.00 97.75 349 GLU A O 1
ATOM 2641 N N . ALA A 1 350 ? -14.068 -7.746 22.466 1.00 96.06 350 ALA A N 1
ATOM 2642 C CA . ALA A 1 350 ? -13.086 -8.615 21.818 1.00 96.06 350 ALA A CA 1
ATOM 2643 C C . ALA A 1 350 ? -11.809 -8.817 22.654 1.00 96.06 350 ALA A C 1
ATOM 2645 O O . ALA A 1 350 ? -11.302 -9.934 22.732 1.00 96.06 350 ALA A O 1
ATOM 2646 N N . LEU A 1 351 ? -11.296 -7.766 23.303 1.00 95.81 351 LEU A N 1
ATOM 2647 C CA . LEU A 1 351 ? -10.060 -7.838 24.092 1.00 95.81 351 LEU A CA 1
ATOM 2648 C C . LEU A 1 351 ? -10.293 -8.274 25.550 1.00 95.81 351 LEU A C 1
ATOM 2650 O O . LEU A 1 351 ? -9.326 -8.474 26.287 1.00 95.81 351 LEU A O 1
ATOM 2654 N N . GLY A 1 352 ? -11.548 -8.392 25.993 1.00 96.50 352 GLY A N 1
ATOM 2655 C CA . GLY A 1 352 ? -11.887 -8.767 27.368 1.00 96.50 352 GLY A CA 1
ATOM 2656 C C . GLY A 1 352 ? -11.432 -7.747 28.420 1.00 96.50 352 GLY A C 1
ATOM 2657 O O . GLY A 1 352 ? -11.195 -8.113 29.571 1.00 96.50 352 GLY A O 1
ATOM 2658 N N . LYS A 1 353 ? -11.277 -6.475 28.034 1.00 96.50 353 LYS A N 1
ATOM 2659 C CA . LYS A 1 353 ? -10.869 -5.368 28.912 1.00 96.50 353 LYS A CA 1
ATOM 2660 C C . LYS A 1 353 ? -11.514 -4.061 28.469 1.00 96.50 353 LYS A C 1
ATOM 2662 O O . LYS A 1 353 ? -11.891 -3.922 27.314 1.00 96.50 353 LYS A O 1
ATOM 2667 N N . GLU A 1 354 ? -11.601 -3.088 29.369 1.00 97.69 354 GLU A N 1
ATOM 2668 C CA . GLU A 1 354 ? -12.129 -1.768 29.021 1.00 97.69 354 GLU A CA 1
ATOM 2669 C C . GLU A 1 354 ? -11.216 -1.050 28.015 1.00 97.69 354 GLU A C 1
ATOM 2671 O O . GLU A 1 354 ? -10.012 -0.902 28.242 1.00 97.69 354 GLU A O 1
ATOM 2676 N N . ILE A 1 355 ? -11.812 -0.584 26.916 1.00 98.31 355 ILE A N 1
ATOM 2677 C CA . ILE A 1 355 ? -11.218 0.368 25.980 1.00 98.31 355 ILE A CA 1
ATOM 2678 C C . ILE A 1 355 ? -11.955 1.693 26.133 1.00 98.31 355 ILE A C 1
ATOM 2680 O O . ILE A 1 355 ? -13.127 1.825 25.783 1.00 98.31 355 ILE A O 1
ATOM 2684 N N . LYS A 1 356 ? -11.261 2.699 26.658 1.00 97.88 356 LYS A N 1
ATOM 2685 C CA . LYS A 1 356 ? -11.824 4.022 26.899 1.00 97.88 356 LYS A CA 1
ATOM 2686 C C . LYS A 1 356 ? -11.957 4.798 25.588 1.00 97.88 356 LYS A C 1
ATOM 2688 O O . LYS A 1 356 ? -10.994 4.928 24.831 1.00 97.88 356 LYS A O 1
ATOM 2693 N N . TYR A 1 357 ? -13.132 5.383 25.364 1.00 97.50 357 TYR A N 1
ATOM 2694 C CA . TYR A 1 357 ? -13.321 6.409 24.338 1.00 97.50 357 TYR A CA 1
ATOM 2695 C C . TYR A 1 357 ? -12.599 7.697 24.753 1.00 97.50 357 TYR A C 1
ATOM 2697 O O . TYR A 1 357 ? -13.033 8.375 25.687 1.00 97.50 357 TYR A O 1
ATOM 2705 N N . ASP A 1 358 ? -11.487 8.003 24.087 1.00 97.00 358 ASP A N 1
ATOM 2706 C CA . ASP A 1 358 ? -10.558 9.074 24.459 1.00 97.00 358 ASP A CA 1
ATOM 2707 C C . ASP A 1 358 ? -9.992 9.753 23.192 1.00 97.00 358 ASP A C 1
ATOM 2709 O O . ASP A 1 358 ? -8.790 9.677 22.935 1.00 97.00 358 ASP A O 1
ATOM 2713 N N . PRO A 1 359 ? -10.860 10.350 22.347 1.00 96.44 359 PRO A N 1
ATOM 2714 C CA . PRO A 1 359 ? -10.454 10.894 21.055 1.00 96.44 359 PRO A CA 1
ATOM 2715 C C . PRO A 1 359 ? -9.449 12.034 21.246 1.00 96.44 359 PRO A C 1
ATOM 2717 O O . PRO A 1 359 ? -9.690 12.949 22.038 1.00 96.44 359 PRO A O 1
ATOM 2720 N N . CYS A 1 360 ? -8.342 11.999 20.504 1.00 96.75 360 CYS A N 1
ATOM 2721 C CA . CYS A 1 360 ? -7.426 13.134 20.431 1.00 96.75 360 CYS A CA 1
ATOM 2722 C C . CYS A 1 360 ? -7.955 14.198 19.455 1.00 96.75 360 CYS A C 1
ATOM 2724 O O . CYS A 1 360 ? -8.962 14.004 18.765 1.00 96.75 360 CYS A O 1
ATOM 2726 N N . THR A 1 361 ? -7.292 15.346 19.395 1.00 97.31 361 THR A N 1
ATOM 2727 C CA . THR A 1 361 ? -7.583 16.364 18.381 1.00 97.31 361 THR A CA 1
ATOM 2728 C C . THR A 1 361 ? -7.071 15.927 16.999 1.00 97.31 361 THR A C 1
ATOM 2730 O O . THR A 1 361 ? -6.112 15.158 16.910 1.00 97.31 361 THR A O 1
ATOM 2733 N N . PRO A 1 362 ? -7.655 16.422 15.890 1.00 97.06 362 PRO A N 1
ATOM 2734 C CA . PRO A 1 362 ? -7.126 16.184 14.542 1.00 97.06 362 PRO A CA 1
ATOM 2735 C C . PRO A 1 362 ? -5.634 16.523 14.380 1.00 97.06 362 PRO A C 1
ATOM 2737 O O . PRO A 1 362 ? -4.916 15.808 13.683 1.00 97.06 362 PRO A O 1
ATOM 2740 N N . GLU A 1 363 ? -5.164 17.578 15.052 1.00 97.00 363 GLU A N 1
ATOM 2741 C CA . GLU A 1 363 ? -3.752 17.977 15.091 1.00 97.00 363 GLU A CA 1
ATOM 2742 C C . GLU A 1 363 ? -2.879 16.919 15.786 1.00 97.00 363 GLU A C 1
ATOM 2744 O O . GLU A 1 363 ? -1.884 16.458 15.221 1.00 97.00 363 GLU A O 1
ATOM 2749 N N . GLU A 1 364 ? -3.272 16.475 16.986 1.00 96.69 364 GLU A N 1
ATOM 2750 C CA . GLU A 1 364 ? -2.565 15.410 17.706 1.00 96.69 364 GLU A CA 1
ATOM 2751 C C . GLU A 1 364 ? -2.526 14.112 16.903 1.00 96.69 364 GLU A C 1
ATOM 2753 O O . GLU A 1 364 ? -1.484 13.460 16.856 1.00 96.69 364 GLU A O 1
ATOM 2758 N N . PHE A 1 365 ? -3.622 13.765 16.227 1.00 96.12 365 PHE A N 1
ATOM 2759 C CA . PHE A 1 365 ? -3.676 12.571 15.394 1.00 96.12 365 PHE A CA 1
ATOM 2760 C C . PHE A 1 365 ? -2.690 12.642 14.227 1.00 96.12 365 PHE A C 1
ATOM 2762 O O . PHE A 1 365 ? -1.965 11.680 13.976 1.00 96.12 365 PHE A O 1
ATOM 2769 N N . GLY A 1 366 ? -2.604 13.793 13.549 1.00 93.44 366 GLY A N 1
ATOM 2770 C CA . GLY A 1 366 ? -1.606 14.025 12.505 1.00 93.44 366 GLY A CA 1
ATOM 2771 C C . GLY A 1 366 ? -0.179 13.799 13.009 1.00 93.44 366 GLY A C 1
ATOM 2772 O O . GLY A 1 366 ? 0.606 13.114 12.351 1.00 93.44 366 GLY A O 1
ATOM 2773 N N . ARG A 1 367 ? 0.138 14.291 14.214 1.00 94.12 367 ARG A N 1
ATOM 2774 C CA . ARG A 1 367 ? 1.433 14.048 14.866 1.00 94.12 367 ARG A CA 1
ATOM 2775 C C . ARG A 1 367 ? 1.652 12.568 15.196 1.00 94.12 367 ARG A C 1
ATOM 2777 O O . ARG A 1 367 ? 2.732 12.061 14.907 1.00 94.12 367 ARG A O 1
ATOM 2784 N N . TYR A 1 368 ? 0.656 11.866 15.739 1.00 93.75 368 TYR A N 1
ATOM 2785 C CA . TYR A 1 368 ? 0.774 10.433 16.039 1.00 93.75 368 TYR A CA 1
ATOM 2786 C C . TYR A 1 368 ? 1.065 9.597 14.792 1.00 93.75 368 TYR A C 1
ATOM 2788 O O . TYR A 1 368 ? 1.889 8.688 14.851 1.00 93.75 368 TYR A O 1
ATOM 2796 N N . LEU A 1 369 ? 0.452 9.919 13.649 1.00 90.62 369 LEU A N 1
ATOM 2797 C CA . LEU A 1 369 ? 0.742 9.220 12.396 1.00 90.62 369 LEU A CA 1
ATOM 2798 C C . LEU A 1 369 ? 2.177 9.471 11.913 1.00 90.62 369 LEU A C 1
ATOM 2800 O O . LEU A 1 369 ? 2.825 8.543 11.436 1.00 90.62 369 LEU A O 1
ATOM 2804 N N . VAL A 1 370 ? 2.684 10.700 12.043 1.00 91.00 370 VAL A N 1
ATOM 2805 C CA . VAL A 1 370 ? 4.082 11.031 11.715 1.00 91.00 370 VAL A CA 1
ATOM 2806 C C . VAL A 1 370 ? 5.060 10.309 12.642 1.00 91.00 370 VAL A C 1
ATOM 2808 O O . VAL A 1 370 ? 6.071 9.786 12.179 1.00 91.00 370 VAL A O 1
ATOM 2811 N N . GLU A 1 371 ? 4.767 10.263 13.941 1.00 91.19 371 GLU A N 1
ATOM 2812 C CA . GLU A 1 371 ? 5.578 9.543 14.928 1.00 91.19 371 GLU A CA 1
ATOM 2813 C C . GLU A 1 371 ? 5.603 8.040 14.628 1.00 91.19 371 GLU A C 1
ATOM 2815 O O . GLU A 1 371 ? 6.680 7.447 14.598 1.00 91.19 371 GLU A O 1
ATOM 2820 N N . ALA A 1 372 ? 4.446 7.450 14.311 1.00 86.38 372 ALA A N 1
ATOM 2821 C CA . ALA A 1 372 ? 4.333 6.052 13.904 1.00 86.38 372 ALA A CA 1
ATOM 2822 C C . ALA A 1 372 ? 5.034 5.765 12.562 1.00 86.38 372 ALA A C 1
ATOM 2824 O O . ALA A 1 372 ? 5.542 4.666 12.352 1.00 86.38 372 ALA A O 1
ATOM 2825 N N . ALA A 1 373 ? 5.111 6.747 11.654 1.00 80.88 373 ALA A N 1
ATOM 2826 C CA . ALA A 1 373 ? 5.896 6.634 10.423 1.00 80.88 373 ALA A CA 1
ATOM 2827 C C . ALA A 1 373 ? 7.388 6.433 10.700 1.00 80.88 373 ALA A C 1
ATOM 2829 O O . ALA A 1 373 ? 8.081 5.743 9.945 1.00 80.88 373 ALA A O 1
ATOM 2830 N N . GLY A 1 374 ? 7.897 7.108 11.733 1.00 84.62 374 GLY A N 1
ATOM 2831 C CA . GLY A 1 374 ? 9.322 7.211 12.003 1.00 84.62 374 GLY A CA 1
ATOM 2832 C C . GLY A 1 374 ? 10.113 7.596 10.749 1.00 84.62 374 GLY A C 1
ATOM 2833 O O . GLY A 1 374 ? 9.775 8.533 10.019 1.00 84.62 374 GLY A O 1
ATOM 2834 N N . ASP A 1 375 ? 11.171 6.840 10.473 1.00 79.12 375 ASP A N 1
ATOM 2835 C CA . ASP A 1 375 ? 12.094 7.109 9.367 1.00 79.12 375 ASP A CA 1
ATOM 2836 C C . ASP A 1 375 ? 11.568 6.671 7.991 1.00 79.12 375 ASP A C 1
ATOM 2838 O O . ASP A 1 375 ? 12.191 6.980 6.977 1.00 79.12 375 ASP A O 1
ATOM 2842 N N . SER A 1 376 ? 10.402 6.010 7.924 1.00 73.19 376 SER A N 1
ATOM 2843 C CA . SER A 1 376 ? 9.750 5.707 6.640 1.00 73.19 376 SER A CA 1
ATOM 2844 C C . SER A 1 376 ? 9.179 6.956 5.954 1.00 73.19 376 SER A C 1
ATOM 2846 O O . SER A 1 376 ? 8.934 6.938 4.748 1.00 73.19 376 SER A O 1
ATOM 2848 N N . MET A 1 377 ? 9.004 8.052 6.703 1.00 77.25 377 MET A N 1
ATOM 2849 C CA . MET A 1 377 ? 8.560 9.344 6.185 1.00 77.25 377 MET A CA 1
ATOM 2850 C C . MET A 1 377 ? 9.713 10.362 6.199 1.00 77.25 377 MET A C 1
ATOM 2852 O O . MET A 1 377 ? 10.217 10.685 7.286 1.00 77.25 377 MET A O 1
ATOM 2856 N N . PRO A 1 378 ? 10.107 10.906 5.025 1.00 80.31 378 PRO A N 1
ATOM 2857 C CA . PRO A 1 378 ? 11.138 11.938 4.921 1.00 80.31 378 PRO A CA 1
ATOM 2858 C C . PRO A 1 378 ? 10.826 13.140 5.810 1.00 80.31 378 PRO A C 1
ATOM 2860 O O . PRO A 1 378 ? 9.670 13.556 5.899 1.00 80.31 378 PRO A O 1
ATOM 2863 N N . ALA A 1 379 ? 11.845 13.705 6.461 1.00 86.50 379 ALA A N 1
ATOM 2864 C CA . ALA A 1 379 ? 11.674 14.769 7.452 1.00 86.50 379 ALA A CA 1
ATOM 2865 C C . ALA A 1 379 ? 10.943 15.994 6.879 1.00 86.50 379 ALA A C 1
ATOM 2867 O O . ALA A 1 379 ? 10.087 16.570 7.545 1.00 86.50 379 ALA A O 1
ATOM 2868 N N . GLU A 1 380 ? 11.237 16.338 5.628 1.00 85.75 380 GLU A N 1
ATOM 2869 C CA . GLU A 1 380 ? 10.622 17.428 4.876 1.00 85.75 380 GLU A CA 1
ATOM 2870 C C . GLU A 1 380 ? 9.127 17.220 4.589 1.00 85.75 380 GLU A C 1
ATOM 2872 O O . GLU A 1 380 ? 8.404 18.196 4.427 1.00 85.75 380 GLU A O 1
ATOM 2877 N N . ALA A 1 381 ? 8.644 15.973 4.564 1.00 83.44 381 ALA A N 1
ATOM 2878 C CA . ALA A 1 381 ? 7.245 15.650 4.277 1.00 83.44 381 ALA A CA 1
ATOM 2879 C C . ALA A 1 381 ? 6.368 15.585 5.540 1.00 83.44 381 ALA A C 1
ATOM 2881 O O . ALA A 1 381 ? 5.141 15.594 5.442 1.00 83.44 381 ALA A O 1
ATOM 2882 N N . ARG A 1 382 ? 6.979 15.508 6.731 1.00 89.38 382 ARG A N 1
ATOM 2883 C CA . ARG A 1 382 ? 6.280 15.253 8.002 1.00 89.38 382 ARG A CA 1
ATOM 2884 C C . ARG A 1 382 ? 5.286 16.355 8.367 1.00 89.38 382 ARG A C 1
ATOM 2886 O O . ARG A 1 382 ? 4.161 16.056 8.757 1.00 89.38 382 ARG A O 1
ATOM 2893 N N . GLU A 1 383 ? 5.691 17.618 8.240 1.00 92.12 383 GLU A N 1
ATOM 2894 C CA . GLU A 1 383 ? 4.845 18.761 8.609 1.00 92.12 383 GLU A CA 1
ATOM 2895 C C . GLU A 1 383 ? 3.612 18.865 7.703 1.00 92.12 383 GLU A C 1
ATOM 2897 O O . GLU A 1 383 ? 2.484 18.956 8.193 1.00 92.12 383 GLU A O 1
ATOM 2902 N N . ASP A 1 384 ? 3.817 18.787 6.388 1.00 88.69 384 ASP A N 1
ATOM 2903 C CA . ASP A 1 384 ? 2.734 18.861 5.406 1.00 88.69 384 ASP A CA 1
ATOM 2904 C C . ASP A 1 384 ? 1.782 17.667 5.523 1.00 88.69 384 ASP A C 1
ATOM 2906 O O . ASP A 1 384 ? 0.562 17.834 5.448 1.00 88.69 384 ASP A O 1
ATOM 2910 N N . PHE A 1 385 ? 2.314 16.467 5.782 1.00 87.44 385 PHE A N 1
ATOM 2911 C CA . PHE A 1 385 ? 1.499 15.282 6.024 1.00 87.44 385 PHE A CA 1
ATOM 2912 C C . PHE A 1 385 ? 0.620 15.439 7.273 1.00 87.44 385 PHE A C 1
ATOM 2914 O O . PHE A 1 385 ? -0.592 15.227 7.192 1.00 87.44 385 PHE A O 1
ATOM 2921 N N . ALA A 1 386 ? 1.193 15.854 8.410 1.00 91.75 386 ALA A N 1
ATOM 2922 C CA . ALA A 1 386 ? 0.438 16.060 9.648 1.00 91.75 386 ALA A CA 1
ATOM 2923 C C . ALA A 1 386 ? -0.677 17.102 9.469 1.00 91.75 386 ALA A C 1
ATOM 2925 O O . ALA A 1 386 ? -1.823 16.839 9.840 1.00 91.75 386 ALA A O 1
ATOM 2926 N N . LYS A 1 387 ? -0.377 18.241 8.827 1.00 92.19 387 LYS A N 1
ATOM 2927 C CA . LYS A 1 387 ? -1.376 19.274 8.501 1.00 92.19 387 LYS A CA 1
ATOM 2928 C C . LYS A 1 387 ? -2.462 18.753 7.562 1.00 92.19 387 LYS A C 1
ATOM 2930 O O . LYS A 1 387 ? -3.634 19.082 7.734 1.00 92.19 387 LYS A O 1
ATOM 2935 N N . GLY A 1 388 ? -2.097 17.920 6.588 1.00 89.06 388 GLY A N 1
ATOM 2936 C CA . GLY A 1 388 ? -3.048 17.270 5.690 1.00 89.06 388 GLY A CA 1
ATOM 2937 C C . GLY A 1 388 ? -4.021 16.349 6.432 1.00 89.06 388 GLY A C 1
ATOM 2938 O O . GLY A 1 388 ? -5.224 16.389 6.172 1.00 89.06 388 GLY A O 1
ATOM 2939 N N . ILE A 1 389 ? -3.525 15.557 7.389 1.00 90.81 389 ILE A N 1
ATOM 2940 C CA . ILE A 1 389 ? -4.356 14.696 8.247 1.00 90.81 389 ILE A CA 1
ATOM 2941 C C . ILE A 1 389 ? -5.252 15.524 9.172 1.00 90.81 389 ILE A C 1
ATOM 2943 O O . ILE A 1 389 ? -6.439 15.217 9.300 1.00 90.81 389 ILE A O 1
ATOM 2947 N N . GLN A 1 390 ? -4.719 16.591 9.769 1.00 94.56 390 GLN A N 1
ATOM 2948 C CA . GLN A 1 390 ? -5.502 17.517 10.582 1.00 94.56 390 GLN A CA 1
ATOM 2949 C C . GLN A 1 390 ? -6.674 18.092 9.777 1.00 94.56 390 GLN A C 1
ATOM 2951 O O . GLN A 1 390 ? -7.830 17.906 10.159 1.00 94.56 390 GLN A O 1
ATOM 2956 N N . ALA A 1 391 ? -6.390 18.710 8.627 1.00 91.88 391 ALA A N 1
ATOM 2957 C CA . ALA A 1 391 ? -7.406 19.305 7.764 1.00 91.88 391 ALA A CA 1
ATOM 2958 C C . ALA A 1 391 ? -8.442 18.269 7.291 1.00 91.88 391 ALA A C 1
ATOM 2960 O O . ALA A 1 391 ? -9.637 18.565 7.224 1.00 91.88 391 ALA A O 1
ATOM 2961 N N . PHE A 1 392 ? -8.001 17.037 7.006 1.00 91.19 392 PHE A N 1
ATOM 2962 C CA . PHE A 1 392 ? -8.885 15.927 6.653 1.00 91.19 392 PHE A CA 1
ATOM 2963 C C . PHE A 1 392 ? -9.906 15.655 7.764 1.00 91.19 392 PHE A C 1
ATOM 2965 O O . PHE A 1 392 ? -11.108 15.641 7.497 1.00 91.19 392 PHE A O 1
ATOM 2972 N N . TYR A 1 393 ? -9.474 15.458 9.010 1.00 93.69 393 TYR A N 1
ATOM 2973 C CA . TYR A 1 393 ? -10.405 15.129 10.093 1.00 93.69 393 TYR A CA 1
ATOM 2974 C C . TYR A 1 393 ? -11.220 16.334 10.573 1.00 93.69 393 TYR A C 1
ATOM 2976 O O . TYR A 1 393 ? -12.384 16.159 10.928 1.00 93.69 393 TYR A O 1
ATOM 2984 N N . GLU A 1 394 ? -10.680 17.554 10.542 1.00 94.00 394 GLU A N 1
ATOM 2985 C CA . GLU A 1 394 ? -11.452 18.776 10.818 1.00 94.00 394 GLU A CA 1
ATOM 2986 C C . GLU A 1 394 ? -12.635 18.921 9.854 1.00 94.00 394 GLU A C 1
ATOM 2988 O O . GLU A 1 394 ? -13.773 19.132 10.288 1.00 94.00 394 GLU A O 1
ATOM 2993 N N . TYR A 1 395 ? -12.381 18.721 8.556 1.00 92.19 395 TYR A N 1
ATOM 2994 C CA . TYR A 1 395 ? -13.423 18.724 7.539 1.00 92.19 395 TYR A CA 1
ATOM 2995 C C . TYR A 1 395 ? -14.446 17.612 7.795 1.00 92.19 395 TYR A C 1
ATOM 2997 O O . TYR A 1 395 ? -15.632 17.888 7.958 1.00 92.19 395 TYR A O 1
ATOM 3005 N N . ASN A 1 396 ? -14.004 16.356 7.894 1.00 92.31 396 ASN A N 1
ATOM 3006 C CA . ASN A 1 396 ? -14.912 15.208 7.991 1.00 92.31 396 ASN A CA 1
ATOM 3007 C C . ASN A 1 396 ? -15.787 15.204 9.241 1.00 92.31 396 ASN A C 1
ATOM 3009 O O . ASN A 1 396 ? -16.913 14.719 9.198 1.00 92.31 396 ASN A O 1
ATOM 3013 N N . ASN A 1 397 ? -15.299 15.774 10.342 1.00 94.75 397 ASN A N 1
ATOM 3014 C CA . ASN A 1 397 ? -16.076 15.883 11.569 1.00 94.75 397 ASN A CA 1
ATOM 3015 C C . ASN A 1 397 ? -17.346 16.728 11.405 1.00 94.75 397 ASN A C 1
ATOM 3017 O O . ASN A 1 397 ? -18.309 16.529 12.142 1.00 94.75 397 ASN A O 1
ATOM 3021 N N . THR A 1 398 ? -17.345 17.696 10.489 1.00 91.69 398 THR A N 1
ATOM 3022 C CA . THR A 1 398 ? -18.404 18.715 10.407 1.00 91.69 398 THR A CA 1
ATOM 3023 C C . THR A 1 398 ? -18.980 18.900 9.006 1.00 91.69 398 THR A C 1
ATOM 3025 O O . THR A 1 398 ? -19.943 19.648 8.835 1.00 91.69 398 THR A O 1
ATOM 3028 N N . ALA A 1 399 ? -18.424 18.214 8.005 1.00 89.69 399 ALA A N 1
ATOM 3029 C CA . ALA A 1 399 ? -18.818 18.343 6.614 1.00 89.69 399 ALA A CA 1
ATOM 3030 C C . ALA A 1 399 ? -20.314 18.025 6.420 1.00 89.69 399 ALA A C 1
ATOM 3032 O O . ALA A 1 399 ? -20.757 16.923 6.756 1.00 89.69 399 ALA A O 1
ATOM 3033 N N . PRO A 1 400 ? -21.095 18.930 5.797 1.00 88.69 400 PRO A N 1
ATOM 3034 C CA . PRO A 1 400 ? -22.509 18.685 5.499 1.00 88.69 400 PRO A CA 1
ATOM 3035 C C . PRO A 1 400 ? -22.754 17.465 4.603 1.00 88.69 400 PRO A C 1
ATOM 3037 O O . PRO A 1 400 ? -23.839 16.894 4.626 1.00 88.69 400 PRO A O 1
ATOM 3040 N N . THR A 1 401 ? -21.750 17.070 3.818 1.00 87.12 401 THR A N 1
ATOM 3041 C CA . THR A 1 401 ? -21.770 15.895 2.935 1.00 87.12 401 THR A CA 1
ATOM 3042 C C . THR A 1 401 ? -21.597 14.571 3.675 1.00 87.12 401 THR A C 1
ATOM 3044 O O . THR A 1 401 ? -21.783 13.530 3.059 1.00 87.12 401 THR A O 1
ATOM 3047 N N . ARG A 1 402 ? -21.250 14.599 4.971 1.00 91.44 402 ARG A N 1
ATOM 3048 C CA . ARG A 1 402 ? -21.085 13.428 5.852 1.00 91.44 402 ARG A CA 1
ATOM 3049 C C . ARG A 1 402 ? -20.300 12.279 5.179 1.00 91.44 402 ARG A C 1
ATOM 3051 O O . ARG A 1 402 ? -20.833 11.182 5.047 1.00 91.44 402 ARG A O 1
ATOM 3058 N N . PRO A 1 403 ? -19.034 12.491 4.763 1.00 91.44 403 PRO A N 1
ATOM 3059 C CA . PRO A 1 403 ? -18.321 11.567 3.868 1.00 91.44 403 PRO A CA 1
ATOM 3060 C C . PRO A 1 403 ? -18.155 10.130 4.385 1.00 91.44 403 PRO A C 1
ATOM 3062 O O . PRO A 1 403 ? -17.984 9.211 3.590 1.00 91.44 403 PRO A O 1
ATOM 3065 N N . PHE A 1 404 ? -18.184 9.918 5.704 1.00 94.25 404 PHE A N 1
ATOM 3066 C CA . PHE A 1 404 ? -18.087 8.583 6.303 1.00 94.25 404 PHE A CA 1
ATOM 3067 C C . PHE A 1 404 ? -19.424 7.848 6.420 1.00 94.25 404 PHE A C 1
ATOM 3069 O O . PHE A 1 404 ? -19.440 6.674 6.784 1.00 94.25 404 PHE A O 1
ATOM 3076 N N . GLU A 1 405 ? -20.539 8.510 6.130 1.00 94.75 405 GLU A N 1
ATOM 3077 C CA . GLU A 1 405 ? -21.877 7.943 6.238 1.00 94.75 405 GLU A CA 1
ATOM 3078 C C . GLU A 1 405 ? -22.359 7.456 4.880 1.00 94.75 405 GLU A C 1
ATOM 3080 O O . GLU A 1 405 ? -23.157 8.103 4.204 1.00 94.75 405 GLU A O 1
ATOM 3085 N N . VAL A 1 406 ? -21.856 6.290 4.486 1.00 95.25 406 VAL A N 1
ATOM 3086 C CA . VAL A 1 406 ? -22.226 5.660 3.220 1.00 95.25 406 VAL A CA 1
ATOM 3087 C C . VAL A 1 406 ? -23.686 5.209 3.281 1.00 95.25 406 VAL A C 1
ATOM 3089 O O . VAL A 1 406 ? -24.134 4.629 4.278 1.00 95.25 406 VAL A O 1
ATOM 3092 N N . ASP A 1 407 ? -24.433 5.488 2.215 1.00 94.69 407 ASP A N 1
ATOM 3093 C CA . ASP A 1 407 ? -25.785 4.974 2.006 1.00 94.69 407 ASP A CA 1
ATOM 3094 C C . ASP A 1 407 ? -25.711 3.502 1.578 1.00 94.69 407 ASP A C 1
ATOM 3096 O O . ASP A 1 407 ? -25.654 3.175 0.392 1.00 94.69 407 ASP A O 1
ATOM 3100 N N . MET A 1 408 ? -25.620 2.612 2.568 1.00 96.19 408 MET A N 1
ATOM 3101 C CA . MET A 1 408 ? -25.472 1.181 2.314 1.00 96.19 408 MET A CA 1
ATOM 3102 C C . MET A 1 408 ? -26.724 0.553 1.702 1.00 96.19 408 MET A C 1
ATOM 3104 O O . MET A 1 408 ? -26.578 -0.412 0.961 1.00 96.19 408 MET A O 1
ATOM 3108 N N . ASP A 1 409 ? -27.914 1.118 1.918 1.00 95.75 409 ASP A N 1
ATOM 3109 C CA . ASP A 1 409 ? -29.138 0.637 1.269 1.00 95.75 409 ASP A CA 1
ATOM 3110 C C . ASP A 1 409 ? -29.009 0.800 -0.252 1.00 95.75 409 ASP A C 1
ATOM 3112 O O . ASP A 1 409 ? -29.196 -0.160 -1.002 1.00 95.75 409 ASP A O 1
ATOM 3116 N N . HIS A 1 410 ? -28.549 1.971 -0.713 1.00 94.44 410 HIS A N 1
ATOM 3117 C CA . HIS A 1 410 ? -28.244 2.187 -2.130 1.00 94.44 410 HIS A CA 1
ATOM 3118 C C . HIS A 1 410 ? -27.117 1.273 -2.646 1.00 94.44 410 HIS A C 1
ATOM 3120 O O . HIS A 1 410 ? -27.165 0.781 -3.778 1.00 94.44 410 HIS A O 1
ATOM 3126 N N . VAL A 1 411 ? -26.089 1.020 -1.830 1.00 96.44 411 VAL A N 1
ATOM 3127 C CA . VAL A 1 411 ? -25.005 0.095 -2.198 1.00 96.44 411 VAL A CA 1
ATOM 3128 C C . VAL A 1 411 ? -25.538 -1.328 -2.377 1.00 96.44 411 VAL A C 1
ATOM 3130 O O . VAL A 1 411 ? -25.171 -1.979 -3.353 1.00 96.44 411 VAL A O 1
ATOM 3133 N N . TYR A 1 412 ? -26.426 -1.808 -1.506 1.00 96.94 412 TYR A N 1
ATOM 3134 C CA . TYR A 1 412 ? -27.018 -3.143 -1.606 1.00 96.94 412 TYR A CA 1
ATOM 3135 C C . TYR A 1 412 ? -28.055 -3.260 -2.722 1.00 96.94 412 TYR A C 1
ATOM 3137 O O . TYR A 1 412 ? -28.150 -4.315 -3.338 1.00 96.94 412 TYR A O 1
ATOM 3145 N N . GLU A 1 413 ? -28.763 -2.188 -3.084 1.00 95.12 413 GLU A N 1
ATOM 3146 C CA . GLU A 1 413 ? -29.554 -2.172 -4.324 1.00 95.12 413 GLU A CA 1
ATOM 3147 C C . GLU A 1 413 ? -28.672 -2.434 -5.553 1.00 95.12 413 GLU A C 1
ATOM 3149 O O . GLU A 1 413 ? -29.083 -3.115 -6.496 1.00 95.12 413 GLU A O 1
ATOM 3154 N N . ARG A 1 414 ? -27.439 -1.909 -5.543 1.00 94.44 414 ARG A N 1
ATOM 3155 C CA . ARG A 1 414 ? -26.453 -2.160 -6.597 1.00 94.44 414 ARG A CA 1
ATOM 3156 C C . ARG A 1 414 ? -25.797 -3.526 -6.450 1.00 94.44 414 ARG A C 1
ATOM 3158 O O . ARG A 1 414 ? -25.565 -4.141 -7.482 1.00 94.44 414 ARG A O 1
ATOM 3165 N N . PHE A 1 415 ? -25.520 -4.006 -5.241 1.00 96.44 415 PHE A N 1
ATOM 3166 C CA . PHE A 1 415 ? -24.830 -5.271 -4.943 1.00 96.44 415 PHE A CA 1
ATOM 3167 C C . PHE A 1 415 ? -25.658 -6.170 -4.006 1.00 96.44 415 PHE A C 1
ATOM 3169 O O . PHE A 1 415 ? -25.232 -6.446 -2.878 1.00 96.44 415 PHE A O 1
ATOM 3176 N N . PRO A 1 416 ? -26.838 -6.652 -4.440 1.00 96.00 416 PRO A N 1
ATOM 3177 C CA . PRO A 1 416 ? -27.729 -7.442 -3.586 1.00 96.00 416 PRO A CA 1
ATOM 3178 C C . PRO A 1 416 ? -27.101 -8.772 -3.158 1.00 96.00 416 PRO A C 1
ATOM 3180 O O . PRO A 1 416 ? -27.446 -9.338 -2.126 1.00 96.00 416 PRO A O 1
ATOM 3183 N N . GLU A 1 417 ? -26.136 -9.281 -3.923 1.00 95.38 417 GLU A N 1
ATOM 3184 C CA . GLU A 1 417 ? -25.368 -10.472 -3.592 1.00 95.38 417 GLU A CA 1
ATOM 3185 C C . GLU A 1 417 ? -24.449 -10.300 -2.375 1.00 95.38 417 GLU A C 1
ATOM 3187 O O . GLU A 1 417 ? -23.982 -11.316 -1.853 1.00 95.38 417 GLU A O 1
ATOM 3192 N N . LEU A 1 418 ? -24.186 -9.065 -1.933 1.00 96.62 418 LEU A N 1
ATOM 3193 C CA . LEU A 1 418 ? -23.360 -8.741 -0.766 1.00 96.62 418 LEU A CA 1
ATOM 3194 C C . LEU A 1 418 ? -24.182 -8.337 0.468 1.00 96.62 418 LEU A C 1
ATOM 3196 O O . LEU A 1 418 ? -23.616 -8.261 1.560 1.00 96.62 418 LEU A O 1
ATOM 3200 N N . ASP A 1 419 ? -25.495 -8.134 0.325 1.00 95.94 419 ASP A N 1
ATOM 3201 C CA . ASP A 1 419 ? -26.380 -7.826 1.451 1.00 95.94 419 ASP A CA 1
ATOM 3202 C C . ASP A 1 419 ? -26.362 -8.962 2.489 1.00 95.94 419 ASP A C 1
ATOM 3204 O O . ASP A 1 419 ? -26.440 -10.151 2.161 1.00 95.94 419 ASP A O 1
ATOM 3208 N N . GLY A 1 420 ? -26.173 -8.591 3.756 1.00 93.69 420 GLY A N 1
ATOM 3209 C CA . GLY A 1 420 ? -26.017 -9.516 4.878 1.00 93.69 420 GLY A CA 1
ATOM 3210 C C . GLY A 1 420 ? -24.742 -10.372 4.861 1.00 93.69 420 GLY A C 1
ATOM 3211 O O . GLY A 1 420 ? -24.640 -11.300 5.663 1.00 93.69 420 GLY A O 1
ATOM 3212 N N . LYS A 1 421 ? -23.781 -10.107 3.963 1.00 95.19 421 LYS A N 1
ATOM 3213 C CA . LYS A 1 421 ? -22.513 -10.863 3.863 1.00 95.19 421 LYS A CA 1
ATOM 3214 C C . LYS A 1 421 ? -21.267 -10.060 4.214 1.00 95.19 421 LYS A C 1
ATOM 3216 O O . LYS A 1 421 ? -20.176 -10.634 4.206 1.00 95.19 421 LYS A O 1
ATOM 3221 N N . LEU A 1 422 ? -21.405 -8.758 4.437 1.00 96.44 422 LEU A N 1
ATOM 3222 C CA . LEU A 1 422 ? -20.302 -7.925 4.902 1.00 96.44 422 LEU A CA 1
ATOM 3223 C C . LEU A 1 422 ? -20.080 -8.143 6.394 1.00 96.44 422 LEU A C 1
ATOM 3225 O O . LEU A 1 422 ? -21.008 -8.459 7.137 1.00 96.44 422 LEU A O 1
ATOM 3229 N N . GLU A 1 423 ? -18.844 -7.966 6.820 1.00 94.75 423 GLU A N 1
ATOM 3230 C CA . GLU A 1 423 ? -18.429 -8.190 8.188 1.00 94.75 423 GLU A CA 1
ATOM 3231 C C . GLU A 1 423 ? -18.756 -6.988 9.080 1.00 94.75 423 GLU A C 1
ATOM 3233 O O . GLU A 1 423 ? -18.481 -5.833 8.748 1.00 94.75 423 GLU A O 1
ATOM 3238 N N . THR A 1 424 ? -19.343 -7.261 10.244 1.00 97.94 424 THR A N 1
ATOM 3239 C CA . THR A 1 424 ? -19.573 -6.247 11.283 1.00 97.94 424 THR A CA 1
ATOM 3240 C C . THR A 1 424 ? -18.285 -5.929 12.044 1.00 97.94 424 THR A C 1
ATOM 3242 O O . THR A 1 424 ? -17.377 -6.757 12.133 1.00 97.94 424 THR A O 1
ATOM 3245 N N . MET A 1 425 ? -18.211 -4.757 12.686 1.00 97.69 425 MET A N 1
ATOM 3246 C CA . MET A 1 425 ? -17.053 -4.393 13.516 1.00 97.69 425 MET A CA 1
ATOM 3247 C C . MET A 1 425 ? -16.827 -5.433 14.622 1.00 97.69 425 MET A C 1
ATOM 3249 O O . MET A 1 425 ? -15.694 -5.810 14.901 1.00 97.69 425 MET A O 1
ATOM 3253 N N . GLY A 1 426 ? -17.905 -5.924 15.241 1.00 96.75 426 GLY A N 1
ATOM 3254 C CA . GLY A 1 426 ? -17.829 -6.918 16.314 1.00 96.75 426 GLY A CA 1
ATOM 3255 C C . GLY A 1 426 ? -17.379 -8.310 15.859 1.00 96.75 426 GLY A C 1
ATOM 3256 O O . GLY A 1 426 ? -16.741 -9.022 16.636 1.00 96.75 426 GLY A O 1
ATOM 3257 N N . GLU A 1 427 ? -17.706 -8.725 14.634 1.00 96.56 427 GLU A N 1
ATOM 3258 C CA . GLU A 1 427 ? -17.182 -9.966 14.047 1.00 96.56 427 GLU A CA 1
ATOM 3259 C C . GLU A 1 427 ? -15.710 -9.810 13.682 1.00 96.56 427 GLU A C 1
ATOM 3261 O O . GLU A 1 427 ? -14.896 -10.648 14.080 1.00 96.56 427 GLU A O 1
ATOM 3266 N N . TRP A 1 428 ? -15.369 -8.711 13.002 1.00 96.50 428 TRP A N 1
ATOM 3267 C CA . TRP A 1 428 ? -14.005 -8.417 12.582 1.00 96.50 428 TRP A CA 1
ATOM 3268 C C . TRP A 1 428 ? -13.059 -8.358 13.784 1.00 96.50 428 TRP A C 1
ATOM 3270 O O . TRP A 1 428 ? -12.053 -9.069 13.793 1.00 96.50 428 TRP A O 1
ATOM 3280 N N . THR A 1 429 ? -13.391 -7.598 14.841 1.00 95.69 429 THR A N 1
ATOM 3281 C CA . THR A 1 429 ? -12.512 -7.449 16.017 1.00 95.69 429 THR A CA 1
ATOM 3282 C C . THR A 1 429 ? -12.239 -8.777 16.719 1.00 95.69 429 THR A C 1
ATOM 3284 O O . THR A 1 429 ? -11.135 -8.967 17.225 1.00 95.69 429 THR A O 1
ATOM 3287 N N . LYS A 1 430 ? -13.201 -9.709 16.743 1.00 93.19 430 LYS A N 1
ATOM 3288 C CA . LYS A 1 430 ? -13.044 -11.037 17.365 1.00 93.19 430 LYS A CA 1
ATOM 3289 C C . LYS A 1 430 ? -12.161 -11.985 16.556 1.00 93.19 430 LYS A C 1
ATOM 3291 O O . LYS A 1 430 ? -11.612 -12.919 17.136 1.00 93.19 430 LYS A O 1
ATOM 3296 N N . LYS A 1 431 ? -12.046 -11.781 15.240 1.00 90.88 431 LYS A N 1
ATOM 3297 C CA . LYS A 1 431 ? -11.184 -12.596 14.369 1.00 90.88 431 LYS A CA 1
ATOM 3298 C C . LYS A 1 431 ? -9.722 -12.165 14.407 1.00 90.88 431 LYS A C 1
ATOM 3300 O O . LYS A 1 431 ? -8.858 -12.993 14.134 1.00 90.88 431 LYS A O 1
ATOM 3305 N N . GLN A 1 432 ? -9.449 -10.904 14.738 1.00 88.06 432 GLN A N 1
ATOM 3306 C CA . GLN A 1 432 ? -8.083 -10.390 14.730 1.00 88.06 432 GLN A CA 1
ATOM 3307 C C . GLN A 1 432 ? -7.247 -10.958 15.877 1.00 88.06 432 GLN A C 1
ATOM 3309 O O . GLN A 1 432 ? -7.707 -11.074 17.016 1.00 88.06 432 GLN A O 1
ATOM 3314 N N . ASP A 1 433 ? -5.975 -11.227 15.591 1.00 85.31 433 ASP A N 1
ATOM 3315 C CA . ASP A 1 433 ? -4.977 -11.412 16.635 1.00 85.31 433 ASP A CA 1
ATOM 3316 C C . ASP A 1 433 ? -4.556 -10.040 17.190 1.00 85.31 433 ASP A C 1
ATOM 3318 O 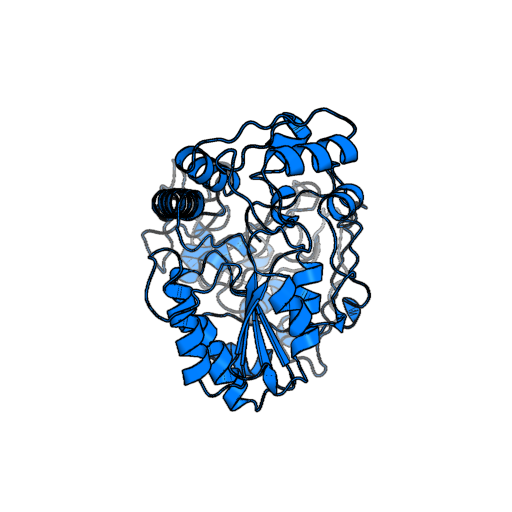O . ASP A 1 433 ? -3.969 -9.216 16.488 1.00 85.31 433 ASP A O 1
ATOM 3322 N N . TRP A 1 434 ? -4.870 -9.787 18.462 1.00 86.75 434 TRP A N 1
ATOM 3323 C CA . TRP A 1 434 ? -4.457 -8.587 19.201 1.00 86.75 434 TRP A CA 1
ATOM 3324 C C . TRP A 1 434 ? -3.182 -8.815 20.035 1.00 86.75 434 TRP A C 1
ATOM 3326 O O . TRP A 1 434 ? -2.801 -7.960 20.842 1.00 86.75 434 TRP A O 1
ATOM 3336 N N . GLY A 1 435 ? -2.508 -9.955 19.854 1.00 81.12 435 GLY A N 1
ATOM 3337 C CA . GLY A 1 435 ? -1.178 -10.269 20.373 1.00 81.12 435 GLY A CA 1
ATOM 3338 C C . GLY A 1 435 ? -0.051 -9.643 19.544 1.00 81.12 435 GLY A C 1
ATOM 3339 O O . GLY A 1 435 ? -0.271 -9.158 18.436 1.00 81.12 435 GLY A O 1
ATOM 3340 N N . GLU A 1 436 ? 1.163 -9.590 20.100 1.00 73.12 436 GLU A N 1
ATOM 3341 C CA . GLU A 1 436 ? 2.325 -8.908 19.487 1.00 73.12 436 GLU A CA 1
ATOM 3342 C C . GLU A 1 436 ? 2.765 -9.510 18.132 1.00 73.12 436 GLU A C 1
ATOM 3344 O O . GLU A 1 436 ? 3.531 -8.874 17.414 1.00 73.12 436 GLU A O 1
ATOM 3349 N N . SER A 1 437 ? 2.288 -10.707 17.775 1.00 67.94 437 SER A N 1
ATOM 3350 C CA . SER A 1 437 ? 2.548 -11.389 16.498 1.00 67.94 437 SER A CA 1
ATOM 3351 C C . SER A 1 437 ? 1.981 -10.636 15.290 1.00 67.94 437 SER A C 1
ATOM 3353 O O . SER A 1 437 ? 2.685 -10.466 14.297 1.00 67.94 437 SER A O 1
ATOM 3355 N N . ASN A 1 438 ? 0.779 -10.072 15.423 1.00 68.31 438 ASN A N 1
ATOM 3356 C CA . ASN A 1 438 ? 0.055 -9.405 14.338 1.00 68.31 438 ASN A CA 1
ATOM 3357 C C . ASN A 1 438 ? 0.308 -7.886 14.319 1.00 68.31 438 ASN A C 1
ATOM 3359 O O . ASN A 1 438 ? -0.607 -7.057 14.293 1.00 68.31 438 ASN A O 1
ATOM 3363 N N . TYR A 1 439 ? 1.579 -7.505 14.427 1.00 67.75 439 TYR A N 1
ATOM 3364 C CA . TYR A 1 439 ? 2.011 -6.119 14.281 1.00 67.75 439 TYR A CA 1
ATOM 3365 C C . TYR A 1 439 ? 1.938 -5.697 12.806 1.00 67.75 439 TYR A C 1
ATOM 3367 O O . TYR A 1 439 ? 2.547 -6.340 11.950 1.00 67.75 439 TYR A O 1
ATOM 3375 N N . ARG A 1 440 ? 1.252 -4.582 12.511 1.00 75.75 440 ARG A N 1
ATOM 3376 C CA . ARG A 1 440 ? 1.259 -3.953 11.181 1.00 75.75 440 ARG A CA 1
ATOM 3377 C C . ARG A 1 440 ? 1.997 -2.609 11.227 1.00 75.75 440 ARG A C 1
ATOM 3379 O O . ARG A 1 440 ? 1.718 -1.809 12.128 1.00 75.75 440 ARG A O 1
ATOM 3386 N N . PRO A 1 441 ? 2.915 -2.336 10.279 1.00 69.06 441 PRO A N 1
ATOM 3387 C CA . PRO A 1 441 ? 3.605 -1.052 10.221 1.00 69.06 441 PRO A CA 1
ATOM 3388 C C . PRO A 1 441 ? 2.603 0.089 10.005 1.00 69.06 441 PRO A C 1
ATOM 3390 O O . PRO A 1 441 ? 1.473 -0.128 9.568 1.00 69.06 441 PRO A O 1
ATOM 3393 N N . ALA A 1 442 ? 3.017 1.322 10.298 1.00 65.88 442 ALA A N 1
ATOM 3394 C CA . ALA A 1 442 ? 2.199 2.498 10.006 1.00 65.88 442 ALA A CA 1
ATOM 3395 C C . ALA A 1 442 ? 1.870 2.588 8.506 1.00 65.88 442 ALA A C 1
ATOM 3397 O O . ALA A 1 442 ? 0.732 2.825 8.122 1.00 65.88 442 ALA A O 1
ATOM 3398 N N . PHE A 1 443 ? 2.853 2.345 7.640 1.00 65.38 443 PHE A N 1
ATOM 3399 C CA . PHE A 1 443 ? 2.665 2.392 6.195 1.00 65.38 443 PHE A CA 1
ATOM 3400 C C . PHE A 1 443 ? 3.286 1.163 5.534 1.00 65.38 443 PHE A C 1
ATOM 3402 O O . PHE A 1 443 ? 4.391 0.765 5.905 1.00 65.38 443 PHE A O 1
ATOM 3409 N N . GLY A 1 444 ? 2.600 0.622 4.527 1.00 42.41 444 GLY A N 1
ATOM 3410 C CA . GLY A 1 444 ? 2.952 -0.627 3.846 1.00 42.41 444 GLY A CA 1
ATOM 3411 C C . GLY A 1 444 ? 1.908 -1.684 4.134 1.00 42.41 444 GLY A C 1
ATOM 3412 O O . GLY A 1 444 ? 2.309 -2.865 4.171 1.00 42.41 444 GLY A O 1
#

pLDDT: mean 87.8, std 12.27, range [40.72, 98.38]

Secondary structure (DSSP, 8-state):
-HHHHHTTPPP-------GGG-SSS-EETTTEEPPBTTBTTS---STTHHHHHHHHTTS-SEEEEEESSSTTHHHHHHTT-EE--PPTTSB---SSSSSGGGGT-EEEEEESSHHHHHHHHHHH-B--TT-S--PPPPSS-TTGGGSPPSS-------SB-TTS-BPPS---TTGGGPPP----TT-GGGHHHHHTT-SEEEEE--GGGGGGHHHHHHHHHHHHHHTT-SEEEEE-SS---SSSS--TTTHHHHHHHHHHHHTT--EEEEEE-EEGGGGSBTTTHHIIIII-EE-----TT--EEEE-HHHHHHHHHHTTT-GGGTTEEEEE--S-EE-HHHHHHHHHHHHTS--EE-PPPHHHHHHHHHHHHGGGS-HHHHHHHHHHHHHHHHHHHH-TT-TT---HHHHHHH-GGGTTTSPPHHHHHHHS--SGGG-B-S--

Foldseek 3Di:
DVLVVVVVDDDPDDFAAPDVQPDQARADPVHGGDAAPVDRVHGLTHGCSRQLNCCLVVVDQKGKWKDQPCTQPGSCVSNVWDGDFDDQQQAQPDQPPLQPPNRSMDMFMIHRDPLVRQVRSQRGTFYDPRRPDTDDDDPDGSNVVPDDDPDDDDDDDDQADPVRRGQDPPPPVCVVVDDDADDDLVDLVRQCRRCAPALEAEEEDFPVCLVCLQVSLLSNLLSCVVRVRQEYEYEDQAFDDPDQDDPPLHNSVSSNLVSNVVSVHFYFYEHEHAELCLCQAPLHLCCCLVVLEGAAQADQPQWFFYAHPVVVVVVSVLLRPDPVRGSYYFYDGFPDTDGQVVLQVLSCVQNVHHRDYHYDAQLVSLVSLLVLCPPVDDPVCSVVSSVSSNSVNVCCNDPPVNRRDGPVVVVCVVVVVCVVPGDDSNRVSNPDDSDPSSYDGSGD

Radius of gyration: 26.61 Å; chains: 1; bounding box: 76×47×54 Å

Sequence (444 aa):
MAGLRRAGLNNLGRTTCPEFGLASITESRIAGITRNPWDLTRTPGESSGGSCAMVAAGAVPIATASDGGGSIRSPAAHCGLVGLKPTRNRLSPGLYPADPVAGLAASFVVTRSVRDSALALDLTQGWKPGDAYGLQQPEQTYVSALTPPKKKLRVAYATTAWTGVTADKDAIEGVENVEVRPMDLYDTATYRDALEGSDYIFYTHPLQARADRAVLVGQVGKAAAELDVKRVVWNTSSWIPDKPGDPFTYGENTKGINALWRSGAPGTVFGSVLFMDNLLTDWARPFIVKEGRYVYPHNPNLQANWISLDDVARFMLASLERPDMEGAWLNIGGPERLVGKQVTQCLSEALGKEIKYDPCTPEEFGRYLVEAAGDSMPAEAREDFAKGIQAFYEYNNTAPTRPFEVDMDHVYERFPELDGKLETMGEWTKKQDWGESNYRPAFG